Protein AF-A0A8J2K4I5-F1 (afdb_monomer)

Secondary structure (DSSP, 8-state):
-HHHHHHHHHHHHH-HHHHHHHHHHHHHHHHHHHHHHHHHHHHHHHTT--TT---PPPTT----HHHHHHHHHHHHHHTTTGGGGGGGGGGSSSHHHHHHHHHHHHHHHHHHHHHHHHHHHHTTS-HHHHHH-S-HHHHHHHHH-GGGGGHHHHHHHHHHHHHHHHHHHHHHHHHHHHHHTTSS-GGGG-EETTT---HHHHHHHHHHHHHHTT---HHHHHHHHHHHHHHHHHHHHHHHHHHHHH-TTS--SS---THHHHHHHHHHHHHHHHHHHH-HHHHHHHHHHHHHHHHHHIIIII--S--HHHHHHHHHHHHHHHHHHTEE-HHHHHHHHS--------HHHHHHHHHHHHHTS---TT-----------TTSSS-------HHHHHHHHHHHHHHHHHTT--S----HHHHHHHHHHHHHHHHHHHHTT--

Solvent-accessible surface area (backbone atoms only — not comparable to full-atom values): 25519 Å² total; per-residue (Å²): 109,70,71,54,55,52,50,50,46,49,43,45,48,60,28,55,68,57,40,50,52,52,35,51,54,20,48,54,40,34,52,52,46,51,50,53,48,31,54,50,19,54,52,37,47,74,73,63,34,52,90,56,77,65,93,75,72,62,92,91,59,76,91,42,76,61,62,54,52,55,53,46,52,63,52,50,58,73,64,56,66,73,69,56,58,66,78,47,44,90,77,43,76,62,43,83,65,44,49,62,52,52,49,55,54,50,54,52,51,51,50,52,54,52,53,46,42,52,54,22,47,37,38,77,43,50,74,67,57,49,73,72,38,96,49,52,68,43,55,53,24,52,75,72,44,56,93,58,20,64,56,49,51,52,25,53,50,40,29,53,52,25,50,54,50,52,49,49,63,52,49,28,52,53,49,25,53,41,14,69,74,59,77,41,62,67,56,32,45,18,27,24,72,90,53,71,20,49,38,53,22,40,51,52,55,48,53,53,49,57,58,58,64,71,58,88,57,62,67,61,52,50,51,23,49,46,46,48,49,45,51,53,50,32,55,58,45,51,48,52,65,49,42,53,69,76,50,66,83,61,91,63,91,73,84,76,69,70,64,58,53,53,55,48,39,54,50,36,48,51,64,49,53,52,48,43,72,77,41,44,66,53,40,46,50,27,50,49,56,59,54,52,47,51,62,49,44,44,63,71,58,69,47,76,84,63,53,70,67,58,52,52,49,53,52,48,54,41,51,52,50,29,66,77,61,53,36,42,52,62,70,61,54,52,56,74,73,43,78,95,69,76,89,78,75,62,69,76,59,55,55,55,55,49,55,58,61,52,69,77,69,66,94,68,94,87,79,88,82,82,90,85,82,84,87,85,75,87,77,74,81,82,78,77,80,89,82,89,62,84,70,63,63,58,65,62,47,49,62,57,51,48,55,59,49,63,77,72,66,84,91,76,96,72,64,75,76,59,54,59,59,52,52,57,57,50,53,55,53,52,56,54,59,61,58,67,76,69,122

Foldseek 3Di:
DLVLLVVLLCQQLFAPVSLVVLLVVLVVLLVVLLVVLLVLLVVLVVVVLQVQVDPDDPPPDDDDPLVVLLVVLVVVLLVPDLCLVVLCCVVDDPSLPVVVVVSVVVVVVSVVSVVSNVSSLRSFDHPVRVVVDPCSQLVSLCRPVPVCSVSNVVSVVSNVSSVSSVCLVSQLSVQLVCVVVVNHAVLSVWAADPHRGSSVSSVVVSVVVVVVVVDPDVSLVSLLCSLLVLVVVLVVLVVVVVCCVPPVPDDDSDDDDPVVSVVSNVSSCSSNVSCCVVPVPSSVVSVVVVVVVVVVCCVRPVCPPDDPVVVVVSVVVSVVSCVVSVIDRVVVVVVVVDDDDDDDPDPVVVVVVVVVVVVVPDPDPDDDDDDDDDDDDPPPPPDDDDDDDDPVVVVVVVVVVVVVVVVPDDDDDDDPVVVVVVVVVVVVVVVVVVVVVPD

Radius of gyration: 31.06 Å; Cα contacts (8 Å, |Δi|>4): 275; chains: 1; bounding box: 66×78×84 Å

pLDDT: mean 72.36, std 24.37, range [21.52, 95.69]

Structure (mmCIF, N/CA/C/O backbone):
data_AF-A0A8J2K4I5-F1
#
_entry.id   AF-A0A8J2K4I5-F1
#
loop_
_atom_site.group_PDB
_atom_site.id
_atom_site.type_symbol
_atom_site.label_atom_id
_atom_site.label_alt_id
_atom_site.label_comp_id
_atom_site.label_asym_id
_atom_site.label_entity_id
_atom_site.label_seq_id
_atom_site.pdbx_PDB_ins_code
_atom_site.Cartn_x
_atom_site.Cartn_y
_atom_site.Cartn_z
_atom_site.occupancy
_atom_site.B_iso_or_equiv
_atom_site.auth_seq_id
_atom_site.auth_comp_id
_atom_site.auth_asym_id
_atom_site.auth_atom_id
_atom_site.pdbx_PDB_model_num
ATOM 1 N N . MET A 1 1 ? 8.514 -15.397 5.204 1.00 65.19 1 MET A N 1
ATOM 2 C CA . MET A 1 1 ? 7.198 -14.728 5.347 1.00 65.19 1 MET A CA 1
ATOM 3 C C . MET A 1 1 ? 6.637 -14.811 6.774 1.00 65.19 1 MET A C 1
ATOM 5 O O . MET A 1 1 ? 6.466 -13.769 7.389 1.00 65.19 1 MET A O 1
ATOM 9 N N . ILE A 1 2 ? 6.406 -15.997 7.356 1.00 73.94 2 ILE A N 1
ATOM 10 C CA . ILE A 1 2 ? 5.796 -16.128 8.705 1.00 73.94 2 ILE A CA 1
ATOM 11 C C . ILE A 1 2 ? 6.657 -15.507 9.821 1.00 73.94 2 ILE A C 1
ATOM 13 O O . ILE A 1 2 ? 6.175 -14.660 10.569 1.00 73.94 2 ILE A O 1
ATOM 17 N N . TYR A 1 3 ? 7.949 -15.853 9.890 1.00 79.25 3 TYR A N 1
ATOM 18 C CA . TYR A 1 3 ? 8.883 -15.274 10.872 1.00 79.25 3 TYR A CA 1
ATOM 19 C C . TYR A 1 3 ? 8.982 -13.747 10.773 1.00 79.25 3 TYR A C 1
ATOM 21 O O . TYR A 1 3 ? 9.079 -13.052 11.779 1.00 79.25 3 TYR A O 1
ATOM 29 N N . PHE A 1 4 ? 8.892 -13.228 9.551 1.00 76.44 4 PHE A N 1
ATOM 30 C CA . PHE A 1 4 ? 8.905 -11.800 9.258 1.00 76.44 4 PHE A CA 1
ATOM 31 C C . PHE A 1 4 ? 7.663 -11.099 9.817 1.00 76.44 4 PHE A C 1
ATOM 33 O O . PHE A 1 4 ? 7.781 -10.081 10.497 1.00 76.44 4 PHE A O 1
ATOM 40 N N . ALA A 1 5 ? 6.477 -11.663 9.571 1.00 76.31 5 ALA A N 1
ATOM 41 C CA . ALA A 1 5 ? 5.229 -11.091 10.060 1.00 76.31 5 ALA A CA 1
ATOM 42 C C . ALA A 1 5 ? 5.198 -11.122 11.594 1.00 76.31 5 ALA A C 1
ATOM 44 O O . ALA A 1 5 ? 4.825 -10.131 12.220 1.00 76.31 5 ALA A O 1
ATOM 45 N N . GLY A 1 6 ? 5.676 -12.215 12.199 1.00 81.75 6 GLY A N 1
ATOM 46 C CA . GLY A 1 6 ? 5.832 -12.336 13.649 1.00 81.75 6 GLY A CA 1
ATOM 47 C C . GLY A 1 6 ? 6.790 -11.297 14.238 1.00 81.75 6 GLY A C 1
ATOM 48 O O . GLY A 1 6 ? 6.447 -10.644 15.220 1.00 81.75 6 GLY A O 1
ATOM 49 N N . PHE A 1 7 ? 7.950 -11.080 13.611 1.00 84.19 7 PHE A N 1
ATOM 50 C CA . PHE A 1 7 ? 8.922 -10.077 14.054 1.00 84.19 7 PHE A CA 1
ATOM 51 C C . PHE A 1 7 ? 8.352 -8.654 14.007 1.00 84.19 7 PHE A C 1
ATOM 53 O O . PHE A 1 7 ? 8.410 -7.937 15.005 1.00 84.19 7 PHE A O 1
ATOM 60 N N . LEU A 1 8 ? 7.742 -8.248 12.888 1.00 82.31 8 LEU A N 1
ATOM 61 C CA . LEU A 1 8 ? 7.132 -6.918 12.782 1.00 82.31 8 LEU A CA 1
ATOM 62 C C . LEU A 1 8 ? 5.985 -6.748 13.778 1.00 82.31 8 LEU A C 1
ATOM 64 O O . LEU A 1 8 ? 5.885 -5.709 14.426 1.00 82.31 8 LEU A O 1
ATOM 68 N N . THR A 1 9 ? 5.159 -7.777 13.955 1.00 83.25 9 THR A N 1
ATOM 69 C CA . THR A 1 9 ? 4.094 -7.788 14.965 1.00 83.25 9 THR A CA 1
ATOM 70 C C . THR A 1 9 ? 4.671 -7.568 16.360 1.00 83.25 9 THR A C 1
ATOM 72 O O . THR A 1 9 ? 4.186 -6.709 17.092 1.00 83.25 9 THR A O 1
ATOM 75 N N . PHE A 1 10 ? 5.754 -8.267 16.709 1.00 84.25 10 PHE A N 1
ATOM 76 C CA . PHE A 1 10 ? 6.436 -8.092 17.988 1.00 84.25 10 PHE A CA 1
ATOM 77 C C . PHE A 1 10 ? 6.941 -6.657 18.180 1.00 84.25 10 PHE A C 1
ATOM 79 O O . PHE A 1 10 ? 6.655 -6.050 19.212 1.00 84.25 10 PHE A O 1
ATOM 86 N N . VAL A 1 11 ? 7.619 -6.080 17.182 1.00 82.00 11 VAL A N 1
ATOM 87 C CA . VAL A 1 11 ? 8.111 -4.691 17.235 1.00 82.00 11 VAL A CA 1
ATOM 88 C C . VAL A 1 11 ? 6.954 -3.702 17.433 1.00 82.00 11 VAL A C 1
ATOM 90 O O . VAL A 1 11 ? 7.035 -2.822 18.294 1.00 82.00 11 VAL A O 1
ATOM 93 N N . ASN A 1 12 ? 5.851 -3.888 16.702 1.00 81.44 12 ASN A N 1
ATOM 94 C CA . ASN A 1 12 ? 4.656 -3.044 16.792 1.00 81.44 12 ASN A CA 1
ATOM 95 C C . ASN A 1 12 ? 3.936 -3.166 18.141 1.00 81.44 12 ASN A C 1
ATOM 97 O O . ASN A 1 12 ? 3.445 -2.171 18.675 1.00 81.44 12 ASN A O 1
ATOM 101 N N . CYS A 1 13 ? 3.890 -4.364 18.724 1.00 79.44 13 CYS A N 1
ATOM 102 C CA . CYS A 1 13 ? 3.346 -4.574 20.063 1.00 79.44 13 CYS A CA 1
ATOM 103 C C . CYS A 1 13 ? 4.269 -4.006 21.150 1.00 79.44 13 CYS A C 1
ATOM 105 O O . CYS A 1 13 ? 3.784 -3.532 22.180 1.00 79.44 13 CYS A O 1
ATOM 107 N N . TRP A 1 14 ? 5.589 -4.031 20.928 1.00 81.56 14 TRP A N 1
ATOM 108 C CA . TRP A 1 14 ? 6.572 -3.628 21.923 1.00 81.56 14 TRP A CA 1
ATOM 109 C C . TRP A 1 14 ? 6.646 -2.118 22.108 1.00 81.56 14 TRP A C 1
ATOM 111 O O . TRP A 1 14 ? 6.624 -1.669 23.243 1.00 81.56 14 TRP A O 1
ATOM 121 N N . ASN A 1 15 ? 6.770 -1.304 21.060 1.00 79.88 15 ASN A N 1
ATOM 122 C CA . ASN A 1 15 ? 6.817 0.150 21.239 1.00 79.88 15 ASN A CA 1
ATOM 123 C C . ASN A 1 15 ? 6.556 0.884 19.924 1.00 79.88 15 ASN A C 1
ATOM 125 O O . ASN A 1 15 ? 7.281 0.688 18.948 1.00 79.88 15 ASN A O 1
ATOM 129 N N . VAL A 1 16 ? 5.600 1.817 19.938 1.00 76.25 16 VAL A N 1
ATOM 130 C CA . VAL A 1 16 ? 5.284 2.653 18.772 1.00 76.25 16 VAL A CA 1
ATOM 131 C C . VAL A 1 16 ? 6.508 3.437 18.293 1.00 76.25 16 VAL A C 1
ATOM 133 O O . VAL A 1 16 ? 6.735 3.511 17.095 1.00 76.25 16 VAL A O 1
ATOM 136 N N . LYS A 1 17 ? 7.352 3.960 19.197 1.00 82.94 17 LYS A N 1
ATOM 137 C CA . LYS A 1 17 ? 8.548 4.736 18.813 1.00 82.94 17 LYS A CA 1
ATOM 138 C C . LYS A 1 17 ? 9.548 3.906 18.012 1.00 82.94 17 LYS A C 1
ATOM 140 O O . LYS A 1 17 ? 10.119 4.401 17.048 1.00 82.94 17 LYS A O 1
ATOM 145 N N . TRP A 1 18 ? 9.740 2.648 18.406 1.00 82.44 18 TRP A N 1
ATOM 146 C CA . TRP A 1 18 ? 10.600 1.722 17.672 1.00 82.44 18 TRP A CA 1
ATOM 147 C C . TRP A 1 18 ? 9.978 1.357 16.324 1.00 82.44 18 TRP A C 1
ATOM 149 O O . TRP A 1 18 ? 10.681 1.371 15.321 1.00 82.44 18 TRP A O 1
ATOM 159 N N . ALA A 1 19 ? 8.664 1.116 16.273 1.00 81.25 19 ALA A N 1
ATOM 160 C CA . ALA A 1 19 ? 7.960 0.865 15.017 1.00 81.25 19 ALA A CA 1
ATOM 161 C C . ALA A 1 19 ? 8.051 2.056 14.042 1.00 81.25 19 ALA A C 1
ATOM 163 O O . ALA A 1 19 ? 8.254 1.839 12.849 1.00 81.25 19 ALA A O 1
ATOM 164 N N . THR A 1 20 ? 7.965 3.297 14.537 1.00 84.50 20 THR A N 1
ATOM 165 C CA . THR A 1 20 ? 8.163 4.519 13.740 1.00 84.50 20 THR A CA 1
ATOM 166 C C . THR A 1 20 ? 9.607 4.657 13.265 1.00 84.50 20 THR A C 1
ATOM 168 O O . THR A 1 20 ? 9.829 4.868 12.082 1.00 84.50 20 THR A O 1
ATOM 171 N N . PHE A 1 21 ? 10.598 4.459 14.138 1.00 88.00 21 PHE A N 1
ATOM 172 C CA . PHE A 1 21 ? 12.009 4.514 13.740 1.00 88.00 21 PHE A CA 1
ATOM 173 C C . PHE A 1 21 ? 12.344 3.487 12.645 1.00 88.00 21 PHE A C 1
ATOM 175 O O . PHE A 1 21 ? 12.990 3.806 11.648 1.00 88.00 21 PHE A O 1
ATOM 182 N N . VAL A 1 22 ? 11.858 2.253 12.810 1.00 86.56 22 VAL A N 1
ATOM 183 C CA . VAL A 1 22 ? 12.003 1.181 11.818 1.00 86.56 22 VAL A CA 1
ATOM 184 C C . VAL A 1 22 ? 11.301 1.553 10.505 1.00 86.56 22 VAL A C 1
ATOM 186 O O . VAL A 1 22 ? 11.853 1.322 9.429 1.00 86.56 22 VAL A O 1
ATOM 189 N N . GLN A 1 23 ? 10.119 2.178 10.575 1.00 89.12 23 GLN A N 1
ATOM 190 C CA . GLN A 1 23 ? 9.410 2.686 9.399 1.00 89.12 23 GLN A CA 1
ATOM 191 C C . GLN A 1 23 ? 10.229 3.735 8.643 1.00 89.12 23 GLN A C 1
ATOM 193 O O . GLN A 1 23 ? 10.331 3.657 7.417 1.00 89.12 23 GLN A O 1
ATOM 198 N N . ASP A 1 24 ? 10.809 4.700 9.355 1.00 89.38 24 ASP A N 1
ATOM 199 C CA . ASP A 1 24 ? 11.596 5.780 8.761 1.00 89.38 24 ASP A CA 1
ATOM 200 C C . ASP A 1 24 ? 12.825 5.212 8.049 1.00 89.38 24 ASP A C 1
ATOM 202 O O . ASP A 1 24 ? 13.049 5.494 6.872 1.00 89.38 24 ASP A O 1
ATOM 206 N N . PHE A 1 25 ? 13.563 4.321 8.719 1.00 91.38 25 PHE A N 1
ATOM 207 C CA . PHE A 1 25 ? 14.719 3.638 8.139 1.00 91.38 25 PHE A CA 1
ATOM 208 C C . PHE A 1 25 ? 14.373 2.911 6.829 1.00 91.38 25 PHE A C 1
ATOM 210 O O . PHE A 1 25 ? 15.027 3.123 5.804 1.00 91.38 25 PHE A O 1
ATOM 217 N N . PHE A 1 26 ? 13.307 2.103 6.819 1.00 91.12 26 PHE A N 1
ATOM 218 C CA . PHE A 1 26 ? 12.878 1.397 5.608 1.00 91.12 26 PHE A CA 1
ATOM 219 C C . PHE A 1 26 ? 12.351 2.334 4.517 1.00 91.12 26 PHE A C 1
ATOM 221 O O . PHE A 1 26 ? 12.485 2.036 3.328 1.00 91.12 26 PHE A O 1
ATOM 228 N N . THR A 1 27 ? 11.795 3.484 4.895 1.00 90.06 27 THR A N 1
ATOM 229 C CA . THR A 1 27 ? 11.355 4.504 3.940 1.00 90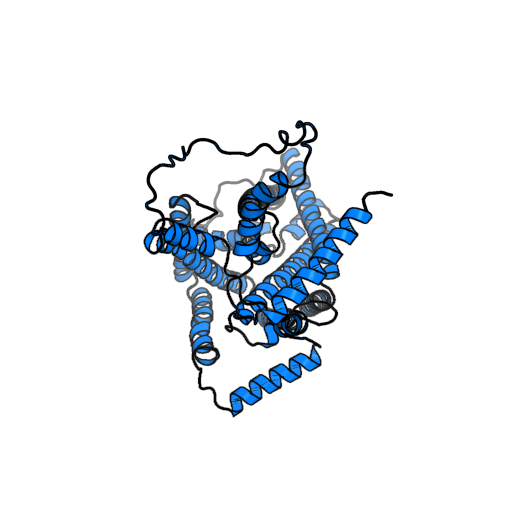.06 27 THR A CA 1
ATOM 230 C C . THR A 1 27 ? 12.552 5.124 3.220 1.00 90.06 27 THR A C 1
ATOM 232 O O . THR A 1 27 ? 12.538 5.205 1.991 1.00 90.06 27 THR A O 1
ATOM 235 N N . TYR A 1 28 ? 13.624 5.472 3.941 1.00 89.88 28 TYR A N 1
ATOM 236 C CA . TYR A 1 28 ? 14.863 5.952 3.319 1.00 89.88 28 TYR A CA 1
ATOM 237 C C . TYR A 1 28 ? 15.495 4.898 2.405 1.00 89.88 28 TYR A C 1
ATOM 239 O O . TYR A 1 28 ? 15.871 5.215 1.277 1.00 89.88 28 TYR A O 1
ATOM 247 N N . ALA A 1 29 ? 15.542 3.637 2.846 1.00 90.38 29 ALA A N 1
ATOM 248 C CA . ALA A 1 29 ? 16.052 2.529 2.041 1.00 90.38 29 ALA A CA 1
ATOM 249 C C . ALA A 1 29 ? 15.278 2.364 0.718 1.00 90.38 29 ALA A C 1
ATOM 251 O O . ALA A 1 29 ? 15.883 2.211 -0.343 1.00 90.38 29 ALA A O 1
ATOM 252 N N . LYS A 1 30 ? 13.941 2.456 0.763 1.00 89.81 30 LYS A N 1
ATOM 253 C CA . LYS A 1 30 ? 13.080 2.402 -0.428 1.00 89.81 30 LYS A CA 1
ATOM 254 C C . LYS A 1 30 ? 13.365 3.547 -1.400 1.00 89.81 30 LYS A C 1
ATOM 256 O O . LYS A 1 30 ? 13.456 3.316 -2.604 1.00 89.81 30 LYS A O 1
ATOM 261 N N . LEU A 1 31 ? 13.484 4.774 -0.889 1.00 90.31 31 LEU A N 1
ATOM 262 C CA . LEU A 1 31 ? 13.773 5.944 -1.721 1.00 90.31 31 LEU A CA 1
ATOM 263 C C . LEU A 1 31 ? 15.145 5.822 -2.384 1.00 90.31 31 LEU A C 1
ATOM 265 O O . LEU A 1 31 ? 15.262 6.079 -3.578 1.00 90.31 31 LEU A O 1
ATOM 269 N N . LEU A 1 32 ? 16.154 5.358 -1.644 1.00 90.69 32 LEU A N 1
ATOM 270 C CA . LEU A 1 32 ? 17.493 5.134 -2.180 1.00 90.69 32 LEU A CA 1
ATOM 271 C C . LEU A 1 32 ? 17.487 4.098 -3.315 1.00 90.69 32 LEU A C 1
ATOM 273 O O . LEU A 1 32 ? 18.091 4.339 -4.356 1.00 90.69 32 LEU A O 1
ATOM 277 N N . ALA A 1 33 ? 16.753 2.993 -3.156 1.00 91.38 33 ALA A N 1
ATOM 278 C CA . ALA A 1 33 ? 16.606 1.969 -4.193 1.00 91.38 33 ALA A CA 1
ATOM 279 C C . ALA A 1 33 ? 16.058 2.548 -5.506 1.00 91.38 33 ALA A C 1
ATOM 281 O O . ALA A 1 33 ? 16.606 2.312 -6.581 1.00 91.38 33 ALA A O 1
ATOM 282 N N . LEU A 1 34 ? 14.981 3.333 -5.405 1.00 92.88 34 LEU A N 1
ATOM 283 C CA . LEU A 1 34 ? 14.332 3.951 -6.559 1.00 92.88 34 LEU A CA 1
ATOM 284 C C . LEU A 1 34 ? 15.229 5.007 -7.205 1.00 92.88 34 LEU A C 1
ATOM 286 O O . LEU A 1 34 ? 15.319 5.055 -8.427 1.00 92.88 34 LEU A O 1
ATOM 290 N N . ILE A 1 35 ? 15.940 5.806 -6.406 1.00 93.75 35 ILE A N 1
ATOM 291 C CA . ILE A 1 35 ? 16.910 6.785 -6.911 1.00 93.75 35 ILE A CA 1
ATOM 292 C C . ILE A 1 35 ? 18.019 6.085 -7.704 1.00 93.75 35 ILE A C 1
ATOM 294 O O . ILE A 1 35 ? 18.334 6.523 -8.807 1.00 93.75 35 ILE A O 1
ATOM 298 N N . ILE A 1 36 ? 18.573 4.980 -7.193 1.00 93.50 36 ILE A N 1
ATOM 299 C CA . ILE A 1 36 ? 19.614 4.206 -7.886 1.00 93.50 36 ILE A CA 1
ATOM 300 C C . ILE A 1 36 ? 19.105 3.699 -9.245 1.00 93.50 36 ILE A C 1
ATOM 302 O O . ILE A 1 36 ? 19.782 3.888 -10.259 1.00 93.50 36 ILE A O 1
ATOM 306 N N . ILE A 1 37 ? 17.901 3.115 -9.284 1.00 94.44 37 ILE A N 1
ATOM 307 C CA . ILE A 1 37 ? 17.286 2.617 -10.525 1.00 94.44 37 ILE A CA 1
ATOM 308 C C . ILE A 1 37 ? 17.056 3.764 -11.516 1.00 94.44 37 ILE A C 1
ATOM 310 O O . ILE A 1 37 ? 17.444 3.654 -12.677 1.00 94.44 37 ILE A O 1
ATOM 314 N N . ILE A 1 38 ? 16.484 4.883 -11.062 1.00 95.69 38 ILE A N 1
ATOM 315 C CA . ILE A 1 38 ? 16.174 6.037 -11.917 1.00 95.69 38 ILE A CA 1
ATOM 316 C C . ILE A 1 38 ? 17.451 6.667 -12.478 1.00 95.69 38 ILE A C 1
ATOM 318 O O . ILE A 1 38 ? 17.530 6.888 -13.684 1.00 95.69 38 ILE A O 1
ATOM 322 N N . ILE A 1 39 ? 18.466 6.922 -11.643 1.00 95.69 39 ILE A N 1
ATOM 323 C CA . ILE A 1 39 ? 19.750 7.484 -12.097 1.00 95.69 39 ILE A CA 1
ATOM 324 C C . ILE A 1 39 ? 20.387 6.561 -13.134 1.00 95.69 39 ILE A C 1
ATOM 326 O O . ILE A 1 39 ? 20.841 7.022 -14.178 1.00 95.69 39 ILE A O 1
ATOM 330 N N . THR A 1 40 ? 20.375 5.254 -12.884 1.00 94.38 40 THR A N 1
ATOM 331 C CA . THR A 1 40 ? 20.937 4.276 -13.820 1.00 94.38 40 THR A CA 1
ATOM 332 C C . THR A 1 40 ? 20.166 4.255 -15.137 1.00 94.38 40 THR A C 1
ATOM 334 O O . THR A 1 40 ? 20.781 4.233 -16.199 1.00 94.38 40 THR A O 1
ATOM 337 N N . GLY A 1 41 ? 18.835 4.346 -15.086 1.00 94.62 41 GLY A N 1
ATOM 338 C CA . GLY A 1 41 ? 17.995 4.510 -16.269 1.00 94.62 41 GLY A CA 1
ATOM 339 C C . GLY A 1 41 ? 18.366 5.753 -17.077 1.00 94.62 41 GLY A C 1
ATOM 340 O O . GLY A 1 41 ? 18.601 5.645 -18.274 1.00 94.62 41 GLY A O 1
ATOM 341 N N . VAL A 1 42 ? 18.501 6.913 -16.427 1.00 95.31 42 VAL A N 1
ATOM 342 C CA . VAL A 1 42 ? 18.902 8.178 -17.075 1.00 95.31 42 VAL A CA 1
ATOM 343 C C . VAL A 1 42 ? 20.291 8.079 -17.718 1.00 95.31 42 VAL A C 1
ATOM 345 O O . VAL A 1 42 ? 20.499 8.588 -18.821 1.00 95.31 42 VAL A O 1
ATOM 348 N N . VAL A 1 43 ? 21.233 7.387 -17.075 1.00 95.25 43 VAL A N 1
ATOM 349 C CA . VAL A 1 43 ? 22.562 7.118 -17.642 1.00 95.25 43 VAL A CA 1
ATOM 350 C C . VAL A 1 43 ? 22.457 6.219 -18.881 1.00 95.25 43 VAL A C 1
ATOM 352 O O . VAL A 1 43 ? 23.057 6.531 -19.905 1.00 95.25 43 VAL A O 1
ATOM 355 N N . GLN A 1 44 ? 21.649 5.156 -18.841 1.00 94.19 44 GLN A N 1
ATOM 356 C CA . GLN A 1 44 ? 21.403 4.291 -20.006 1.00 94.19 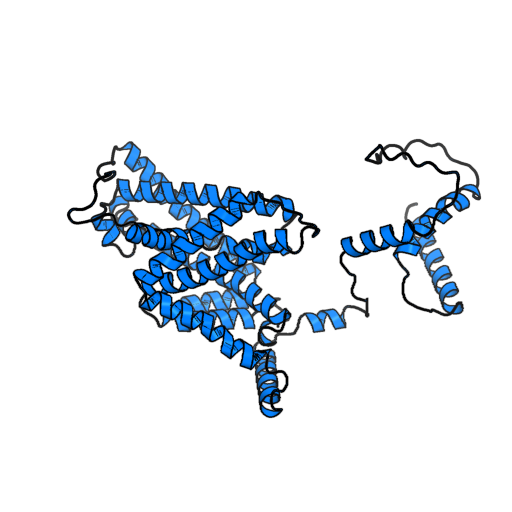44 GLN A CA 1
ATOM 357 C C . GLN A 1 44 ? 20.736 5.044 -21.167 1.00 94.19 44 GLN A C 1
ATOM 359 O O . GLN A 1 44 ? 21.136 4.884 -22.320 1.00 94.19 44 GLN A O 1
ATOM 364 N N . LEU A 1 45 ? 19.781 5.931 -20.869 1.00 94.00 45 LEU A N 1
ATOM 365 C CA . LEU A 1 45 ? 19.198 6.838 -21.863 1.00 94.00 45 LEU A CA 1
ATOM 366 C C . LEU A 1 45 ? 20.259 7.747 -22.491 1.00 94.00 45 LEU A C 1
ATOM 368 O O . LEU A 1 45 ? 20.266 7.925 -23.705 1.00 94.00 45 LEU A O 1
ATOM 372 N N . SER A 1 46 ? 21.179 8.280 -21.683 1.00 93.44 46 SER A N 1
ATOM 373 C CA . SER A 1 46 ? 22.292 9.108 -22.171 1.00 93.44 46 SER A CA 1
ATOM 374 C C . SER A 1 46 ? 23.246 8.331 -23.087 1.00 93.44 46 SER A C 1
ATOM 376 O O . SER A 1 46 ? 23.822 8.916 -23.999 1.00 93.44 46 SER A O 1
ATOM 378 N N . TYR A 1 47 ? 23.371 7.013 -22.900 1.00 93.44 47 TYR A N 1
ATOM 379 C CA . TYR A 1 47 ? 24.094 6.121 -23.815 1.00 93.44 47 TYR A CA 1
ATOM 380 C C . TYR A 1 47 ? 23.293 5.728 -25.069 1.00 93.44 47 TYR A C 1
ATOM 382 O O . TYR A 1 47 ? 23.775 4.940 -25.881 1.00 93.44 47 TYR A O 1
ATOM 390 N N . GLY A 1 48 ? 22.079 6.254 -25.245 1.00 91.00 48 GLY A N 1
ATOM 391 C CA . GLY A 1 48 ? 21.230 5.988 -26.406 1.00 91.00 48 GLY A CA 1
ATOM 392 C C . GLY A 1 48 ? 20.474 4.658 -26.349 1.00 91.00 48 GLY A C 1
ATOM 393 O O . GLY A 1 48 ? 19.890 4.252 -27.353 1.00 91.00 48 GLY A O 1
ATOM 394 N N . LYS A 1 49 ? 20.440 3.975 -25.195 1.00 91.06 49 LYS A N 1
ATOM 395 C CA . LYS A 1 49 ? 19.756 2.683 -25.030 1.00 91.06 49 LYS A CA 1
ATOM 396 C C . LYS A 1 49 ? 18.241 2.845 -24.975 1.00 91.06 49 LYS A C 1
ATOM 398 O O . LYS A 1 49 ? 17.629 2.918 -23.913 1.00 91.06 49 LYS A O 1
ATOM 403 N N . THR A 1 50 ? 17.652 2.919 -26.165 1.00 90.00 50 THR A N 1
ATOM 404 C CA . THR A 1 50 ? 16.216 3.135 -26.386 1.00 90.00 50 THR A CA 1
ATOM 405 C C . THR A 1 50 ? 15.563 2.054 -27.254 1.00 90.00 50 THR A C 1
ATOM 407 O O . THR A 1 50 ? 14.425 2.195 -27.687 1.00 90.00 50 THR A O 1
ATOM 410 N N . GLU A 1 51 ? 16.271 0.944 -27.461 1.00 87.06 51 GLU A N 1
ATOM 411 C CA . GLU A 1 51 ? 15.925 -0.135 -28.396 1.00 87.06 51 GLU A CA 1
ATOM 412 C C . GLU A 1 51 ? 14.562 -0.793 -28.097 1.00 87.06 51 GLU A C 1
ATOM 414 O O . GLU A 1 51 ? 13.901 -1.275 -29.010 1.00 87.06 51 GLU A O 1
ATOM 419 N N . TYR A 1 52 ? 14.107 -0.773 -26.839 1.00 86.94 52 TYR A N 1
ATOM 420 C CA . TYR A 1 52 ? 12.843 -1.394 -26.425 1.00 86.94 52 TYR A CA 1
ATOM 421 C C . TYR A 1 52 ? 11.663 -0.420 -26.294 1.00 86.94 52 TYR A C 1
ATOM 423 O O . TYR A 1 52 ? 10.556 -0.860 -25.976 1.00 86.94 52 TYR A O 1
ATOM 431 N N . PHE A 1 53 ? 11.846 0.882 -26.553 1.00 85.75 53 PHE A N 1
ATOM 432 C CA . PHE A 1 53 ? 10.729 1.835 -26.606 1.00 85.75 53 PHE A CA 1
ATOM 433 C C . PHE A 1 53 ? 10.004 1.708 -27.946 1.00 85.75 53 PHE A C 1
ATOM 435 O O . PHE A 1 53 ? 10.190 2.507 -28.861 1.00 85.75 53 PHE A O 1
ATOM 442 N N . THR A 1 54 ? 9.178 0.675 -28.051 1.00 81.94 54 THR A N 1
ATOM 443 C CA . THR A 1 54 ? 8.365 0.390 -29.234 1.00 81.94 54 THR A CA 1
ATOM 444 C C . THR A 1 54 ? 6.891 0.632 -28.926 1.00 81.94 54 THR A C 1
ATOM 446 O O . THR A 1 54 ? 6.440 0.466 -27.792 1.00 81.94 54 THR A O 1
ATOM 449 N N . TRP A 1 55 ? 6.144 1.068 -29.940 1.00 77.62 55 TRP A N 1
ATOM 450 C CA . TRP A 1 55 ? 4.685 1.220 -29.870 1.00 77.62 55 TRP A CA 1
ATOM 451 C C . TRP A 1 55 ? 3.951 -0.003 -30.435 1.00 77.62 55 TRP A C 1
ATOM 453 O O . TRP A 1 55 ? 2.721 -0.020 -30.469 1.00 77.62 55 TRP A O 1
ATOM 463 N N . ASP A 1 56 ? 4.705 -1.011 -30.873 1.00 78.50 56 ASP A N 1
ATOM 464 C CA . ASP A 1 56 ? 4.184 -2.196 -31.533 1.00 78.50 56 ASP A CA 1
ATOM 465 C C . ASP A 1 56 ? 3.650 -3.200 -30.512 1.00 78.50 56 ASP A C 1
ATOM 467 O O . ASP A 1 56 ? 4.237 -3.442 -29.453 1.00 78.50 56 ASP A O 1
ATOM 471 N N . TYR A 1 57 ? 2.513 -3.808 -30.842 1.00 75.00 57 TYR A N 1
ATOM 472 C CA . TYR A 1 57 ? 1.985 -4.911 -30.056 1.00 75.00 57 TYR A CA 1
ATOM 473 C C . TYR A 1 57 ? 2.779 -6.192 -30.348 1.00 75.00 57 TYR A C 1
ATOM 475 O O . TYR A 1 57 ? 3.161 -6.418 -31.498 1.00 75.00 57 TYR A O 1
ATOM 483 N N . PRO A 1 58 ? 2.998 -7.060 -29.341 1.00 72.31 58 PRO A N 1
ATOM 484 C CA . PRO A 1 58 ? 3.572 -8.381 -29.572 1.00 72.31 58 PRO A CA 1
ATOM 485 C C . PRO A 1 58 ? 2.766 -9.152 -30.624 1.00 72.31 58 PRO A C 1
ATOM 487 O O . PRO A 1 58 ? 1.536 -9.050 -30.654 1.00 72.31 58 PRO A O 1
ATOM 490 N N . GLU A 1 59 ? 3.435 -9.949 -31.457 1.00 70.12 59 GLU A N 1
ATOM 491 C CA . GLU A 1 59 ? 2.760 -10.776 -32.463 1.00 70.12 59 GLU A CA 1
ATOM 492 C C . GLU A 1 59 ? 1.675 -11.657 -31.814 1.00 70.12 59 GLU A C 1
ATOM 494 O O . GLU A 1 59 ? 1.925 -12.373 -30.844 1.00 70.12 59 GLU A O 1
ATOM 499 N N . GLY A 1 60 ? 0.442 -11.570 -32.328 1.00 72.56 60 GLY A N 1
ATOM 500 C CA . GLY A 1 60 ? -0.723 -12.288 -31.793 1.00 72.56 60 GLY A CA 1
ATOM 501 C C . GLY A 1 60 ? -1.440 -11.610 -30.616 1.00 72.56 60 GLY A C 1
ATOM 502 O O . GLY A 1 60 ? -2.425 -12.153 -30.112 1.00 72.56 60 GLY A O 1
ATOM 503 N N . TYR A 1 61 ? -1.002 -10.427 -30.168 1.00 76.88 61 TYR A N 1
ATOM 504 C CA . TYR A 1 61 ? -1.717 -9.664 -29.146 1.00 76.88 61 TYR A CA 1
ATOM 505 C C . TYR A 1 61 ? -2.813 -8.787 -29.758 1.00 76.88 61 TYR A C 1
ATOM 507 O O . TYR A 1 61 ? -2.543 -7.751 -30.362 1.00 76.88 61 TYR A O 1
ATOM 515 N N . GLU A 1 62 ? -4.069 -9.160 -29.518 1.00 77.19 62 GLU A N 1
ATOM 516 C CA . GLU A 1 62 ? -5.205 -8.285 -29.801 1.00 77.19 62 GLU A CA 1
ATOM 517 C C . GLU A 1 62 ? -5.488 -7.358 -28.605 1.00 77.19 62 GLU A C 1
ATOM 519 O O . GLU A 1 62 ? -5.827 -7.849 -27.509 1.00 77.19 62 GLU A O 1
ATOM 524 N N . PRO A 1 63 ? -5.363 -6.026 -28.784 1.00 71.75 63 PRO A N 1
ATOM 525 C CA . PRO A 1 63 ? -5.725 -5.059 -27.764 1.00 71.75 63 PRO A CA 1
ATOM 526 C C . PRO A 1 63 ? -7.242 -5.074 -27.561 1.00 71.75 63 PRO A C 1
ATOM 528 O O . PRO A 1 63 ? -8.014 -4.567 -28.369 1.00 71.75 63 PRO A O 1
ATOM 531 N N . SER A 1 64 ? -7.672 -5.650 -26.442 1.00 79.44 64 SER A N 1
ATOM 532 C CA . SER A 1 64 ? -9.058 -5.589 -25.983 1.00 79.44 64 SER A CA 1
ATOM 533 C C . SER A 1 64 ? -9.191 -4.523 -24.900 1.00 79.44 64 SER A C 1
ATOM 535 O O . SER A 1 64 ? -8.357 -4.447 -23.990 1.00 79.44 64 SER A O 1
ATOM 537 N N . ALA A 1 65 ? -10.272 -3.737 -24.960 1.00 74.69 65 ALA A N 1
ATOM 538 C CA . ALA A 1 65 ? -10.640 -2.773 -23.917 1.00 74.69 65 ALA A CA 1
ATOM 539 C C . ALA A 1 65 ? -10.649 -3.422 -22.525 1.00 74.69 65 ALA A C 1
ATOM 541 O O . ALA A 1 65 ? -10.310 -2.802 -21.516 1.00 74.69 65 ALA A O 1
ATOM 542 N N . THR A 1 66 ? -10.968 -4.708 -22.489 1.00 71.62 66 THR A N 1
ATOM 543 C CA . THR A 1 66 ? -11.027 -5.472 -21.269 1.00 71.62 66 THR A CA 1
ATOM 544 C C . THR A 1 66 ? -9.651 -5.823 -20.689 1.00 71.62 66 THR A C 1
ATOM 546 O O . THR A 1 66 ? -9.420 -5.651 -19.491 1.00 71.62 66 THR A O 1
ATOM 549 N N . LYS A 1 67 ? -8.692 -6.234 -21.529 1.00 74.81 67 LYS A N 1
ATOM 550 C CA . LYS A 1 67 ? -7.303 -6.479 -21.093 1.00 74.81 67 LYS A CA 1
ATOM 551 C C . LYS A 1 67 ? -6.662 -5.196 -20.558 1.00 74.81 67 LYS A C 1
ATOM 553 O O . LYS A 1 67 ? -5.945 -5.220 -19.559 1.00 74.81 67 LYS A O 1
ATOM 558 N N . VAL A 1 68 ? -6.983 -4.060 -21.181 1.00 77.56 68 VAL A N 1
ATOM 559 C CA . VAL A 1 68 ? -6.573 -2.736 -20.698 1.00 77.56 68 VAL A CA 1
ATOM 560 C C . VAL A 1 68 ? -7.174 -2.453 -19.318 1.00 77.56 68 VAL A C 1
ATOM 562 O O . VAL A 1 68 ? -6.441 -2.063 -18.412 1.00 77.56 68 VAL A O 1
ATOM 565 N N . ALA A 1 69 ? -8.467 -2.713 -19.107 1.00 73.56 69 ALA A N 1
ATOM 566 C CA . ALA A 1 69 ? -9.107 -2.550 -17.799 1.00 73.56 69 ALA A CA 1
ATOM 567 C C . ALA A 1 69 ? -8.469 -3.422 -16.700 1.00 73.56 69 ALA A C 1
ATOM 569 O O . ALA A 1 69 ? -8.265 -2.941 -15.587 1.00 73.56 69 ALA A O 1
ATOM 570 N N . LEU A 1 70 ? -8.085 -4.667 -17.005 1.00 72.25 70 LEU A N 1
ATOM 571 C CA . LEU A 1 70 ? -7.368 -5.530 -16.057 1.00 72.25 70 LEU A CA 1
ATOM 572 C C . LEU A 1 70 ? -5.971 -4.988 -15.718 1.00 72.25 70 LEU A C 1
ATOM 574 O O . LEU A 1 70 ? -5.572 -5.011 -14.555 1.00 72.25 70 LEU A O 1
ATOM 578 N N . SER A 1 71 ? -5.250 -4.423 -16.693 1.00 78.69 71 SER A N 1
ATOM 579 C CA . SER A 1 71 ? -3.939 -3.801 -16.441 1.00 78.69 71 SER A CA 1
ATOM 580 C C . SER A 1 71 ? -4.021 -2.624 -15.457 1.00 78.69 71 SER A C 1
ATOM 582 O O . SER A 1 71 ? -3.110 -2.414 -14.647 1.00 78.69 71 SER A O 1
ATOM 584 N N . PHE A 1 72 ? -5.155 -1.905 -15.442 1.00 79.56 72 PHE A N 1
ATOM 585 C CA . PHE A 1 72 ? -5.398 -0.860 -14.455 1.00 79.56 72 PHE A CA 1
ATOM 586 C C . PHE A 1 72 ? -5.452 -1.408 -13.032 1.00 79.56 72 PHE A C 1
ATOM 588 O O . PHE A 1 72 ? -5.039 -0.679 -12.141 1.00 79.56 72 PHE A O 1
ATOM 595 N N . TYR A 1 73 ? -5.871 -2.653 -12.769 1.00 74.12 73 TYR A N 1
ATOM 596 C CA . TYR A 1 73 ? -5.814 -3.198 -11.406 1.00 74.12 73 TYR A CA 1
ATOM 597 C C . TYR A 1 73 ? -4.390 -3.332 -10.890 1.00 74.12 73 TYR A C 1
ATOM 599 O O . TYR A 1 73 ? -4.122 -2.918 -9.762 1.00 74.12 73 TYR A O 1
ATOM 607 N N . SER A 1 74 ? -3.471 -3.846 -11.705 1.00 77.94 74 SER A N 1
ATOM 608 C CA . SER A 1 74 ? -2.060 -3.947 -11.324 1.00 77.94 74 SER A CA 1
ATOM 609 C C . SER A 1 74 ? -1.457 -2.562 -11.075 1.00 77.94 74 SER A C 1
ATOM 611 O O . SER A 1 74 ? -0.777 -2.354 -10.070 1.00 77.94 74 SER A O 1
ATOM 613 N N . GLY A 1 75 ? -1.776 -1.584 -11.932 1.00 85.69 75 GLY A N 1
ATOM 614 C CA . GLY A 1 75 ? -1.362 -0.194 -11.735 1.00 85.69 75 GLY A CA 1
ATOM 615 C C . GLY A 1 75 ? -1.957 0.417 -10.463 1.00 85.69 75 GLY A C 1
ATOM 616 O O . GLY A 1 75 ? -1.240 0.934 -9.612 1.00 85.69 75 GLY A O 1
ATOM 617 N N . LEU A 1 76 ? -3.269 0.311 -10.285 1.00 85.75 76 LEU A N 1
ATOM 618 C CA . LEU A 1 76 ? -4.002 0.837 -9.136 1.00 85.75 76 LEU A CA 1
ATOM 619 C C . LEU A 1 76 ? -3.583 0.187 -7.816 1.00 85.75 76 LEU A C 1
ATOM 621 O O . LEU A 1 76 ? -3.581 0.860 -6.787 1.00 85.75 76 LEU A O 1
ATOM 625 N N . PHE A 1 77 ? -3.187 -1.087 -7.836 1.00 84.38 77 PHE A N 1
ATOM 626 C CA . PHE A 1 77 ? -2.592 -1.756 -6.686 1.00 84.38 77 PHE A CA 1
ATOM 627 C C . PHE A 1 77 ? -1.271 -1.094 -6.278 1.00 84.38 77 PHE A C 1
ATOM 629 O O . PHE A 1 77 ? -1.074 -0.827 -5.093 1.00 84.38 77 PHE A O 1
ATOM 636 N N . ALA A 1 78 ? -0.406 -0.745 -7.238 1.00 87.69 78 ALA A N 1
ATOM 637 C CA . ALA A 1 78 ? 0.835 -0.022 -6.955 1.00 87.69 78 ALA A CA 1
ATOM 638 C C . ALA A 1 78 ? 0.577 1.372 -6.350 1.00 87.69 78 ALA A C 1
ATOM 640 O O . ALA A 1 78 ? 1.325 1.813 -5.481 1.00 87.69 78 ALA A O 1
ATOM 641 N N . TYR A 1 79 ? -0.505 2.044 -6.757 1.00 87.75 79 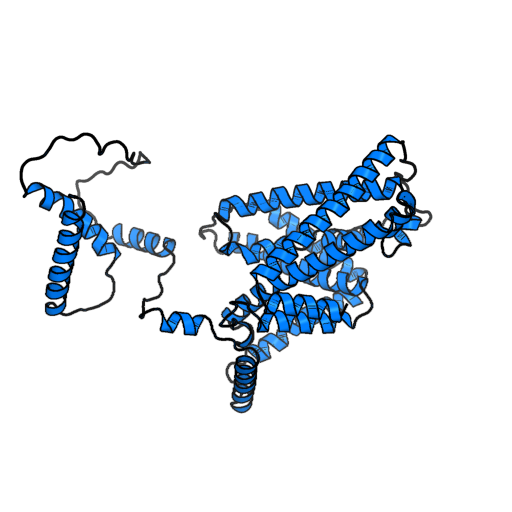TYR A N 1
ATOM 642 C CA . TYR A 1 79 ? -0.930 3.329 -6.184 1.00 87.75 79 TYR A CA 1
ATOM 643 C C . TYR A 1 79 ? -1.786 3.204 -4.915 1.00 87.75 79 TYR A C 1
ATOM 645 O O . TYR A 1 79 ? -2.222 4.222 -4.375 1.00 87.75 79 TYR A O 1
ATOM 653 N N . ASN A 1 80 ? -2.063 1.997 -4.419 1.00 84.38 80 ASN A N 1
ATOM 654 C CA . ASN A 1 80 ? -2.935 1.817 -3.264 1.00 84.38 80 ASN A CA 1
ATOM 655 C C . ASN A 1 80 ? -2.281 2.317 -1.959 1.00 84.38 80 ASN A C 1
ATOM 657 O O . ASN A 1 80 ? -1.065 2.274 -1.781 1.00 84.38 80 ASN A O 1
ATOM 661 N N . GLY A 1 81 ? -3.111 2.768 -1.017 1.00 81.25 81 GLY A N 1
ATOM 662 C CA . GLY A 1 81 ? -2.701 3.220 0.315 1.00 81.25 81 GLY A CA 1
ATOM 663 C C . GLY A 1 81 ? -2.780 4.728 0.549 1.00 81.25 81 GLY A C 1
ATOM 664 O O . GLY A 1 81 ? -2.597 5.184 1.677 1.00 81.25 81 GLY A O 1
ATOM 665 N N . TRP A 1 82 ? -3.135 5.514 -0.472 1.00 84.06 82 TRP A N 1
ATOM 666 C CA . TRP A 1 82 ? -3.428 6.948 -0.322 1.00 84.06 82 TRP A CA 1
ATOM 667 C C . TRP A 1 82 ? -4.573 7.217 0.672 1.00 84.06 82 TRP A C 1
ATOM 669 O O . TRP A 1 82 ? -4.593 8.240 1.355 1.00 84.06 82 TRP A O 1
ATOM 679 N N . ASN A 1 83 ? -5.514 6.279 0.797 1.00 82.44 83 ASN A N 1
ATOM 680 C CA . ASN A 1 83 ? -6.653 6.357 1.707 1.00 82.44 83 ASN A CA 1
ATOM 681 C C . ASN A 1 83 ? -6.268 6.192 3.188 1.00 82.44 83 ASN A C 1
ATOM 683 O O . ASN A 1 83 ? -7.022 6.643 4.050 1.00 82.44 83 ASN A O 1
ATOM 687 N N . TYR A 1 84 ? -5.104 5.611 3.499 1.00 77.69 84 TYR A N 1
ATOM 688 C CA . TYR A 1 84 ? -4.636 5.440 4.878 1.00 77.69 84 TYR A CA 1
ATOM 689 C C . TYR A 1 84 ? -4.338 6.766 5.576 1.00 77.69 84 TYR A C 1
ATOM 691 O O . TYR A 1 84 ? -4.445 6.849 6.799 1.00 77.69 84 TYR A O 1
ATOM 699 N N . LEU A 1 85 ? -4.037 7.822 4.814 1.00 75.94 85 LEU A N 1
ATOM 700 C CA . LEU A 1 85 ? -3.828 9.163 5.360 1.00 75.94 85 LEU A CA 1
ATOM 701 C C . LEU A 1 85 ? -5.087 9.688 6.074 1.00 75.94 85 LEU A C 1
ATOM 703 O O . LEU A 1 85 ? -4.984 10.429 7.049 1.00 75.94 85 LEU A O 1
ATOM 707 N N . ASN A 1 86 ? -6.273 9.237 5.648 1.00 79.56 86 ASN A N 1
ATOM 708 C CA . ASN A 1 86 ? -7.538 9.592 6.290 1.00 79.56 86 ASN A CA 1
ATOM 709 C C . ASN A 1 86 ? -7.651 9.028 7.713 1.00 79.56 86 ASN A C 1
ATOM 711 O O . ASN A 1 86 ? -8.333 9.619 8.543 1.00 79.56 86 ASN A O 1
ATOM 715 N N . PHE A 1 87 ? -6.975 7.917 8.024 1.00 74.62 87 PHE A N 1
ATOM 716 C CA . PHE A 1 87 ? -7.019 7.304 9.359 1.00 74.62 87 PHE A CA 1
ATOM 717 C C . PHE A 1 87 ? -6.188 8.065 10.392 1.00 74.62 87 PHE A C 1
ATOM 719 O O . PHE A 1 87 ? -6.365 7.868 11.589 1.00 74.62 87 PHE A O 1
ATOM 726 N N . ILE A 1 88 ? -5.281 8.927 9.930 1.00 72.94 88 ILE A N 1
ATOM 727 C CA . ILE A 1 88 ? -4.366 9.712 10.766 1.00 72.94 88 ILE A CA 1
ATOM 728 C C . ILE A 1 88 ? -4.739 11.205 10.691 1.00 72.94 88 ILE A C 1
ATOM 730 O O . ILE A 1 88 ? -4.000 12.082 11.127 1.00 72.94 88 ILE A O 1
ATOM 734 N N . ILE A 1 89 ? -5.928 11.524 10.165 1.00 80.75 89 ILE A N 1
ATOM 735 C CA . ILE A 1 89 ? -6.395 12.907 10.018 1.00 80.75 89 ILE A CA 1
ATOM 736 C C . ILE A 1 89 ? -6.496 13.639 11.364 1.00 80.75 89 ILE A C 1
ATOM 738 O O . ILE A 1 89 ? -6.270 14.844 11.416 1.00 80.75 89 ILE A O 1
ATOM 742 N N . GLU A 1 90 ? -6.789 12.916 12.449 1.00 75.25 90 GLU A N 1
ATOM 743 C CA . GLU A 1 90 ? -6.873 13.472 13.807 1.00 75.25 90 GLU A CA 1
ATOM 744 C C . GLU A 1 90 ? -5.504 13.883 14.369 1.00 75.25 90 GLU A C 1
ATOM 746 O O . GLU A 1 90 ? -5.430 14.769 15.217 1.00 75.25 90 GLU A O 1
ATOM 751 N N . GLU A 1 91 ? -4.418 13.276 13.881 1.00 79.62 91 GLU A N 1
ATOM 752 C CA . GLU A 1 91 ? -3.044 13.610 14.278 1.00 79.62 91 GLU A CA 1
ATOM 753 C C . GLU A 1 91 ? -2.435 14.692 13.351 1.00 79.62 91 GLU A C 1
ATOM 755 O O . GLU A 1 91 ? -1.368 15.241 13.636 1.00 79.62 91 GLU A O 1
ATOM 760 N N . LEU A 1 92 ? -3.106 15.034 12.241 1.00 82.06 92 LEU A N 1
ATOM 761 C CA . LEU A 1 92 ? -2.623 15.990 11.247 1.00 82.06 92 LEU A CA 1
ATOM 762 C C . LEU A 1 92 ? -2.832 17.439 11.714 1.00 82.06 92 LEU A C 1
ATOM 764 O O . LEU A 1 92 ? -3.946 17.872 12.005 1.00 82.06 92 LEU A O 1
ATOM 768 N N . LYS A 1 93 ? -1.763 18.240 11.699 1.00 86.31 93 LYS A N 1
ATOM 769 C CA . LYS A 1 93 ? -1.851 19.688 11.940 1.00 86.31 93 LYS A CA 1
ATOM 770 C C . LYS A 1 93 ? -2.636 20.357 10.806 1.00 86.31 93 LYS A C 1
ATOM 772 O O . LYS A 1 93 ? -2.281 20.178 9.645 1.00 86.31 93 LYS A O 1
ATOM 777 N N . ASP A 1 94 ? -3.660 21.147 11.130 1.00 88.06 94 ASP A N 1
ATOM 778 C CA . ASP A 1 94 ? -4.520 21.872 10.175 1.00 88.06 94 ASP A CA 1
ATOM 779 C C . ASP A 1 94 ? -5.019 21.013 8.989 1.00 88.06 94 ASP A C 1
ATOM 781 O O . ASP A 1 94 ? -4.688 21.286 7.824 1.00 88.06 94 ASP A O 1
ATOM 785 N N . PRO A 1 95 ? -5.853 19.986 9.243 1.00 87.06 95 PRO A N 1
ATOM 786 C CA . PRO A 1 95 ? -6.205 18.981 8.240 1.00 87.06 95 PRO A CA 1
ATOM 787 C C . PRO A 1 95 ? -6.922 19.574 7.022 1.00 87.06 95 PRO A C 1
ATOM 789 O O . PRO A 1 95 ? -6.710 19.121 5.903 1.00 87.06 95 PRO A O 1
ATOM 792 N N . VAL A 1 96 ? -7.700 20.648 7.198 1.00 88.06 96 VAL A N 1
ATOM 793 C CA . VAL A 1 96 ? -8.440 21.308 6.106 1.00 88.06 96 VAL A CA 1
ATOM 794 C C . VAL A 1 96 ? -7.510 21.837 5.006 1.00 88.06 96 VAL A C 1
ATOM 796 O O . VAL A 1 96 ? -7.860 21.792 3.829 1.00 88.06 96 VAL A O 1
ATOM 799 N N . LYS A 1 97 ? -6.321 22.332 5.375 1.00 88.00 97 LYS A N 1
ATOM 800 C CA . LYS A 1 97 ? -5.350 22.906 4.430 1.00 88.00 97 LYS A CA 1
ATOM 801 C C . LYS A 1 97 ? -4.275 21.902 4.032 1.00 88.00 97 LYS A C 1
ATOM 803 O O . LYS A 1 97 ? -3.882 21.861 2.868 1.00 88.00 97 LYS A O 1
ATOM 808 N N . ASN A 1 98 ? -3.790 21.115 4.989 1.00 90.00 98 ASN A N 1
ATOM 809 C CA . ASN A 1 98 ? -2.636 20.253 4.775 1.00 90.00 98 ASN A CA 1
ATOM 810 C C . ASN A 1 98 ? -3.006 18.918 4.128 1.00 90.00 98 ASN A C 1
ATOM 812 O O . ASN A 1 98 ? -2.212 18.416 3.340 1.00 90.00 98 ASN A O 1
ATOM 816 N N . LEU A 1 99 ? -4.211 18.385 4.361 1.00 88.56 99 LEU A N 1
ATOM 817 C CA . LEU A 1 99 ? -4.623 17.116 3.758 1.00 88.56 99 LEU A CA 1
ATOM 818 C C . LEU A 1 99 ? -4.693 17.194 2.220 1.00 88.56 99 LEU A C 1
ATOM 820 O O . LEU A 1 99 ? -4.050 16.370 1.571 1.00 88.56 99 LEU A O 1
ATOM 824 N N . PRO A 1 100 ? -5.361 18.192 1.595 1.00 87.94 100 PRO A N 1
ATOM 825 C CA . PRO A 1 100 ? -5.401 18.274 0.133 1.00 87.94 100 PRO A CA 1
ATOM 826 C C . PRO A 1 100 ? -4.020 18.505 -0.490 1.00 87.94 100 PRO A C 1
ATOM 828 O O . PRO A 1 100 ? -3.714 17.947 -1.540 1.00 87.94 100 PRO A O 1
ATOM 831 N N . ARG A 1 101 ? -3.166 19.304 0.166 1.00 89.06 101 ARG A N 1
ATOM 832 C CA . ARG A 1 101 ? -1.793 19.574 -0.291 1.00 89.06 101 ARG A CA 1
ATOM 833 C C . ARG A 1 101 ? -0.925 18.321 -0.229 1.00 89.06 101 ARG A C 1
ATOM 835 O O . ARG A 1 101 ? -0.219 18.033 -1.189 1.00 89.06 101 ARG A O 1
ATOM 842 N N . ALA A 1 102 ? -1.011 17.570 0.867 1.00 88.69 102 ALA A N 1
ATOM 843 C CA . ALA A 1 102 ? -0.289 16.315 1.030 1.00 88.69 102 ALA A CA 1
ATOM 844 C C . ALA A 1 102 ? -0.695 15.298 -0.045 1.00 88.69 102 ALA A C 1
ATOM 846 O O . ALA A 1 102 ? 0.176 14.685 -0.658 1.00 88.69 102 ALA A O 1
ATOM 847 N N . ILE A 1 103 ? -1.996 15.172 -0.336 1.00 88.81 103 ILE A N 1
ATOM 848 C CA . ILE A 1 103 ? -2.497 14.291 -1.403 1.00 88.81 103 ILE A CA 1
ATOM 849 C C . ILE A 1 103 ? -1.969 14.742 -2.771 1.00 88.81 103 ILE A C 1
ATOM 851 O O . ILE A 1 103 ? -1.388 13.937 -3.489 1.00 88.81 103 ILE A O 1
ATOM 855 N N . ALA A 1 104 ? -2.097 16.024 -3.124 1.00 89.00 104 ALA A N 1
ATOM 856 C CA . ALA A 1 104 ? -1.657 16.516 -4.431 1.00 89.00 104 ALA A CA 1
ATOM 857 C C . ALA A 1 104 ? -0.149 16.310 -4.664 1.00 89.00 104 ALA A C 1
ATOM 859 O O . ALA A 1 104 ? 0.250 15.783 -5.702 1.00 89.00 104 ALA A O 1
ATOM 860 N N . ILE A 1 105 ? 0.684 16.677 -3.684 1.00 91.50 105 ILE A N 1
ATOM 861 C CA . ILE A 1 105 ? 2.144 16.537 -3.780 1.00 91.50 105 ILE A CA 1
ATOM 862 C C . ILE A 1 105 ? 2.537 15.058 -3.848 1.00 91.50 105 ILE A C 1
ATOM 864 O O . ILE A 1 105 ? 3.335 14.680 -4.703 1.00 91.50 105 ILE A O 1
ATOM 868 N N . SER A 1 106 ? 1.966 14.215 -2.980 1.00 89.62 106 SER A N 1
ATOM 869 C CA . SER A 1 106 ? 2.300 12.786 -2.955 1.00 89.62 106 SER A CA 1
ATOM 870 C C . SER A 1 106 ? 1.882 12.070 -4.239 1.00 89.62 106 SER A C 1
ATOM 872 O O . SER A 1 106 ? 2.693 11.340 -4.798 1.00 89.62 106 SER A O 1
ATOM 874 N N . CYS A 1 107 ? 0.678 12.317 -4.767 1.00 90.44 107 CYS A N 1
ATOM 875 C CA . CYS A 1 107 ? 0.215 11.688 -6.005 1.00 90.44 107 CYS A CA 1
ATOM 876 C C . CYS A 1 107 ? 1.090 12.052 -7.213 1.00 90.44 107 CYS A C 1
ATOM 878 O O . CYS A 1 107 ? 1.470 11.162 -7.972 1.00 90.44 107 CYS A O 1
ATOM 880 N N . ILE A 1 108 ? 1.439 13.334 -7.381 1.00 93.06 108 ILE A N 1
ATOM 881 C CA . ILE A 1 108 ? 2.290 13.783 -8.496 1.00 93.06 108 ILE A CA 1
ATOM 882 C C . ILE A 1 108 ? 3.696 13.191 -8.367 1.00 93.06 108 ILE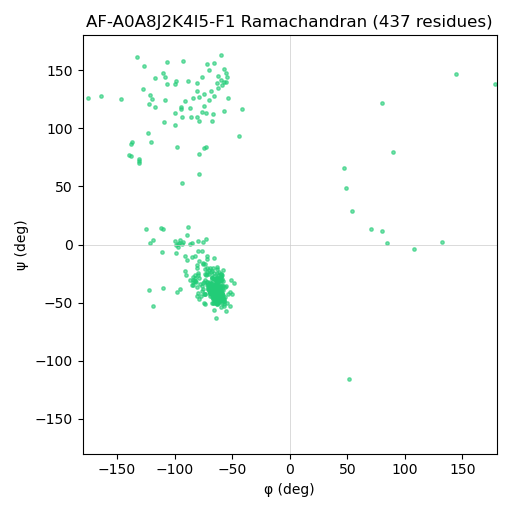 A C 1
ATOM 884 O O . ILE A 1 108 ? 4.241 12.672 -9.339 1.00 93.06 108 ILE A O 1
ATOM 888 N N . LEU A 1 109 ? 4.274 13.221 -7.164 1.00 92.12 109 LEU A N 1
ATOM 889 C CA . LEU A 1 109 ? 5.610 12.681 -6.924 1.00 92.12 109 LEU A CA 1
ATOM 890 C C . LEU A 1 109 ? 5.669 11.178 -7.212 1.00 92.12 109 LEU A C 1
ATOM 892 O O . LEU A 1 109 ? 6.571 10.728 -7.915 1.00 92.12 109 LEU A O 1
ATOM 896 N N . VAL A 1 110 ? 4.700 10.403 -6.712 1.00 92.12 110 VAL A N 1
ATOM 897 C CA . VAL A 1 110 ? 4.635 8.954 -6.963 1.00 92.12 110 VAL A CA 1
ATOM 898 C C . VAL A 1 110 ? 4.472 8.676 -8.456 1.00 92.12 110 VAL A C 1
ATOM 900 O O . VAL A 1 110 ? 5.150 7.794 -8.977 1.00 92.12 110 VAL A O 1
ATOM 903 N N . MET A 1 111 ? 3.654 9.467 -9.159 1.00 93.81 111 MET A N 1
ATOM 904 C CA . MET A 1 111 ? 3.480 9.342 -10.606 1.00 93.81 111 MET A CA 1
ATOM 905 C C . MET A 1 111 ? 4.789 9.523 -11.368 1.00 93.81 111 MET A C 1
ATOM 907 O O . MET A 1 111 ? 5.154 8.664 -12.170 1.00 93.81 111 MET A O 1
ATOM 911 N N . VAL A 1 112 ? 5.526 10.595 -11.080 1.00 94.88 112 VAL A N 1
ATOM 912 C CA . VAL A 1 112 ? 6.823 10.860 -11.713 1.00 94.88 112 VAL A CA 1
ATOM 913 C C . VAL A 1 112 ? 7.803 9.722 -11.431 1.00 94.88 112 VAL A C 1
ATOM 915 O O . VAL A 1 112 ? 8.413 9.195 -12.357 1.00 94.88 112 VAL A O 1
ATOM 918 N N . VAL A 1 113 ? 7.918 9.286 -10.175 1.00 94.12 113 VAL A N 1
ATOM 919 C CA . VAL A 1 113 ? 8.836 8.206 -9.784 1.00 94.12 113 VAL A CA 1
ATOM 920 C C . VAL A 1 113 ? 8.489 6.891 -10.485 1.00 94.12 113 VAL A C 1
ATOM 922 O O . VAL A 1 113 ? 9.387 6.207 -10.973 1.00 94.12 113 VAL A O 1
ATOM 925 N N . TYR A 1 114 ? 7.208 6.530 -10.577 1.00 93.94 114 TYR A N 1
ATOM 926 C CA . TYR A 1 114 ? 6.784 5.285 -11.223 1.00 93.94 114 TYR A CA 1
ATOM 927 C C . TYR A 1 114 ? 7.008 5.318 -12.732 1.00 93.94 114 TYR A C 1
ATOM 929 O O . TYR A 1 114 ? 7.490 4.336 -13.293 1.00 93.94 114 TYR A O 1
ATOM 937 N N . VAL A 1 115 ? 6.721 6.442 -13.391 1.00 94.50 115 VAL A N 1
ATOM 938 C CA . VAL A 1 115 ? 7.005 6.606 -14.823 1.00 94.50 115 VAL A CA 1
ATOM 939 C C . VAL A 1 115 ? 8.509 6.522 -15.084 1.00 94.50 115 VAL A C 1
ATOM 941 O O . VAL A 1 115 ? 8.928 5.735 -15.927 1.00 94.50 115 VAL A O 1
ATOM 944 N N . LEU A 1 116 ? 9.333 7.241 -14.314 1.00 95.56 116 LEU A N 1
ATOM 945 C CA . LEU A 1 116 ? 10.794 7.194 -14.452 1.00 95.56 116 LEU A CA 1
ATOM 946 C C . LEU A 1 116 ? 11.368 5.795 -14.194 1.00 95.56 116 LEU A C 1
ATOM 948 O O . LEU A 1 116 ? 12.298 5.380 -14.878 1.00 95.56 116 LEU A O 1
ATOM 952 N N . THR A 1 117 ? 10.802 5.051 -13.243 1.00 94.62 117 THR A N 1
ATOM 953 C CA . THR A 1 117 ? 11.225 3.671 -12.956 1.00 94.62 117 THR A CA 1
ATOM 954 C C . THR A 1 117 ? 10.884 2.732 -14.116 1.00 94.62 117 THR A C 1
ATOM 956 O O . THR A 1 117 ? 11.723 1.932 -14.517 1.00 94.62 117 THR A O 1
ATOM 959 N N . ASN A 1 118 ? 9.688 2.852 -14.702 1.00 93.88 118 ASN A N 1
ATOM 960 C CA . ASN A 1 118 ? 9.318 2.061 -15.879 1.00 93.88 118 ASN A CA 1
ATOM 961 C C . ASN A 1 118 ? 10.201 2.401 -17.085 1.00 93.88 118 ASN A C 1
ATOM 963 O O . ASN A 1 118 ? 10.696 1.496 -17.749 1.00 93.88 118 ASN A O 1
ATOM 967 N N . ILE A 1 119 ? 10.459 3.691 -17.324 1.00 94.06 119 ILE A N 1
ATOM 968 C CA . ILE A 1 119 ? 11.401 4.141 -18.356 1.00 94.06 119 ILE A CA 1
ATOM 969 C C . ILE A 1 119 ? 12.780 3.507 -18.128 1.00 94.06 119 ILE A C 1
ATOM 971 O O . ILE A 1 119 ? 13.363 2.976 -19.066 1.00 94.06 119 ILE A O 1
ATOM 975 N N . ALA A 1 120 ? 13.280 3.500 -16.887 1.00 95.06 120 ALA A N 1
ATOM 976 C CA . ALA A 1 120 ? 14.553 2.867 -16.548 1.00 95.06 120 ALA A CA 1
ATOM 977 C C . ALA A 1 120 ? 14.560 1.358 -16.838 1.00 95.06 120 ALA A C 1
ATOM 979 O O . ALA A 1 120 ? 15.551 0.848 -17.347 1.00 95.06 120 ALA A O 1
ATOM 980 N N . PHE A 1 121 ? 13.472 0.634 -16.564 1.00 94.38 121 PHE A N 1
ATOM 981 C CA . PHE A 1 121 ? 13.401 -0.788 -16.902 1.00 94.38 121 PHE A CA 1
ATOM 982 C C . PHE A 1 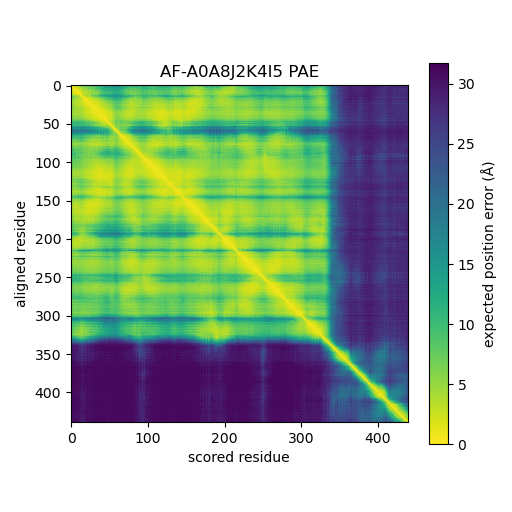121 ? 13.462 -1.026 -18.414 1.00 94.38 121 PHE A C 1
ATOM 984 O O . PHE A 1 121 ? 14.241 -1.873 -18.848 1.00 94.38 121 PHE A O 1
ATOM 991 N N . PHE A 1 122 ? 12.738 -0.239 -19.213 1.00 92.81 122 PHE A N 1
ATOM 992 C CA . PHE A 1 122 ? 12.731 -0.374 -20.674 1.00 92.81 122 PHE A CA 1
ATOM 993 C C . PHE A 1 122 ? 14.021 0.089 -21.368 1.00 92.81 122 PHE A C 1
ATOM 995 O O . PHE A 1 122 ? 14.220 -0.243 -22.531 1.00 92.81 122 PHE A O 1
ATOM 1002 N N . THR A 1 123 ? 14.948 0.790 -20.705 1.00 93.56 123 THR A N 1
ATOM 1003 C CA . THR A 1 123 ? 16.271 1.037 -21.320 1.00 93.56 123 THR A CA 1
ATOM 1004 C C . THR A 1 123 ? 17.166 -0.196 -21.334 1.00 93.56 123 THR A C 1
ATOM 1006 O O . THR A 1 123 ? 18.132 -0.253 -22.089 1.00 93.56 123 THR A O 1
ATOM 1009 N N . THR A 1 124 ? 16.888 -1.167 -20.464 1.00 91.38 124 THR A N 1
ATOM 1010 C CA . THR A 1 124 ? 17.817 -2.264 -20.164 1.00 91.38 124 THR A CA 1
ATOM 1011 C C . THR A 1 124 ? 17.209 -3.632 -20.434 1.00 91.38 124 THR A C 1
ATOM 1013 O O . THR A 1 124 ? 17.910 -4.525 -20.904 1.00 91.38 124 THR A O 1
ATOM 1016 N N . LEU A 1 125 ? 15.927 -3.808 -20.117 1.00 92.50 125 LEU A N 1
ATOM 1017 C CA . LEU A 1 125 ? 15.223 -5.080 -20.214 1.00 92.50 125 LEU A CA 1
ATOM 1018 C C . LEU A 1 125 ? 14.269 -5.076 -21.403 1.00 92.50 125 LEU A 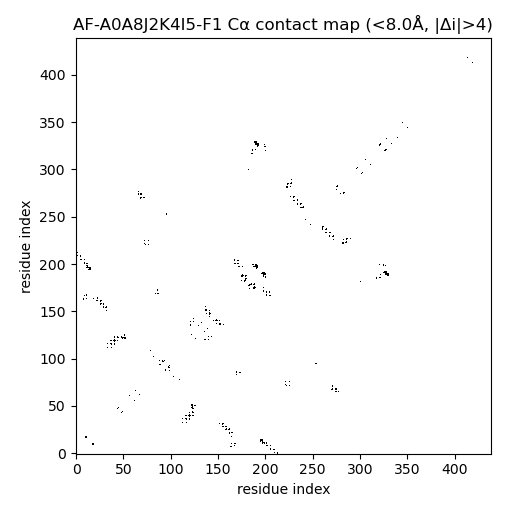C 1
ATOM 1020 O O . LEU A 1 125 ? 13.534 -4.112 -21.625 1.00 92.50 125 LEU A O 1
ATOM 1024 N N . SER A 1 126 ? 14.238 -6.198 -22.115 1.00 91.12 126 SER A N 1
ATOM 1025 C CA . SER A 1 126 ? 13.233 -6.443 -23.146 1.00 91.12 126 SER A CA 1
ATOM 1026 C C . SER A 1 126 ? 11.846 -6.704 -22.528 1.00 91.12 126 SER A C 1
ATOM 1028 O O . SER A 1 126 ? 11.754 -7.206 -21.401 1.00 91.12 126 SER A O 1
ATOM 1030 N N . PRO A 1 127 ? 10.740 -6.449 -23.256 1.00 87.50 127 PRO A N 1
ATOM 1031 C CA . PRO A 1 127 ? 9.392 -6.767 -22.774 1.00 87.50 127 PRO A CA 1
ATOM 1032 C C . PRO A 1 127 ? 9.220 -8.244 -22.384 1.00 87.50 127 PRO A C 1
ATOM 1034 O O . PRO A 1 127 ? 8.556 -8.549 -21.395 1.00 87.50 127 PRO A O 1
ATOM 1037 N N . ALA A 1 128 ? 9.865 -9.163 -23.112 1.00 87.50 128 ALA A N 1
ATOM 1038 C CA . ALA A 1 128 ? 9.836 -10.593 -22.809 1.00 87.50 128 ALA A CA 1
ATOM 1039 C C . ALA A 1 128 ? 10.526 -10.926 -21.472 1.00 87.50 128 ALA A C 1
ATOM 1041 O O . ALA A 1 128 ? 9.997 -11.712 -20.688 1.00 87.50 128 ALA A O 1
ATOM 1042 N N . GLU A 1 129 ? 11.668 -10.296 -21.170 1.00 90.06 129 GLU A N 1
ATOM 1043 C CA . GLU A 1 129 ? 12.354 -10.467 -19.881 1.00 90.06 129 GLU A CA 1
ATOM 1044 C C . GLU A 1 129 ? 11.533 -9.906 -18.713 1.00 90.06 129 GLU A C 1
ATOM 1046 O O . GLU A 1 129 ? 11.531 -10.496 -17.633 1.00 90.06 129 GLU A O 1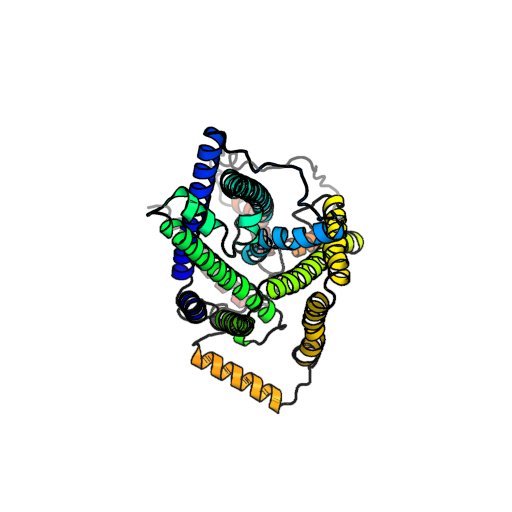
ATOM 1051 N N . ILE A 1 130 ? 10.816 -8.793 -18.917 1.00 90.31 130 ILE A N 1
ATOM 1052 C CA . ILE A 1 130 ? 9.929 -8.215 -17.896 1.00 90.31 130 ILE A CA 1
ATOM 1053 C C . ILE A 1 130 ? 8.772 -9.173 -17.588 1.00 90.31 130 ILE A C 1
ATOM 1055 O O . ILE A 1 130 ? 8.471 -9.395 -16.419 1.00 90.31 130 ILE A O 1
ATOM 1059 N N . LEU A 1 131 ? 8.152 -9.761 -18.615 1.00 87.06 131 LEU A N 1
ATOM 1060 C CA . LEU A 1 131 ? 7.039 -10.703 -18.449 1.00 87.06 131 LEU A CA 1
ATOM 1061 C C . LEU A 1 131 ? 7.472 -12.041 -17.834 1.00 87.06 131 LEU A C 1
ATOM 1063 O O . LEU A 1 131 ? 6.697 -12.653 -17.104 1.00 87.06 131 LEU A O 1
ATOM 1067 N N . ALA A 1 132 ? 8.696 -12.494 -18.117 1.00 89.06 132 ALA A N 1
ATOM 1068 C CA . ALA A 1 132 ? 9.239 -13.735 -17.569 1.00 89.06 132 ALA A CA 1
ATOM 1069 C C . ALA A 1 132 ? 9.790 -13.584 -16.139 1.00 89.06 132 ALA A C 1
ATOM 1071 O O . ALA A 1 132 ? 10.007 -14.585 -15.456 1.00 89.06 132 ALA A O 1
ATOM 1072 N N . SER A 1 133 ? 10.055 -12.356 -15.682 1.00 89.25 133 SER A N 1
ATOM 1073 C CA . SER A 1 133 ? 10.667 -12.109 -14.378 1.00 89.25 133 SER A CA 1
ATOM 1074 C C . SER A 1 133 ? 9.632 -11.929 -13.272 1.00 89.25 133 SER A C 1
ATOM 1076 O O . SER A 1 133 ? 8.837 -10.993 -13.282 1.00 89.25 133 SER A O 1
ATOM 1078 N N . GLU A 1 134 ? 9.728 -12.754 -12.229 1.00 85.06 134 GLU A N 1
ATOM 1079 C CA . GLU A 1 134 ? 8.975 -12.549 -10.984 1.00 85.06 134 GLU A CA 1
ATOM 1080 C C . GLU A 1 134 ? 9.437 -11.296 -10.214 1.00 85.06 134 GLU A C 1
ATOM 1082 O O . GLU A 1 134 ? 8.689 -10.735 -9.412 1.00 85.06 134 GLU A O 1
ATOM 1087 N N . ALA A 1 135 ? 10.675 -10.841 -10.446 1.00 90.06 135 ALA A N 1
ATOM 1088 C CA . ALA A 1 135 ? 11.297 -9.732 -9.731 1.00 90.06 135 ALA A CA 1
ATOM 1089 C C . ALA A 1 135 ? 12.100 -8.832 -10.684 1.00 90.06 135 ALA A C 1
ATOM 1091 O O . ALA A 1 135 ? 13.333 -8.842 -10.701 1.00 90.06 135 ALA A O 1
ATOM 1092 N N . VAL A 1 136 ? 11.385 -7.995 -11.441 1.00 92.25 136 VAL A N 1
ATOM 1093 C CA . VAL A 1 136 ? 11.940 -7.118 -12.492 1.00 92.25 136 VAL A CA 1
ATOM 1094 C C . VAL A 1 136 ? 13.137 -6.286 -12.012 1.00 92.25 136 VAL A C 1
ATOM 1096 O O . VAL A 1 136 ? 14.156 -6.211 -12.696 1.00 92.25 136 VAL A O 1
ATOM 1099 N N . ALA A 1 137 ? 13.071 -5.719 -10.802 1.00 92.00 137 ALA A N 1
ATOM 1100 C CA . ALA A 1 137 ? 14.166 -4.924 -10.237 1.00 92.00 137 ALA A CA 1
ATOM 1101 C C . ALA A 1 137 ? 15.457 -5.739 -10.015 1.00 92.00 137 ALA A C 1
ATOM 1103 O O . ALA A 1 137 ? 16.557 -5.212 -10.164 1.00 92.00 137 ALA A O 1
ATOM 1104 N N . VAL A 1 138 ? 15.337 -7.027 -9.682 1.00 91.56 138 VAL A N 1
ATOM 1105 C CA . VAL A 1 138 ? 16.486 -7.926 -9.501 1.00 91.56 138 VAL A CA 1
ATOM 1106 C C . VAL A 1 138 ? 17.092 -8.290 -10.852 1.00 91.56 138 VAL A C 1
ATOM 1108 O O . VAL A 1 138 ? 18.309 -8.243 -11.008 1.00 91.56 138 VAL A O 1
ATOM 1111 N N . THR A 1 139 ? 16.258 -8.578 -11.854 1.00 93.44 139 THR A N 1
ATOM 1112 C CA . THR A 1 139 ? 16.722 -8.823 -13.229 1.00 93.44 139 THR A CA 1
ATOM 1113 C C . THR A 1 139 ? 17.450 -7.606 -13.798 1.00 93.44 139 THR A C 1
ATOM 1115 O O . THR A 1 139 ? 18.530 -7.751 -14.370 1.00 93.44 139 THR A O 1
ATOM 1118 N N . PHE A 1 140 ? 16.918 -6.403 -13.566 1.00 93.75 140 PHE A N 1
ATOM 1119 C CA . PHE A 1 140 ? 17.566 -5.141 -13.928 1.00 93.75 140 PHE A CA 1
ATOM 1120 C C . PHE A 1 140 ? 18.951 -5.002 -13.275 1.00 93.75 140 PHE A C 1
ATOM 1122 O O . PHE A 1 140 ? 19.938 -4.708 -13.949 1.00 93.75 140 PHE A O 1
ATOM 1129 N N . ALA A 1 141 ? 19.050 -5.283 -11.973 1.00 93.06 141 ALA A N 1
ATOM 1130 C CA . ALA A 1 141 ? 20.311 -5.219 -11.239 1.00 93.06 141 ALA A CA 1
ATOM 1131 C C . ALA A 1 141 ? 21.342 -6.237 -11.749 1.00 93.06 141 ALA A C 1
ATOM 1133 O O . ALA A 1 141 ? 22.508 -5.890 -11.927 1.00 93.06 141 ALA A O 1
ATOM 1134 N N . ASN A 1 142 ? 20.915 -7.470 -12.032 1.00 92.44 142 ASN A N 1
ATOM 1135 C CA . ASN A 1 142 ? 21.785 -8.522 -12.562 1.00 92.44 142 ASN A CA 1
ATOM 1136 C C . ASN A 1 142 ? 22.351 -8.164 -13.943 1.00 92.44 142 ASN A C 1
ATOM 1138 O O . ASN A 1 142 ? 23.495 -8.503 -14.236 1.00 92.44 142 ASN A O 1
ATOM 1142 N N . ARG A 1 143 ? 21.581 -7.451 -14.776 1.00 90.94 143 ARG A N 1
ATOM 1143 C CA . ARG A 1 143 ? 22.039 -6.993 -16.096 1.00 90.94 143 ARG A CA 1
ATOM 1144 C C . ARG A 1 143 ? 23.113 -5.910 -16.031 1.00 90.94 143 ARG A C 1
ATOM 1146 O O . ARG A 1 143 ? 23.969 -5.884 -16.909 1.00 90.94 143 ARG A O 1
ATOM 1153 N N . LEU A 1 144 ? 23.067 -5.026 -15.035 1.00 91.62 144 LEU A N 1
ATOM 1154 C CA . LEU A 1 144 ? 23.894 -3.812 -15.020 1.00 91.62 144 LEU A CA 1
ATOM 1155 C C . LEU A 1 144 ? 24.999 -3.805 -13.969 1.00 91.62 144 LEU A C 1
ATOM 1157 O O . LEU A 1 144 ? 26.075 -3.269 -14.217 1.00 91.62 144 LEU A O 1
ATOM 1161 N N . TYR A 1 145 ? 24.741 -4.354 -12.784 1.00 90.00 145 TYR A N 1
ATOM 1162 C CA . TYR A 1 145 ? 25.615 -4.160 -11.626 1.00 90.00 145 TYR A CA 1
ATOM 1163 C C . TYR A 1 145 ? 26.578 -5.321 -11.376 1.00 90.00 145 TYR A C 1
ATOM 1165 O O . TYR A 1 145 ? 27.459 -5.194 -10.524 1.00 90.00 145 TYR A O 1
ATOM 1173 N N . GLY A 1 146 ? 26.447 -6.435 -12.107 1.00 89.19 146 GLY A N 1
ATOM 1174 C CA . GLY A 1 146 ? 27.344 -7.588 -12.001 1.00 89.19 146 GLY A CA 1
ATOM 1175 C C . GLY A 1 146 ? 27.505 -8.048 -10.549 1.00 89.19 146 GLY A C 1
ATOM 1176 O O . GLY A 1 146 ? 26.534 -8.430 -9.901 1.00 89.19 146 GLY A O 1
ATOM 1177 N N . TYR A 1 147 ? 28.721 -7.945 -10.001 1.00 88.75 147 TYR A N 1
ATOM 1178 C CA . TYR A 1 147 ? 29.015 -8.314 -8.609 1.00 88.75 147 TYR A CA 1
ATOM 1179 C C . TYR A 1 147 ? 28.205 -7.519 -7.567 1.00 88.75 147 TYR A C 1
ATOM 1181 O O . TYR A 1 147 ? 27.918 -8.037 -6.493 1.00 88.75 147 TYR A O 1
ATOM 1189 N N . MET A 1 148 ? 27.788 -6.286 -7.871 1.00 89.38 148 MET A N 1
ATOM 1190 C CA . MET A 1 148 ? 26.999 -5.441 -6.962 1.00 89.38 148 MET A CA 1
ATOM 1191 C C . MET A 1 148 ? 25.482 -5.628 -7.112 1.00 89.38 148 MET A C 1
ATOM 1193 O O . MET A 1 148 ? 24.704 -4.903 -6.491 1.00 89.38 148 MET A O 1
ATOM 1197 N N . ALA A 1 149 ? 25.027 -6.613 -7.896 1.00 90.06 149 ALA A N 1
ATOM 1198 C CA . ALA A 1 149 ? 23.602 -6.846 -8.128 1.00 90.06 149 ALA A CA 1
ATOM 1199 C C . ALA A 1 149 ? 22.811 -7.180 -6.851 1.00 90.06 149 ALA A C 1
ATOM 1201 O O . ALA A 1 149 ? 21.618 -6.897 -6.793 1.00 90.06 149 ALA A O 1
ATOM 1202 N N . TRP A 1 150 ? 23.466 -7.698 -5.803 1.00 91.19 150 TRP A N 1
ATOM 1203 C CA . TRP A 1 150 ? 22.843 -8.039 -4.515 1.00 91.19 150 TRP A CA 1
ATOM 1204 C C . TRP A 1 150 ? 22.260 -6.832 -3.758 1.00 91.19 150 TRP A C 1
ATOM 1206 O O . TRP A 1 150 ? 21.370 -7.003 -2.924 1.00 91.19 150 TRP A O 1
ATOM 1216 N N . ILE A 1 151 ? 22.714 -5.612 -4.065 1.00 90.62 151 ILE A N 1
ATOM 1217 C CA . ILE A 1 151 ? 22.284 -4.380 -3.390 1.00 90.62 151 ILE A CA 1
ATOM 1218 C C . ILE A 1 151 ? 20.786 -4.116 -3.614 1.00 90.62 151 ILE A C 1
ATOM 1220 O O . ILE A 1 151 ? 20.058 -3.783 -2.675 1.00 90.62 151 ILE A O 1
ATOM 1224 N N . ILE A 1 152 ? 20.300 -4.294 -4.846 1.00 91.56 152 ILE A N 1
ATOM 1225 C CA . ILE A 1 152 ? 18.900 -4.016 -5.197 1.00 91.56 152 ILE A CA 1
ATOM 1226 C C . ILE A 1 152 ? 17.920 -4.982 -4.511 1.00 91.56 152 ILE A C 1
ATOM 1228 O O . ILE A 1 152 ? 16.999 -4.483 -3.864 1.00 91.56 152 ILE A O 1
ATOM 1232 N N . PRO A 1 153 ? 18.092 -6.320 -4.554 1.00 90.38 153 PRO A N 1
ATOM 1233 C CA . PRO A 1 153 ? 17.266 -7.251 -3.786 1.00 90.38 153 PRO A CA 1
ATOM 1234 C C . PRO A 1 153 ? 17.194 -6.909 -2.296 1.00 90.38 153 PRO A C 1
ATOM 1236 O O . PRO A 1 153 ? 16.117 -6.978 -1.708 1.00 90.38 153 PRO A O 1
ATOM 1239 N N . VAL A 1 154 ? 18.312 -6.498 -1.686 1.00 91.94 154 VAL A N 1
ATOM 1240 C CA . VAL A 1 154 ? 18.359 -6.112 -0.268 1.00 91.94 154 VAL A CA 1
ATOM 1241 C C . VAL A 1 154 ? 17.516 -4.861 -0.006 1.00 91.94 154 VAL A C 1
ATOM 1243 O O . VAL A 1 154 ? 16.691 -4.857 0.912 1.00 91.94 154 VAL A O 1
ATOM 1246 N N . PHE A 1 155 ? 17.640 -3.819 -0.833 1.00 92.00 155 PHE A N 1
ATOM 1247 C CA . PHE A 1 155 ? 16.801 -2.626 -0.699 1.00 92.00 155 PHE A CA 1
ATOM 1248 C C . PHE A 1 155 ? 15.318 -2.893 -0.990 1.00 92.00 155 PHE A C 1
ATOM 1250 O O . PHE A 1 155 ? 14.450 -2.388 -0.274 1.00 92.00 155 PHE A O 1
ATOM 1257 N N . VAL A 1 156 ? 15.009 -3.708 -2.002 1.00 90.00 156 VAL A N 1
ATOM 1258 C CA . VAL A 1 156 ? 13.633 -4.104 -2.337 1.00 90.00 156 VAL A CA 1
ATOM 1259 C C . VAL A 1 156 ? 13.016 -4.895 -1.186 1.00 90.00 156 VAL A C 1
ATOM 1261 O O . VAL A 1 156 ? 11.898 -4.586 -0.769 1.00 90.00 156 VAL A O 1
ATOM 1264 N N . ALA A 1 157 ? 13.757 -5.838 -0.598 1.00 90.75 157 ALA A N 1
ATOM 1265 C CA . ALA A 1 157 ? 13.319 -6.553 0.593 1.00 90.75 157 ALA A CA 1
ATOM 1266 C C . ALA A 1 157 ? 13.003 -5.566 1.724 1.00 90.75 157 ALA A C 1
ATOM 1268 O O . ALA A 1 157 ? 11.873 -5.556 2.211 1.00 90.75 157 ALA A O 1
ATOM 1269 N N . MET A 1 158 ? 13.925 -4.663 2.073 1.00 90.44 158 MET A N 1
ATOM 1270 C CA . MET A 1 158 ? 13.691 -3.625 3.090 1.00 90.44 158 MET A CA 1
ATOM 1271 C C . MET A 1 158 ? 12.465 -2.742 2.797 1.00 90.44 158 MET A C 1
ATOM 1273 O O . MET A 1 158 ? 11.712 -2.410 3.711 1.00 90.44 158 MET A O 1
ATOM 1277 N N . SER A 1 159 ? 12.196 -2.414 1.531 1.00 91.44 159 SER A N 1
ATOM 1278 C CA . SER A 1 159 ? 10.975 -1.701 1.134 1.00 91.44 159 SER A CA 1
ATOM 1279 C C . SER A 1 159 ? 9.709 -2.501 1.470 1.00 91.44 159 SER A C 1
ATOM 1281 O O . SER A 1 159 ? 8.747 -1.942 2.002 1.00 91.44 159 SER A O 1
ATOM 1283 N N . THR A 1 160 ? 9.701 -3.816 1.220 1.00 89.81 160 THR A N 1
ATOM 1284 C CA . THR A 1 160 ? 8.564 -4.676 1.600 1.00 89.81 160 THR A CA 1
ATOM 1285 C C . THR A 1 160 ? 8.392 -4.781 3.123 1.00 89.81 160 THR A C 1
ATOM 1287 O O . THR A 1 160 ? 7.254 -4.756 3.596 1.00 89.81 160 THR A O 1
ATOM 1290 N N . PHE A 1 161 ? 9.486 -4.781 3.905 1.00 87.56 161 PHE A N 1
ATOM 1291 C CA . PHE A 1 161 ? 9.444 -4.652 5.375 1.00 87.56 161 PHE A CA 1
ATOM 1292 C C . PHE A 1 161 ? 8.732 -3.373 5.816 1.00 87.56 161 PHE A C 1
ATOM 1294 O O . PHE A 1 161 ? 7.790 -3.432 6.610 1.00 87.56 161 PHE A O 1
ATOM 1301 N N . GLY A 1 162 ? 9.138 -2.227 5.268 1.00 88.88 162 GLY A N 1
ATOM 1302 C CA . GLY A 1 162 ? 8.518 -0.940 5.580 1.00 88.88 162 GLY A CA 1
ATOM 1303 C C . GLY A 1 162 ? 7.044 -0.870 5.179 1.00 88.88 162 GLY A C 1
ATOM 1304 O O . GLY A 1 162 ? 6.237 -0.292 5.903 1.00 88.88 162 GLY A O 1
ATOM 1305 N N . ALA A 1 163 ? 6.657 -1.479 4.056 1.00 88.44 163 ALA A N 1
ATOM 1306 C CA . ALA A 1 163 ? 5.261 -1.498 3.623 1.00 88.44 163 ALA A CA 1
ATOM 1307 C C . ALA A 1 163 ? 4.366 -2.273 4.605 1.00 88.44 163 ALA A C 1
ATOM 1309 O O . ALA A 1 163 ? 3.334 -1.758 5.035 1.00 88.44 163 ALA A O 1
ATOM 1310 N N . VAL A 1 164 ? 4.780 -3.478 5.013 1.00 87.56 164 VAL A N 1
ATOM 1311 C CA . VAL A 1 164 ? 4.005 -4.302 5.956 1.00 87.56 164 VAL A CA 1
ATOM 1312 C C . VAL A 1 164 ? 3.929 -3.644 7.334 1.00 87.56 164 VAL A C 1
ATOM 1314 O O . VAL A 1 164 ? 2.855 -3.605 7.932 1.00 87.56 164 VAL A O 1
ATOM 1317 N N . ASN A 1 165 ? 5.033 -3.071 7.820 1.00 87.00 165 ASN A N 1
ATOM 1318 C CA . ASN A 1 165 ? 5.048 -2.332 9.083 1.00 87.00 165 ASN A CA 1
ATOM 1319 C C . ASN A 1 165 ? 4.082 -1.133 9.053 1.00 87.00 165 ASN A C 1
ATOM 1321 O O . ASN A 1 165 ? 3.270 -0.969 9.964 1.00 87.00 165 ASN A O 1
ATOM 1325 N N . GLY A 1 166 ? 4.098 -0.352 7.968 1.00 85.25 166 GLY A N 1
ATOM 1326 C CA . GLY A 1 166 ? 3.173 0.763 7.772 1.00 85.25 166 GLY A CA 1
ATOM 1327 C C . GLY A 1 166 ? 1.706 0.323 7.767 1.00 85.25 166 GLY A C 1
ATOM 1328 O O . GLY A 1 166 ? 0.880 0.939 8.440 1.00 85.25 166 GLY A O 1
ATOM 1329 N N . ILE A 1 167 ? 1.383 -0.777 7.077 1.00 85.19 167 ILE A N 1
ATOM 1330 C CA . ILE A 1 167 ? 0.019 -1.329 7.023 1.00 85.19 167 ILE A CA 1
ATOM 1331 C C . ILE A 1 167 ? -0.439 -1.844 8.395 1.00 85.19 167 ILE A C 1
ATOM 1333 O O . ILE A 1 167 ? -1.594 -1.637 8.766 1.00 85.19 167 ILE A O 1
ATOM 1337 N N . LEU A 1 168 ? 0.437 -2.477 9.182 1.00 84.12 168 LEU A N 1
ATOM 1338 C CA . LEU A 1 168 ? 0.107 -2.920 10.545 1.00 84.12 168 LEU A CA 1
ATOM 1339 C C . LEU A 1 168 ? -0.244 -1.731 11.460 1.00 84.12 168 LEU A C 1
ATOM 1341 O O . LEU A 1 168 ? -1.224 -1.782 12.216 1.00 84.12 168 LEU A O 1
ATOM 1345 N N . LEU A 1 169 ? 0.510 -0.632 11.353 1.00 79.62 169 LEU A N 1
ATOM 1346 C CA . LEU A 1 169 ? 0.273 0.596 12.118 1.00 79.62 169 LEU A CA 1
ATOM 1347 C C . LEU A 1 169 ? -1.044 1.286 11.744 1.00 79.62 169 LEU A C 1
ATOM 1349 O O . LEU A 1 169 ? -1.740 1.803 12.621 1.00 79.62 169 LEU A O 1
ATOM 1353 N N . THR A 1 170 ? -1.399 1.326 10.461 1.00 82.69 170 THR A N 1
ATOM 1354 C CA . THR A 1 170 ? -2.630 1.989 10.004 1.00 82.69 170 THR A CA 1
ATOM 1355 C C . THR A 1 170 ? -3.862 1.115 10.228 1.00 82.69 170 THR A C 1
ATOM 1357 O O . THR A 1 170 ? -4.882 1.603 10.713 1.00 82.69 170 THR A O 1
ATOM 1360 N N . SER A 1 171 ? -3.764 -0.189 9.962 1.00 83.25 171 SER A N 1
ATOM 1361 C CA . SER A 1 171 ? -4.889 -1.126 10.093 1.00 83.25 171 SER A CA 1
ATOM 1362 C C . SER A 1 171 ? -5.338 -1.285 11.542 1.00 83.25 171 SER A C 1
ATOM 1364 O O . SER A 1 171 ? -6.536 -1.323 11.818 1.00 83.25 171 SER A O 1
ATOM 1366 N N . SER A 1 172 ? -4.403 -1.312 12.496 1.00 82.38 172 SER A N 1
ATOM 1367 C CA . SER A 1 172 ? -4.744 -1.399 13.924 1.00 82.38 172 SER A CA 1
ATOM 1368 C C . SER A 1 172 ? -5.624 -0.232 14.399 1.00 82.38 172 SER A C 1
ATOM 1370 O O . SER A 1 172 ? -6.535 -0.452 15.199 1.00 82.38 172 SER A O 1
ATOM 1372 N N . ARG A 1 173 ? -5.437 0.980 13.852 1.00 80.56 173 ARG A N 1
ATOM 1373 C CA . ARG A 1 173 ? -6.294 2.150 14.129 1.00 80.56 173 ARG A CA 1
ATOM 1374 C C . ARG A 1 173 ? -7.709 1.982 13.581 1.00 80.56 173 ARG A C 1
ATOM 1376 O O . ARG A 1 173 ? -8.664 2.341 14.264 1.00 80.56 173 ARG A O 1
ATOM 1383 N N . LEU A 1 174 ? -7.855 1.397 12.391 1.00 84.44 174 LEU A N 1
ATOM 1384 C CA . LEU A 1 174 ? -9.165 1.115 11.800 1.00 84.44 174 LEU A CA 1
ATOM 1385 C C . LEU A 1 174 ? -9.965 0.128 12.664 1.00 84.44 174 LEU A C 1
ATOM 1387 O O . LEU A 1 174 ? -11.128 0.383 12.978 1.00 84.44 174 LEU A O 1
ATOM 1391 N N . PHE A 1 175 ? -9.332 -0.965 13.104 1.00 84.56 175 PHE A N 1
ATOM 1392 C CA . PHE A 1 175 ? -9.977 -1.936 13.996 1.00 84.56 175 PHE A CA 1
ATOM 1393 C C . PHE A 1 175 ? -10.321 -1.331 15.358 1.00 84.56 175 PHE A C 1
ATOM 1395 O O . PHE A 1 175 ? -11.403 -1.588 15.884 1.00 84.56 175 PHE A O 1
ATOM 1402 N N . TYR A 1 176 ? -9.441 -0.490 15.905 1.00 80.88 176 TYR A N 1
ATOM 1403 C CA . TYR A 1 176 ? -9.699 0.242 17.142 1.00 80.88 176 TYR A CA 1
ATOM 1404 C C . TYR A 1 176 ? -10.909 1.186 17.014 1.00 80.88 176 TYR A C 1
ATOM 1406 O O . TYR A 1 176 ? -11.810 1.142 17.854 1.00 80.88 176 TYR A O 1
ATOM 1414 N N . ALA A 1 177 ? -10.984 1.982 15.942 1.00 82.56 177 ALA A N 1
ATOM 1415 C CA . ALA A 1 177 ? -12.102 2.891 15.682 1.00 82.56 177 ALA A CA 1
ATOM 1416 C C . ALA A 1 177 ? -13.430 2.136 15.491 1.00 82.56 177 ALA A C 1
ATOM 1418 O O . ALA A 1 177 ? -14.434 2.476 16.118 1.00 82.56 177 ALA A O 1
ATOM 1419 N N . GLY A 1 178 ? -13.431 1.050 14.710 1.00 85.19 178 GLY A N 1
ATOM 1420 C CA . GLY A 1 178 ? -14.619 0.205 14.534 1.00 85.19 178 GLY A CA 1
ATOM 1421 C C . GLY A 1 178 ? -15.089 -0.456 15.837 1.00 85.19 178 GLY A C 1
ATOM 1422 O O . GLY A 1 178 ? -16.287 -0.631 16.064 1.00 85.19 178 GLY A O 1
ATOM 1423 N N . ALA A 1 179 ? -14.158 -0.784 16.733 1.00 84.50 179 ALA A N 1
ATOM 1424 C CA . ALA A 1 179 ? -14.477 -1.347 18.039 1.00 84.50 179 ALA A CA 1
ATOM 1425 C C . ALA A 1 179 ? -15.057 -0.306 19.014 1.00 84.50 179 ALA A C 1
ATOM 1427 O O . ALA A 1 179 ? -15.915 -0.654 19.830 1.00 84.50 179 ALA A O 1
ATOM 1428 N N . ILE A 1 180 ? -14.667 0.971 18.907 1.00 80.94 180 ILE A N 1
ATOM 1429 C CA . ILE A 1 180 ? -15.276 2.065 19.683 1.00 80.94 180 ILE A CA 1
ATOM 1430 C C . ILE A 1 180 ? -16.756 2.234 19.328 1.00 80.94 180 ILE A C 1
ATOM 1432 O O . ILE A 1 180 ? -17.578 2.357 20.237 1.00 80.94 180 ILE A O 1
ATOM 1436 N N . GLU A 1 181 ? -17.094 2.145 18.041 1.00 84.31 181 GLU A N 1
ATOM 1437 C CA . GLU A 1 181 ? -18.472 2.202 17.523 1.00 84.31 181 GLU A CA 1
ATOM 1438 C C . GLU A 1 181 ? -19.297 0.930 17.819 1.00 84.31 181 GLU A C 1
ATOM 1440 O O . GLU A 1 181 ? -20.431 0.773 17.361 1.00 84.31 181 GLU A O 1
ATOM 1445 N N . GLY A 1 182 ? -18.736 -0.018 18.579 1.00 83.12 182 GLY A N 1
ATOM 1446 C CA . GLY A 1 182 ? -19.409 -1.257 18.971 1.00 83.12 182 GLY A CA 1
ATOM 1447 C C . GLY A 1 182 ? -19.610 -2.252 17.826 1.00 83.12 182 GLY A C 1
ATOM 1448 O O . GLY A 1 182 ? -20.358 -3.215 17.991 1.00 83.12 182 GLY A O 1
ATOM 1449 N N . GLN A 1 183 ? -18.947 -2.041 16.684 1.00 85.81 183 GLN A N 1
ATOM 1450 C CA . GLN A 1 183 ? -19.023 -2.922 15.512 1.00 85.81 183 GLN A CA 1
ATOM 1451 C C . GLN A 1 183 ? -18.040 -4.101 15.594 1.00 85.81 183 GLN A C 1
ATOM 1453 O O . GLN A 1 183 ? -18.107 -5.033 14.798 1.00 85.81 183 GLN A O 1
ATOM 1458 N N . MET A 1 184 ? -17.119 -4.076 16.556 1.00 85.31 184 MET A N 1
ATOM 1459 C CA . MET A 1 184 ? -16.098 -5.102 16.760 1.00 85.31 184 MET A CA 1
ATOM 1460 C C . MET A 1 184 ? -16.019 -5.512 18.242 1.00 85.31 184 MET A C 1
ATOM 1462 O O . MET A 1 184 ? -16.497 -4.777 19.114 1.00 85.31 184 MET A O 1
ATOM 1466 N N . PRO A 1 185 ? -15.422 -6.676 18.568 1.00 83.56 185 PRO A N 1
ATOM 1467 C CA . PRO A 1 185 ? -15.244 -7.118 19.950 1.00 83.56 185 PRO A CA 1
ATOM 1468 C C . PRO A 1 185 ? -14.509 -6.090 20.824 1.00 83.56 185 PRO A C 1
ATOM 1470 O O . PRO A 1 185 ? -13.500 -5.519 20.415 1.00 83.56 185 PRO A O 1
ATOM 1473 N N . GLN A 1 186 ? -14.962 -5.919 22.073 1.00 81.44 186 GLN A N 1
ATOM 1474 C CA . GLN A 1 186 ? -14.415 -4.924 23.012 1.00 81.44 186 GLN A CA 1
ATOM 1475 C C . GLN A 1 186 ? -12.917 -5.097 23.296 1.00 81.44 186 GLN A C 1
ATOM 1477 O O . GLN A 1 186 ? -12.236 -4.130 23.619 1.00 81.44 186 GLN A O 1
ATOM 1482 N N . ILE A 1 187 ? -12.373 -6.308 23.160 1.00 83.56 187 ILE A N 1
ATOM 1483 C CA . ILE A 1 187 ? -10.935 -6.540 23.336 1.00 83.56 187 ILE A CA 1
ATOM 1484 C C . ILE A 1 187 ? -10.080 -5.716 22.360 1.00 83.56 187 ILE A C 1
ATOM 1486 O O . ILE A 1 187 ? -8.991 -5.279 22.719 1.00 83.56 187 ILE A O 1
ATOM 1490 N N . LEU A 1 188 ? -10.595 -5.428 21.161 1.00 83.25 188 LEU A N 1
ATOM 1491 C CA . LEU A 1 188 ? -9.887 -4.648 20.146 1.00 83.25 188 LEU A CA 1
ATOM 1492 C C . LEU A 1 188 ? -9.859 -3.141 20.465 1.00 83.25 188 LEU A C 1
ATOM 1494 O O . LEU A 1 188 ? -9.016 -2.435 19.922 1.00 83.25 188 LEU A O 1
ATOM 1498 N N . THR A 1 189 ? -10.704 -2.645 21.385 1.00 81.12 189 THR A N 1
ATOM 1499 C CA . THR A 1 189 ? -10.596 -1.262 21.902 1.00 81.12 189 THR A CA 1
ATOM 1500 C C . THR A 1 189 ? -9.517 -1.101 22.971 1.00 81.12 189 THR A C 1
ATOM 1502 O O . THR A 1 189 ? -9.321 -0.002 23.483 1.00 81.12 189 THR A O 1
ATOM 1505 N N . MET A 1 190 ? -8.875 -2.183 23.410 1.00 81.94 190 MET A N 1
ATOM 1506 C CA . MET A 1 190 ? -7.988 -2.130 24.570 1.00 81.94 190 MET A CA 1
ATOM 1507 C C . MET A 1 190 ? -6.564 -1.775 24.162 1.00 81.94 190 MET A C 1
ATOM 1509 O O . MET A 1 190 ? -6.050 -2.234 23.143 1.00 81.94 190 MET A O 1
ATOM 1513 N N . ILE A 1 191 ? -5.926 -0.958 24.995 1.00 83.38 191 ILE A N 1
ATOM 1514 C CA . ILE A 1 191 ? -4.571 -0.454 24.784 1.00 83.38 191 ILE A CA 1
ATOM 1515 C C . ILE A 1 191 ? -3.686 -0.977 25.915 1.00 83.38 191 ILE A C 1
ATOM 1517 O O . ILE A 1 191 ? -4.120 -1.098 27.064 1.00 83.38 191 ILE A O 1
ATOM 1521 N N . GLN A 1 192 ? -2.438 -1.306 25.598 1.00 80.38 192 GLN A N 1
ATOM 1522 C CA . GLN A 1 192 ? -1.478 -1.790 26.580 1.00 80.38 192 GLN A CA 1
ATOM 1523 C C . GLN A 1 192 ? -1.084 -0.685 27.567 1.00 80.38 192 GLN A C 1
ATOM 1525 O O . GLN A 1 192 ? -0.755 0.434 27.170 1.00 80.38 192 GLN A O 1
ATOM 1530 N N . THR A 1 193 ? -1.103 -1.005 28.863 1.00 72.25 193 THR A N 1
ATOM 1531 C CA . THR A 1 193 ? -1.043 0.006 29.936 1.00 72.25 193 THR A CA 1
ATOM 1532 C C . THR A 1 193 ? 0.309 0.724 30.014 1.00 72.25 193 THR A C 1
ATOM 1534 O O . THR A 1 193 ? 0.343 1.939 30.187 1.00 72.25 193 THR A O 1
ATOM 1537 N N . GLU A 1 194 ? 1.413 -0.002 29.832 1.00 73.69 194 GLU A N 1
ATOM 1538 C CA . GLU A 1 194 ? 2.769 0.565 29.909 1.00 73.69 194 GLU A CA 1
ATOM 1539 C C . GLU A 1 194 ? 3.224 1.217 28.600 1.00 73.69 194 GLU A C 1
ATOM 1541 O O . GLU A 1 194 ? 3.943 2.213 28.610 1.00 73.69 194 GLU A O 1
ATOM 1546 N N . LYS A 1 195 ? 2.816 0.650 27.458 1.00 72.62 195 LYS A N 1
ATOM 1547 C CA . LYS A 1 195 ? 3.427 0.946 26.151 1.00 72.62 195 LYS A CA 1
ATOM 1548 C C . LYS A 1 195 ? 2.516 1.726 25.204 1.00 72.62 195 LYS A C 1
ATOM 1550 O O . LYS A 1 195 ? 2.965 2.165 24.151 1.00 72.62 195 LYS A O 1
ATOM 1555 N N . SER A 1 196 ? 1.254 1.935 25.592 1.00 78.31 196 SER A N 1
ATOM 1556 C CA . SER A 1 196 ? 0.234 2.665 24.823 1.00 78.31 196 SER A CA 1
ATOM 1557 C C . SER A 1 196 ? 0.037 2.147 23.387 1.00 78.31 196 SER A C 1
ATOM 1559 O O . SER A 1 196 ? -0.340 2.901 22.495 1.00 78.31 196 SER A O 1
ATOM 1561 N N . THR A 1 197 ? 0.282 0.854 23.158 1.00 79.62 197 THR A N 1
ATOM 1562 C CA . THR A 1 197 ? 0.113 0.171 21.867 1.00 79.62 197 THR A CA 1
ATOM 1563 C C . THR A 1 197 ? -1.228 -0.578 21.820 1.00 79.62 197 THR A C 1
ATOM 1565 O O . THR A 1 197 ? -1.617 -1.197 22.817 1.00 79.62 197 THR A O 1
ATOM 1568 N N . PRO A 1 198 ? -1.954 -0.581 20.684 1.00 81.38 198 PRO A N 1
ATOM 1569 C CA . PRO A 1 198 ? -3.172 -1.377 20.509 1.00 81.38 198 PRO A CA 1
ATOM 1570 C C . PRO A 1 198 ? -2.829 -2.852 20.218 1.00 81.38 198 PRO A C 1
ATOM 1572 O O . PRO A 1 198 ? -3.155 -3.391 19.160 1.00 81.38 198 PRO A O 1
ATOM 1575 N N . ALA A 1 199 ? -2.138 -3.517 21.151 1.00 83.00 199 ALA A N 1
ATOM 1576 C CA . ALA A 1 199 ? -1.602 -4.867 20.963 1.00 83.00 199 ALA A CA 1
ATOM 1577 C C . ALA A 1 199 ? -2.646 -5.918 20.517 1.00 83.00 199 ALA A C 1
ATOM 1579 O O . ALA A 1 199 ? -2.339 -6.667 19.588 1.00 83.00 199 ALA A O 1
ATOM 1580 N N . PRO A 1 200 ? -3.884 -5.966 21.062 1.00 85.25 200 PRO A N 1
ATOM 1581 C CA . PRO A 1 200 ? -4.892 -6.923 20.602 1.00 85.25 200 PRO A CA 1
ATOM 1582 C C . PRO A 1 200 ? -5.289 -6.727 19.133 1.00 85.25 200 PRO A C 1
ATOM 1584 O O . PRO A 1 200 ? -5.472 -7.704 18.410 1.00 85.25 200 PRO A O 1
ATOM 1587 N N . ALA A 1 201 ? -5.393 -5.474 18.676 1.00 85.31 201 ALA A N 1
ATOM 1588 C CA . ALA A 1 201 ? -5.714 -5.163 17.285 1.00 85.31 201 ALA A CA 1
ATOM 1589 C C . ALA A 1 201 ? -4.566 -5.544 16.343 1.00 85.31 201 ALA A C 1
ATOM 1591 O O . ALA A 1 201 ? -4.806 -6.145 15.300 1.00 85.31 201 ALA A O 1
ATOM 1592 N N . VAL A 1 202 ? -3.319 -5.260 16.734 1.00 85.62 202 VAL A N 1
ATOM 1593 C CA . VAL A 1 202 ? -2.131 -5.648 15.955 1.00 85.62 202 VAL A CA 1
ATOM 1594 C C . VAL A 1 202 ? -2.035 -7.172 15.828 1.00 85.62 202 VAL A C 1
ATOM 1596 O O . VAL A 1 202 ? -1.847 -7.677 14.725 1.00 85.62 202 VAL A O 1
ATOM 1599 N N . LEU A 1 203 ? -2.238 -7.915 16.923 1.00 87.44 203 LEU A N 1
ATOM 1600 C CA . LEU A 1 203 ? -2.231 -9.382 16.910 1.00 87.44 203 LEU A CA 1
ATOM 1601 C C . LEU A 1 203 ? -3.349 -9.966 16.043 1.00 87.44 203 LEU A C 1
ATOM 1603 O O . LEU A 1 203 ? -3.122 -10.943 15.334 1.00 87.44 203 LEU A O 1
ATOM 1607 N N . PHE A 1 204 ? -4.540 -9.366 16.069 1.00 87.88 204 PHE A N 1
ATOM 1608 C CA . PHE A 1 204 ? -5.652 -9.796 15.224 1.00 87.88 204 PHE A CA 1
ATOM 1609 C C . PHE A 1 204 ? -5.324 -9.640 13.731 1.00 87.88 204 PHE A C 1
ATOM 1611 O O . PHE A 1 204 ? -5.498 -10.582 12.959 1.00 87.88 204 PHE A O 1
ATOM 1618 N N . VAL A 1 205 ? -4.777 -8.486 13.334 1.00 87.75 205 VAL A N 1
ATOM 1619 C CA . VAL A 1 205 ? -4.335 -8.240 11.950 1.00 87.75 205 VAL A CA 1
ATOM 1620 C C . VAL A 1 205 ? -3.202 -9.180 11.551 1.00 87.75 205 VAL A C 1
ATOM 1622 O O . VAL A 1 205 ? -3.217 -9.721 10.446 1.00 87.75 205 VAL A O 1
ATOM 1625 N N . ALA A 1 206 ? -2.241 -9.414 12.442 1.00 86.19 206 ALA A N 1
ATOM 1626 C CA . ALA A 1 206 ? -1.143 -10.340 12.200 1.00 86.19 206 ALA A CA 1
ATOM 1627 C C . ALA A 1 206 ? -1.638 -11.777 11.988 1.00 86.19 206 ALA A C 1
ATOM 1629 O O . ALA A 1 206 ? -1.225 -12.427 11.032 1.00 86.19 206 ALA A O 1
ATOM 1630 N N . LEU A 1 207 ? -2.562 -12.257 12.826 1.00 87.81 207 LEU A N 1
ATOM 1631 C CA . LEU A 1 207 ? -3.140 -13.596 12.705 1.00 87.81 207 LEU A CA 1
ATOM 1632 C C . LEU A 1 207 ? -3.896 -13.754 11.383 1.00 87.81 207 LEU A C 1
ATOM 1634 O O . LEU A 1 207 ? -3.674 -14.728 10.665 1.00 87.81 207 LEU A O 1
ATOM 1638 N N . LEU A 1 208 ? -4.729 -12.775 11.019 1.00 87.19 208 LEU A N 1
ATOM 1639 C CA . LEU A 1 208 ? -5.402 -12.770 9.718 1.00 87.19 208 LEU A CA 1
ATOM 1640 C C . LEU A 1 208 ? -4.397 -12.770 8.562 1.00 87.19 208 LEU A C 1
ATOM 1642 O O . LEU A 1 208 ? -4.571 -13.508 7.598 1.00 87.19 208 LEU A O 1
ATOM 1646 N N . SER A 1 209 ? -3.317 -11.996 8.676 1.00 86.75 209 SER A N 1
ATOM 1647 C CA . SER A 1 209 ? -2.268 -11.948 7.652 1.00 86.75 209 SER A CA 1
ATOM 1648 C C . SER A 1 209 ? -1.574 -13.305 7.489 1.00 86.75 209 SER A C 1
ATOM 1650 O O . SER A 1 209 ? -1.332 -13.734 6.365 1.00 86.75 209 SER A O 1
ATOM 1652 N N . LEU A 1 210 ? -1.304 -14.016 8.590 1.00 85.88 210 LEU A N 1
ATOM 1653 C CA . LEU A 1 210 ? -0.753 -15.376 8.564 1.00 85.88 210 LEU A CA 1
ATOM 1654 C C . LEU A 1 210 ? -1.704 -16.378 7.902 1.00 85.88 210 LEU A C 1
ATOM 1656 O O . LEU A 1 210 ? -1.241 -17.253 7.175 1.00 85.88 210 LEU A O 1
ATOM 1660 N N . LEU A 1 211 ? -3.015 -16.233 8.109 1.00 86.69 211 LEU A N 1
ATOM 1661 C CA . LEU A 1 211 ? -4.016 -17.057 7.434 1.00 86.69 211 LEU A CA 1
ATOM 1662 C C . LEU A 1 211 ? -3.993 -16.816 5.920 1.00 86.69 211 LEU A C 1
ATOM 1664 O O . LEU A 1 211 ? -3.935 -17.776 5.157 1.00 86.69 211 LEU A O 1
ATOM 1668 N N . TYR A 1 212 ? -3.957 -15.559 5.471 1.00 82.88 212 TYR A N 1
ATOM 1669 C CA . TYR A 1 212 ? -3.876 -15.243 4.040 1.00 82.88 212 TYR A CA 1
ATOM 1670 C C . TYR A 1 212 ? -2.557 -15.682 3.390 1.00 82.88 212 TYR A C 1
ATOM 1672 O O . TYR A 1 212 ? -2.558 -16.046 2.217 1.00 82.88 212 TYR A O 1
ATOM 1680 N N . LEU A 1 213 ? -1.454 -15.723 4.145 1.00 84.06 213 LEU A N 1
ATOM 1681 C CA . LEU A 1 213 ? -0.159 -16.233 3.674 1.00 84.06 213 LEU A CA 1
ATOM 1682 C C . LEU A 1 213 ? -0.154 -17.739 3.365 1.00 84.06 213 LEU A C 1
ATOM 1684 O O . LEU A 1 213 ? 0.808 -18.221 2.774 1.00 84.06 213 LEU A O 1
ATOM 1688 N N . THR A 1 214 ? -1.194 -18.486 3.748 1.00 81.44 214 THR A N 1
ATOM 1689 C CA . THR A 1 214 ? -1.339 -19.898 3.351 1.00 81.44 214 THR A CA 1
ATOM 1690 C C . THR A 1 214 ? -1.735 -20.065 1.881 1.00 81.44 214 THR A C 1
ATOM 1692 O O . THR A 1 214 ? -1.553 -21.143 1.320 1.00 81.44 214 THR A O 1
ATOM 1695 N N . SER A 1 215 ? -2.235 -19.004 1.238 1.00 80.06 215 SER A N 1
ATOM 1696 C CA . SER A 1 215 ? -2.515 -18.986 -0.198 1.00 80.06 215 SER A CA 1
ATOM 1697 C C . SER A 1 215 ? -1.237 -18.725 -0.999 1.00 80.06 215 SER A C 1
ATOM 1699 O O . SER A 1 215 ? -0.495 -17.789 -0.706 1.00 80.06 215 SER A O 1
ATOM 1701 N N . SER A 1 216 ? -0.992 -19.525 -2.039 1.00 71.31 216 SER A N 1
ATOM 1702 C CA . SER A 1 216 ? 0.193 -19.420 -2.901 1.00 71.31 216 SER A CA 1
ATOM 1703 C C . SER A 1 216 ? 0.022 -18.481 -4.103 1.00 71.31 216 SER A C 1
ATOM 1705 O O . SER A 1 216 ? 1.014 -18.117 -4.730 1.00 71.31 216 SER A O 1
ATOM 1707 N N . ASN A 1 217 ? -1.206 -18.063 -4.440 1.00 80.25 217 ASN A N 1
ATOM 1708 C CA . ASN A 1 217 ? -1.476 -17.280 -5.650 1.00 80.25 217 ASN A CA 1
ATOM 1709 C C . ASN A 1 217 ? -1.619 -15.776 -5.348 1.00 80.25 217 ASN A C 1
ATOM 1711 O O . ASN A 1 217 ? -2.660 -15.315 -4.873 1.00 80.25 217 ASN A O 1
ATOM 1715 N N . ILE A 1 218 ? -0.568 -15.007 -5.656 1.00 79.12 218 ILE A N 1
ATOM 1716 C CA . ILE A 1 218 ? -0.506 -13.553 -5.429 1.00 79.12 218 ILE A CA 1
ATOM 1717 C C . ILE A 1 218 ? -1.478 -12.797 -6.344 1.00 79.12 218 ILE A C 1
ATOM 1719 O O . ILE A 1 218 ? -2.134 -11.864 -5.889 1.00 79.12 218 ILE A O 1
ATOM 1723 N N . THR A 1 219 ? -1.611 -13.202 -7.608 1.00 75.38 219 THR A N 1
ATOM 1724 C CA . THR A 1 219 ? -2.501 -12.543 -8.578 1.00 75.38 219 THR A CA 1
ATOM 1725 C C . THR A 1 219 ? -3.958 -12.651 -8.147 1.00 75.38 219 THR A C 1
ATOM 1727 O O . THR A 1 219 ? -4.680 -11.657 -8.148 1.00 75.38 219 THR A O 1
ATOM 1730 N N . LEU A 1 220 ? -4.371 -13.832 -7.675 1.00 78.62 220 LEU A N 1
ATOM 1731 C CA . LEU A 1 220 ? -5.691 -14.028 -7.076 1.00 78.62 220 LEU A CA 1
ATOM 1732 C C . LEU A 1 220 ? -5.878 -13.119 -5.855 1.00 78.62 220 LEU A C 1
ATOM 1734 O O . LEU A 1 220 ? -6.933 -12.502 -5.705 1.00 78.62 220 LEU A O 1
ATOM 1738 N N . LEU A 1 221 ? -4.842 -13.001 -5.013 1.00 81.06 221 LEU A N 1
ATOM 1739 C CA . LEU A 1 221 ? -4.829 -12.110 -3.852 1.00 81.06 221 LEU A CA 1
ATOM 1740 C C . LEU A 1 221 ? -5.067 -10.643 -4.240 1.00 81.06 221 LEU A C 1
ATOM 1742 O O . LEU A 1 221 ? -5.905 -9.962 -3.653 1.00 81.06 221 LEU A O 1
ATOM 1746 N N . ILE A 1 222 ? -4.354 -10.165 -5.257 1.00 80.00 222 ILE A N 1
ATOM 1747 C CA . ILE A 1 222 ? -4.465 -8.792 -5.755 1.00 80.00 222 ILE A CA 1
ATOM 1748 C C . ILE A 1 222 ? -5.847 -8.547 -6.364 1.00 80.00 222 ILE A C 1
ATOM 1750 O O . ILE A 1 222 ? -6.467 -7.532 -6.050 1.00 80.00 222 ILE A O 1
ATOM 1754 N N . ASN A 1 223 ? -6.353 -9.473 -7.182 1.00 77.88 223 ASN A N 1
ATOM 1755 C CA . ASN A 1 223 ? -7.639 -9.316 -7.859 1.00 77.88 223 ASN A CA 1
ATOM 1756 C C . ASN A 1 223 ? -8.804 -9.265 -6.863 1.00 77.88 223 ASN A C 1
ATOM 1758 O O . ASN A 1 223 ? -9.647 -8.370 -6.961 1.00 77.88 223 ASN A O 1
ATOM 1762 N N . TYR A 1 224 ? -8.827 -10.148 -5.852 1.00 78.75 224 TYR A N 1
ATOM 1763 C CA . TYR A 1 224 ? -9.899 -10.112 -4.849 1.00 78.75 224 TYR A CA 1
ATOM 1764 C C . TYR A 1 224 ? -9.839 -8.831 -4.000 1.00 78.75 224 TYR A C 1
ATOM 1766 O O . TYR A 1 224 ? -10.880 -8.216 -3.748 1.00 78.75 224 TYR A O 1
ATOM 1774 N N . VAL A 1 225 ? -8.642 -8.410 -3.550 1.00 81.56 225 VAL A N 1
ATOM 1775 C CA . VAL A 1 225 ? -8.485 -7.186 -2.739 1.00 81.56 225 VAL A CA 1
ATOM 1776 C C . VAL A 1 225 ? -8.852 -5.970 -3.569 1.00 81.56 225 VAL A C 1
ATOM 1778 O O . VAL A 1 225 ? -9.534 -5.077 -3.067 1.00 81.56 225 VAL A O 1
ATOM 1781 N N . GLY A 1 226 ? -8.408 -5.934 -4.826 1.00 82.12 226 GLY A N 1
ATOM 1782 C CA . GLY A 1 226 ? -8.713 -4.880 -5.780 1.00 82.12 226 GLY A CA 1
ATOM 1783 C C . GLY A 1 226 ? -10.217 -4.710 -5.908 1.00 82.12 226 GLY A C 1
ATOM 1784 O O . GLY A 1 226 ? -10.732 -3.640 -5.586 1.00 82.12 226 GLY A O 1
ATOM 1785 N N . PHE A 1 227 ? -10.930 -5.778 -6.264 1.00 83.88 227 PHE A N 1
ATOM 1786 C CA . PHE A 1 227 ? -12.384 -5.755 -6.381 1.00 83.88 227 PHE A CA 1
ATOM 1787 C C . PHE A 1 227 ? -13.060 -5.198 -5.118 1.00 83.88 227 PHE A C 1
ATOM 1789 O O . PHE A 1 227 ? -13.825 -4.232 -5.187 1.00 83.88 227 PHE A O 1
ATOM 1796 N N . ALA A 1 228 ? -12.729 -5.751 -3.946 1.00 85.31 228 ALA A N 1
ATOM 1797 C CA . ALA A 1 228 ? -13.366 -5.350 -2.697 1.00 85.31 228 ALA A CA 1
ATOM 1798 C C . ALA A 1 228 ? -13.051 -3.902 -2.294 1.00 85.31 228 ALA A C 1
ATOM 1800 O O . ALA A 1 228 ? -13.927 -3.171 -1.819 1.00 85.31 228 ALA A O 1
ATOM 1801 N N . THR A 1 229 ? -11.809 -3.471 -2.512 1.00 87.00 229 THR A N 1
ATOM 1802 C CA . THR A 1 229 ? -11.343 -2.118 -2.196 1.00 87.00 229 THR A CA 1
ATOM 1803 C C . THR A 1 229 ? -12.015 -1.094 -3.103 1.00 87.00 229 THR A C 1
ATOM 1805 O O . THR A 1 229 ? -12.586 -0.124 -2.609 1.00 87.00 229 THR A O 1
ATOM 1808 N N . TRP A 1 230 ? -12.008 -1.318 -4.419 1.00 87.94 230 TRP A N 1
ATOM 1809 C CA . TRP A 1 230 ? -12.567 -0.372 -5.386 1.00 87.94 230 TRP A CA 1
ATOM 1810 C C . TRP A 1 230 ? -14.088 -0.288 -5.307 1.00 87.94 230 TRP A C 1
ATOM 1812 O O . TRP A 1 230 ? -14.627 0.815 -5.399 1.00 87.94 230 TRP A O 1
ATOM 1822 N N . LEU A 1 231 ? -14.776 -1.400 -5.027 1.00 88.94 231 LEU A N 1
ATOM 1823 C CA . LEU A 1 231 ? -16.211 -1.382 -4.744 1.00 88.94 231 LEU A CA 1
ATOM 1824 C C . LEU A 1 231 ? -16.519 -0.549 -3.489 1.00 88.94 231 LEU A C 1
ATOM 1826 O O . LEU A 1 231 ? -17.377 0.333 -3.523 1.00 88.94 231 LEU A O 1
ATOM 1830 N N . SER A 1 232 ? -15.780 -0.775 -2.398 1.00 89.44 232 SER A N 1
ATOM 1831 C CA . SER A 1 232 ? -15.970 -0.047 -1.135 1.00 89.44 232 SER A CA 1
ATOM 1832 C C . SER A 1 232 ? -15.705 1.454 -1.286 1.00 89.44 232 SER A C 1
ATOM 1834 O O . SER A 1 232 ? -16.477 2.278 -0.791 1.00 89.44 232 SER A O 1
ATOM 1836 N N . ILE A 1 233 ? -14.640 1.828 -2.002 1.00 90.50 233 ILE A N 1
ATOM 1837 C CA . ILE A 1 233 ? -14.322 3.233 -2.284 1.00 90.50 233 ILE A CA 1
ATOM 1838 C C . ILE A 1 233 ? -15.380 3.845 -3.211 1.00 90.50 233 ILE A C 1
ATOM 1840 O O . ILE A 1 233 ? -15.817 4.965 -2.958 1.00 90.50 233 ILE A O 1
ATOM 1844 N N . GLY A 1 234 ? -15.840 3.125 -4.238 1.00 92.50 234 GLY A N 1
ATOM 1845 C CA . GLY A 1 234 ? -16.893 3.591 -5.146 1.00 92.50 234 GLY A CA 1
ATOM 1846 C C . GLY A 1 234 ? -18.185 3.942 -4.406 1.00 92.50 234 GLY A C 1
ATOM 1847 O O . GLY A 1 234 ? -18.718 5.040 -4.578 1.00 92.50 234 GLY A O 1
ATOM 1848 N N . VAL A 1 235 ? -18.635 3.070 -3.496 1.00 92.50 235 VAL A N 1
ATOM 1849 C CA . VAL A 1 235 ? -19.801 3.335 -2.632 1.00 92.50 235 VAL A CA 1
ATOM 1850 C C . VAL A 1 235 ? -19.551 4.534 -1.711 1.00 92.50 235 VAL A C 1
ATOM 1852 O O . VAL A 1 235 ? -20.413 5.404 -1.583 1.00 92.50 235 VAL A O 1
ATOM 1855 N N . ALA A 1 236 ? -18.363 4.640 -1.109 1.00 92.19 236 ALA A N 1
ATOM 1856 C CA . ALA A 1 236 ? -18.017 5.780 -0.260 1.00 92.19 236 ALA A CA 1
ATOM 1857 C C . ALA A 1 236 ? -18.021 7.114 -1.031 1.00 92.19 236 ALA A C 1
ATOM 1859 O O . ALA A 1 236 ? -18.490 8.130 -0.514 1.00 92.19 236 ALA A O 1
ATOM 1860 N N . VAL A 1 237 ? -17.546 7.127 -2.280 1.00 93.19 237 VAL A N 1
ATOM 1861 C CA . VAL A 1 237 ? -17.564 8.320 -3.139 1.00 93.19 237 VAL A CA 1
ATOM 1862 C C . VAL A 1 237 ? -18.982 8.643 -3.608 1.00 93.19 237 VAL A C 1
ATOM 1864 O O . VAL A 1 237 ? -19.331 9.822 -3.656 1.00 93.19 237 VAL A O 1
ATOM 1867 N N . PHE A 1 238 ? -19.830 7.641 -3.864 1.00 93.94 238 PHE A N 1
ATOM 1868 C CA . PHE A 1 238 ? -21.252 7.831 -4.177 1.00 93.94 238 PHE A CA 1
ATOM 1869 C C . PHE A 1 238 ? -22.024 8.547 -3.057 1.00 93.94 238 PHE A C 1
ATOM 1871 O O . PHE A 1 238 ? -22.912 9.361 -3.332 1.00 93.94 238 PHE A O 1
ATOM 1878 N N . CYS A 1 239 ? -21.632 8.352 -1.795 1.00 92.19 239 CYS A N 1
ATOM 1879 C CA . CYS A 1 239 ? -22.205 9.103 -0.678 1.00 92.19 239 CYS A CA 1
ATOM 1880 C C . CYS A 1 239 ? -22.006 10.622 -0.817 1.00 92.19 239 CYS A C 1
ATOM 1882 O O . CYS A 1 239 ? -22.813 11.378 -0.287 1.00 92.19 239 CYS A O 1
ATOM 1884 N N . ILE A 1 240 ? -20.982 11.103 -1.535 1.00 91.88 240 ILE A N 1
ATOM 1885 C CA . ILE A 1 240 ? -20.724 12.542 -1.697 1.00 91.88 240 ILE A CA 1
ATOM 1886 C C . ILE A 1 240 ? -21.864 13.241 -2.457 1.00 91.88 240 ILE A C 1
ATOM 1888 O O . ILE A 1 240 ? -22.492 14.116 -1.854 1.00 91.88 240 ILE A O 1
ATOM 1892 N N . PRO A 1 241 ? -22.162 12.928 -3.739 1.00 93.12 241 PRO A N 1
ATOM 1893 C CA . PRO A 1 241 ? -23.270 13.560 -4.454 1.00 93.12 241 PRO A CA 1
ATOM 1894 C C . PRO A 1 241 ? -24.613 13.313 -3.757 1.00 93.12 241 PRO A C 1
ATOM 1896 O O . PRO A 1 241 ? -25.421 14.236 -3.670 1.00 93.12 241 PRO A O 1
ATOM 1899 N N . TRP A 1 242 ? -24.818 12.130 -3.166 1.00 93.44 242 TRP A N 1
ATOM 1900 C CA . TRP A 1 242 ? -26.035 11.824 -2.414 1.00 93.44 242 TRP A CA 1
ATOM 1901 C C . TRP A 1 242 ? -26.216 12.724 -1.178 1.00 93.44 242 TRP A C 1
ATOM 1903 O O . TRP A 1 242 ? -27.278 13.320 -1.001 1.00 93.44 242 TRP A O 1
ATOM 1913 N N . LEU A 1 243 ? -25.170 12.924 -0.365 1.00 92.25 243 LEU A N 1
ATOM 1914 C CA . LEU A 1 243 ? -25.193 13.849 0.778 1.00 92.25 243 LEU A CA 1
ATOM 1915 C C . LEU A 1 243 ? -25.303 15.312 0.337 1.00 92.25 243 LEU A C 1
ATOM 1917 O O . LEU A 1 243 ? -25.863 16.131 1.065 1.00 92.25 243 LEU A O 1
ATOM 1921 N N . ARG A 1 244 ? -24.796 15.674 -0.853 1.00 90.69 244 ARG A N 1
ATOM 1922 C CA . ARG A 1 244 ? -25.012 17.020 -1.412 1.00 90.69 244 ARG A CA 1
ATOM 1923 C C . ARG A 1 244 ? -26.474 17.292 -1.712 1.00 90.69 244 ARG A C 1
ATOM 1925 O O . ARG A 1 244 ? -26.900 18.422 -1.502 1.00 90.69 244 ARG A O 1
ATOM 1932 N N . TRP A 1 245 ? -27.194 16.276 -2.170 1.00 91.31 245 TRP A N 1
ATOM 1933 C CA . TRP A 1 245 ? -28.611 16.370 -2.478 1.00 91.31 245 TRP A CA 1
ATOM 1934 C C . TRP A 1 245 ? -29.490 16.296 -1.222 1.00 91.31 245 TRP A C 1
ATOM 1936 O O . TRP A 1 245 ? -30.355 17.145 -1.038 1.00 91.31 245 TRP A O 1
ATOM 1946 N N . LYS A 1 246 ? -29.238 15.332 -0.326 1.00 93.69 246 LYS A N 1
ATOM 1947 C CA . LYS A 1 246 ? -30.076 15.096 0.860 1.00 93.69 246 LYS A CA 1
ATOM 1948 C C . LYS A 1 246 ? -29.863 16.117 1.982 1.00 93.69 246 LYS A C 1
ATOM 1950 O O . LYS A 1 246 ? -30.826 16.530 2.619 1.00 93.69 246 LYS A O 1
ATOM 1955 N N . GLU A 1 247 ? -28.618 16.524 2.232 1.00 91.94 247 GLU A N 1
ATOM 1956 C CA . GLU A 1 247 ? -28.263 17.432 3.333 1.00 91.94 247 GLU A CA 1
ATOM 1957 C C . GLU A 1 247 ? -27.366 18.583 2.836 1.00 91.94 247 GLU A C 1
ATOM 1959 O O . GLU A 1 247 ? -26.155 18.617 3.096 1.00 91.94 247 GLU A O 1
ATOM 1964 N N . PRO A 1 248 ? -27.931 19.558 2.096 1.00 88.12 248 PRO A N 1
ATOM 1965 C CA . PRO A 1 248 ? -27.156 20.627 1.462 1.00 88.12 248 PRO A CA 1
ATOM 1966 C C . PRO A 1 248 ? -26.522 21.601 2.468 1.00 88.12 248 PRO A C 1
ATOM 1968 O O . PRO A 1 248 ? -25.463 22.162 2.186 1.00 88.12 248 PRO A O 1
ATOM 1971 N N . ASN A 1 249 ? -27.132 21.760 3.646 1.00 88.94 249 ASN A N 1
ATOM 1972 C CA . ASN A 1 249 ? -26.773 22.779 4.639 1.00 88.94 249 ASN A CA 1
ATOM 1973 C C . ASN A 1 249 ? -25.658 22.358 5.611 1.00 88.94 249 ASN A C 1
ATOM 1975 O O . ASN A 1 249 ? -25.297 23.134 6.494 1.00 88.94 249 ASN A O 1
ATOM 1979 N N . LEU A 1 250 ? -25.103 21.148 5.480 1.00 88.81 250 LEU A N 1
ATOM 1980 C CA . LEU A 1 250 ? -24.004 20.713 6.341 1.00 88.81 250 LEU A CA 1
ATOM 1981 C C . LEU A 1 250 ? -22.767 21.614 6.158 1.00 88.81 250 LEU A C 1
ATOM 1983 O O . LEU A 1 250 ? -22.368 21.883 5.016 1.00 88.81 250 LEU A O 1
ATOM 1987 N N . PRO A 1 251 ? -22.105 22.045 7.249 1.00 85.44 251 PRO A N 1
ATOM 1988 C CA . PRO A 1 251 ? -20.865 22.800 7.155 1.00 85.44 251 PRO A CA 1
ATOM 1989 C C . PRO A 1 251 ? -19.770 21.897 6.579 1.00 85.44 251 PRO A C 1
ATOM 1991 O O . PRO A 1 251 ? -19.352 20.921 7.197 1.00 85.44 251 PRO A O 1
ATOM 1994 N N . ARG A 1 252 ? -19.314 22.212 5.363 1.00 87.50 252 ARG A N 1
ATOM 1995 C CA . ARG A 1 252 ? -18.270 21.467 4.642 1.00 87.50 252 ARG A CA 1
ATOM 1996 C C . ARG A 1 252 ? -16.991 22.304 4.597 1.00 87.50 252 ARG A C 1
ATOM 1998 O O . ARG A 1 252 ? -16.953 23.252 3.810 1.00 87.50 252 ARG A O 1
ATOM 2005 N N . PRO A 1 253 ? -15.956 21.964 5.390 1.00 84.62 253 PRO A N 1
ATOM 2006 C CA . PRO A 1 253 ? -14.681 22.683 5.385 1.00 84.62 253 PRO A CA 1
ATOM 2007 C C . PRO A 1 253 ? -13.945 22.593 4.043 1.00 84.62 253 PRO A C 1
ATOM 2009 O O . PRO A 1 253 ? -13.251 23.527 3.657 1.00 84.62 253 PRO A O 1
ATOM 2012 N N . ILE A 1 254 ? -14.119 21.479 3.322 1.00 84.06 254 ILE A N 1
ATOM 2013 C CA . ILE A 1 254 ? -13.533 21.239 2.000 1.00 84.06 254 ILE A CA 1
ATOM 2014 C C . ILE A 1 254 ? -14.671 21.026 1.000 1.00 84.06 254 ILE A C 1
ATOM 2016 O O . ILE A 1 254 ? -15.526 20.156 1.183 1.00 84.06 254 ILE A O 1
ATOM 2020 N N . LYS A 1 255 ? -14.680 21.817 -0.074 1.00 83.62 255 LYS A N 1
ATOM 2021 C CA . LYS A 1 255 ? -15.635 21.694 -1.179 1.00 83.62 255 LYS A CA 1
ATOM 2022 C C . LYS A 1 255 ? -14.869 21.472 -2.477 1.00 83.62 255 LYS A C 1
ATOM 2024 O O . LYS A 1 255 ? -14.066 22.304 -2.875 1.00 83.62 255 LYS A O 1
ATOM 2029 N N . VAL A 1 256 ? -15.150 20.353 -3.136 1.00 86.81 256 VAL A N 1
ATOM 2030 C CA . VAL A 1 256 ? -14.651 20.035 -4.485 1.00 86.81 256 VAL A CA 1
ATOM 2031 C C . VAL A 1 256 ? -15.775 20.164 -5.513 1.00 86.81 256 VAL A C 1
ATOM 2033 O O . VAL A 1 256 ? -16.953 20.064 -5.152 1.00 86.81 256 VAL A O 1
ATOM 2036 N N . ASN A 1 257 ? -15.447 20.374 -6.787 1.00 91.50 257 ASN A N 1
ATOM 2037 C CA . ASN A 1 257 ? -16.455 20.374 -7.850 1.00 91.50 257 ASN A CA 1
ATOM 2038 C C . ASN A 1 257 ? -17.132 18.987 -7.958 1.00 91.50 257 ASN A C 1
ATOM 2040 O O . ASN A 1 257 ? -16.482 17.971 -7.724 1.00 91.50 257 ASN A O 1
ATOM 2044 N N . LEU A 1 258 ? -18.429 18.939 -8.287 1.00 90.50 258 LEU A N 1
ATOM 2045 C CA . LEU A 1 258 ? -19.213 17.699 -8.432 1.00 90.50 258 LEU A CA 1
ATOM 2046 C C . LEU A 1 258 ? -18.758 16.829 -9.610 1.00 90.50 258 LEU A C 1
ATOM 2048 O O . LEU A 1 258 ? -19.011 15.630 -9.604 1.00 90.50 258 LEU A O 1
ATOM 2052 N N . ILE A 1 259 ? -18.047 17.408 -10.576 1.00 93.81 259 ILE A N 1
ATOM 2053 C CA . ILE A 1 259 ? -17.495 16.671 -11.717 1.00 93.81 259 ILE A CA 1
ATOM 2054 C C . ILE A 1 259 ? -16.546 15.559 -11.242 1.00 93.81 259 ILE A C 1
ATOM 2056 O O . IL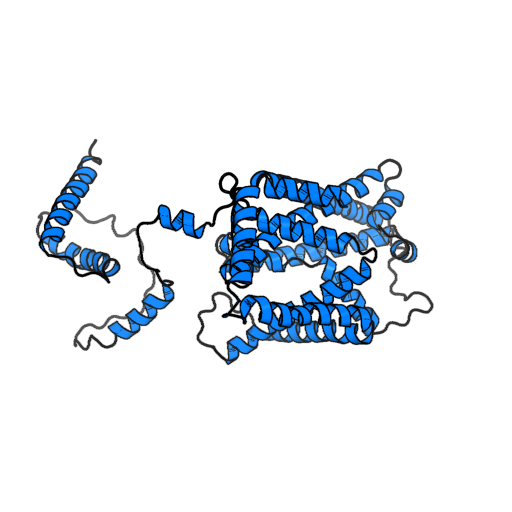E A 1 259 ? -16.640 14.432 -11.716 1.00 93.81 259 ILE A O 1
ATOM 2060 N N . PHE A 1 260 ? -15.692 15.835 -10.250 1.00 91.88 260 PHE A N 1
ATOM 2061 C CA . PHE A 1 260 ? -14.711 14.866 -9.750 1.00 91.88 260 PHE A CA 1
ATOM 2062 C C . PHE A 1 260 ? -15.332 13.575 -9.191 1.00 91.88 260 PHE A C 1
ATOM 2064 O O . PHE A 1 260 ? -14.952 12.506 -9.665 1.00 91.88 260 PHE A O 1
ATOM 2071 N N . PRO A 1 261 ? -16.283 13.609 -8.231 1.00 92.88 261 PRO A N 1
ATOM 2072 C CA . PRO A 1 261 ? -16.904 12.382 -7.742 1.00 92.88 261 PRO A CA 1
ATOM 2073 C C . PRO A 1 261 ? -17.706 11.656 -8.827 1.00 92.88 261 PRO A C 1
ATOM 2075 O O . PRO A 1 261 ? -17.712 10.434 -8.819 1.00 92.88 261 PRO A O 1
ATOM 2078 N N . ILE A 1 262 ? -18.332 12.359 -9.780 1.00 93.25 262 ILE A N 1
ATOM 2079 C CA . ILE A 1 262 ? -19.072 11.712 -10.880 1.00 93.25 262 ILE A CA 1
ATOM 2080 C C . ILE A 1 262 ? -18.118 10.929 -11.788 1.00 93.25 262 ILE A C 1
ATOM 2082 O O . ILE A 1 262 ? -18.347 9.747 -12.035 1.00 93.25 262 ILE A O 1
ATOM 2086 N N . VAL A 1 263 ? -17.025 11.555 -12.237 1.00 94.44 263 VAL A N 1
ATOM 2087 C CA . VAL A 1 263 ? -15.995 10.888 -13.052 1.00 94.44 263 VAL A CA 1
ATOM 2088 C C . VAL A 1 263 ? -15.403 9.697 -12.302 1.00 94.44 263 VAL A C 1
ATOM 2090 O O . VAL A 1 263 ? -15.232 8.625 -12.876 1.00 94.44 263 VAL A O 1
ATOM 2093 N N . TYR A 1 264 ? -15.143 9.859 -11.004 1.00 92.06 264 TYR A N 1
ATOM 2094 C CA . TYR A 1 264 ? -14.616 8.783 -10.174 1.00 92.06 264 TYR A CA 1
ATOM 2095 C C . TYR A 1 264 ? -15.597 7.610 -10.050 1.00 92.06 264 TYR A C 1
ATOM 2097 O O . TYR A 1 264 ? -15.187 6.463 -10.188 1.00 92.06 264 TYR A O 1
ATOM 2105 N N . ILE A 1 265 ? -16.893 7.876 -9.850 1.00 93.69 265 ILE A N 1
ATOM 2106 C CA . ILE A 1 265 ? -17.929 6.835 -9.798 1.00 93.69 265 ILE A CA 1
ATOM 2107 C C . ILE A 1 265 ? -17.976 6.070 -11.123 1.00 93.69 265 ILE A C 1
ATOM 2109 O O . ILE A 1 265 ? -17.927 4.842 -11.105 1.00 93.69 265 ILE A O 1
ATOM 2113 N N . LEU A 1 266 ? -17.986 6.769 -12.262 1.00 92.50 266 LEU A N 1
ATOM 2114 C CA . LEU A 1 266 ? -17.951 6.131 -13.583 1.00 92.50 266 LEU A CA 1
ATOM 2115 C C . LEU A 1 266 ? -16.716 5.235 -13.748 1.00 92.50 266 LEU A C 1
ATOM 2117 O O . LEU A 1 266 ? -16.850 4.081 -14.149 1.00 92.50 266 LEU A O 1
ATOM 2121 N N . ALA A 1 267 ? -15.533 5.722 -13.365 1.00 90.69 267 ALA A N 1
ATOM 2122 C CA . ALA A 1 267 ? -14.306 4.930 -13.403 1.00 90.69 267 ALA A CA 1
ATOM 2123 C C . ALA A 1 267 ? -14.388 3.691 -12.493 1.00 90.69 267 ALA A C 1
ATOM 2125 O O . ALA A 1 267 ? -14.044 2.593 -12.923 1.00 90.69 267 ALA A O 1
ATOM 2126 N N . THR A 1 268 ? -14.898 3.831 -11.262 1.00 90.31 268 THR A N 1
ATOM 2127 C CA . THR A 1 268 ? -15.071 2.689 -10.345 1.00 90.31 268 THR A CA 1
ATOM 2128 C C . THR A 1 268 ? -16.080 1.666 -10.857 1.00 90.31 268 THR A C 1
ATOM 2130 O O . THR A 1 268 ? -15.865 0.475 -10.655 1.00 90.31 268 THR A O 1
ATOM 2133 N N . ILE A 1 269 ? -17.137 2.087 -11.561 1.00 90.31 269 ILE A N 1
ATOM 2134 C CA . ILE A 1 269 ? -18.088 1.168 -12.201 1.00 90.31 269 ILE A CA 1
ATOM 2135 C C . ILE A 1 269 ? -17.375 0.362 -13.285 1.00 90.31 269 ILE A C 1
ATOM 2137 O O . ILE A 1 269 ? -17.451 -0.860 -13.271 1.00 90.31 269 ILE A O 1
ATOM 2141 N N . VAL A 1 270 ? -16.617 1.008 -14.174 1.00 87.50 270 VAL A N 1
ATOM 2142 C CA . VAL A 1 270 ? -15.852 0.302 -15.218 1.00 87.50 270 VAL A CA 1
ATOM 2143 C C . VAL A 1 270 ? -14.866 -0.690 -14.597 1.00 87.50 270 VAL A C 1
ATOM 2145 O O . VAL A 1 270 ? -14.841 -1.860 -14.968 1.00 87.50 270 VAL A O 1
ATOM 2148 N N . ILE A 1 271 ? -14.107 -0.248 -13.595 1.00 85.38 271 ILE A N 1
ATOM 2149 C CA . ILE A 1 271 ? -13.084 -1.054 -12.920 1.00 85.38 271 ILE A CA 1
ATOM 2150 C C . ILE A 1 271 ? -13.687 -2.187 -12.074 1.00 85.38 271 ILE A C 1
ATOM 2152 O O . ILE A 1 271 ? -12.989 -3.145 -11.775 1.00 85.38 271 ILE A O 1
ATOM 2156 N N . THR A 1 272 ? -14.960 -2.132 -11.683 1.00 86.00 272 THR A N 1
ATOM 2157 C CA . THR A 1 272 ? -15.616 -3.232 -10.949 1.00 86.00 272 THR A CA 1
ATOM 2158 C C . THR A 1 272 ? -16.384 -4.171 -11.869 1.00 86.00 272 THR A C 1
ATOM 2160 O O . THR A 1 272 ? -16.335 -5.376 -11.657 1.00 86.00 272 THR A O 1
ATOM 2163 N N . VAL A 1 273 ? -17.050 -3.649 -12.900 1.00 87.19 273 VAL A N 1
ATOM 2164 C CA . VAL A 1 273 ? -17.891 -4.422 -13.824 1.00 87.19 273 VAL A CA 1
ATOM 2165 C C . VAL A 1 273 ? -17.058 -5.199 -14.836 1.00 87.19 273 VAL A C 1
ATOM 2167 O O . VAL A 1 273 ? -17.329 -6.370 -15.071 1.00 87.19 273 VAL A O 1
ATOM 2170 N N . VAL A 1 274 ? -16.033 -4.585 -15.431 1.00 83.19 274 VAL A N 1
ATOM 2171 C CA . VAL A 1 274 ? -15.238 -5.248 -16.476 1.00 83.19 274 VAL A CA 1
ATOM 2172 C C . VAL A 1 274 ? -14.569 -6.538 -15.963 1.00 83.19 274 VAL A C 1
ATOM 2174 O O . VAL A 1 274 ? -14.699 -7.573 -16.615 1.00 83.19 274 VAL A O 1
ATOM 2177 N N . PRO A 1 275 ? -13.949 -6.556 -14.771 1.00 77.75 275 PRO A N 1
ATOM 2178 C CA . PRO A 1 275 ? -13.328 -7.771 -14.243 1.00 77.75 275 PRO A CA 1
ATOM 2179 C C . PRO A 1 275 ? -14.326 -8.852 -13.820 1.00 77.75 275 PRO A C 1
ATOM 2181 O O . PRO A 1 275 ? -13.951 -10.019 -13.789 1.00 77.75 275 PRO A O 1
ATOM 2184 N N . MET A 1 276 ? -15.591 -8.502 -13.538 1.00 83.44 276 MET A N 1
ATOM 2185 C CA . MET A 1 276 ? -16.639 -9.508 -13.302 1.00 83.44 276 MET A CA 1
ATOM 2186 C C . MET A 1 276 ? -16.890 -10.372 -14.539 1.00 83.44 276 MET A C 1
ATOM 2188 O O . MET A 1 276 ? -17.262 -11.533 -14.395 1.00 83.44 276 MET A O 1
ATOM 2192 N N . PHE A 1 277 ? -16.710 -9.816 -15.740 1.00 83.94 277 PHE A N 1
ATOM 2193 C CA . PHE A 1 277 ? -16.885 -10.562 -16.985 1.00 83.94 277 PHE A CA 1
ATOM 2194 C C . PHE A 1 277 ? -15.664 -11.416 -17.334 1.00 83.94 277 PHE A C 1
ATOM 2196 O O . PHE A 1 277 ? -15.831 -12.526 -17.828 1.00 83.94 277 PHE A O 1
ATOM 2203 N N . GLU A 1 278 ? -14.456 -10.928 -17.054 1.00 79.31 278 GLU A N 1
ATOM 2204 C CA . GLU A 1 278 ? -13.217 -11.646 -17.391 1.00 79.31 278 GLU A CA 1
ATOM 2205 C C . GLU A 1 278 ? -12.855 -12.745 -16.411 1.00 79.31 278 GLU A C 1
ATOM 2207 O O . GLU A 1 278 ? -12.448 -13.831 -16.812 1.00 79.31 278 GLU A O 1
ATOM 2212 N N . ASP A 1 279 ? -12.964 -12.449 -15.118 1.00 77.62 279 ASP A N 1
ATOM 2213 C CA . ASP A 1 279 ? -12.596 -13.368 -14.052 1.00 77.62 279 ASP A CA 1
ATOM 2214 C C . ASP A 1 279 ? -13.734 -13.443 -13.020 1.00 77.62 279 ASP A C 1
ATOM 2216 O O . ASP A 1 279 ? -13.631 -12.937 -11.891 1.00 77.62 279 ASP A O 1
ATOM 2220 N N . PRO A 1 280 ? -14.872 -14.056 -13.407 1.00 84.12 280 PRO A N 1
ATOM 2221 C CA . PRO A 1 280 ? -16.060 -14.147 -12.561 1.00 84.12 280 PRO A CA 1
ATOM 2222 C C . PRO A 1 280 ? -15.808 -14.957 -11.285 1.00 84.12 280 PRO A C 1
ATOM 2224 O O . PRO A 1 280 ? -16.492 -14.766 -10.280 1.00 84.12 280 PRO A O 1
ATOM 2227 N N . VAL A 1 281 ? -14.826 -15.863 -11.299 1.00 84.38 281 VAL A N 1
ATOM 2228 C CA . VAL A 1 281 ? -14.525 -16.724 -10.152 1.00 84.38 281 VAL A CA 1
ATOM 2229 C C . VAL A 1 281 ? -13.845 -15.917 -9.049 1.00 84.38 281 VAL A C 1
ATOM 2231 O O . VAL A 1 281 ? -14.304 -15.943 -7.905 1.00 84.38 281 VAL A O 1
ATOM 2234 N N . THR A 1 282 ? -12.781 -15.168 -9.361 1.00 80.31 282 THR A N 1
ATOM 2235 C CA . THR A 1 282 ? -12.066 -14.397 -8.327 1.00 80.31 282 THR A CA 1
ATOM 2236 C C . THR A 1 282 ? -12.880 -13.202 -7.835 1.00 80.31 282 THR A C 1
ATOM 2238 O O . THR A 1 282 ? -12.922 -12.937 -6.630 1.00 80.31 282 THR A O 1
ATOM 2241 N N . THR A 1 283 ? -13.598 -12.524 -8.731 1.00 81.69 283 THR A N 1
ATOM 2242 C CA . THR A 1 283 ? -14.511 -11.431 -8.362 1.00 81.69 283 THR A CA 1
ATOM 2243 C C . THR A 1 283 ? -15.712 -11.939 -7.564 1.00 81.69 283 THR A C 1
ATOM 2245 O O . THR A 1 283 ? -16.075 -11.330 -6.556 1.00 81.69 283 THR A O 1
ATOM 2248 N N . GLY A 1 284 ? -16.269 -13.096 -7.933 1.00 85.88 284 GLY A N 1
ATOM 2249 C CA . GLY A 1 284 ? -17.322 -13.781 -7.186 1.00 85.88 284 GLY A CA 1
ATOM 2250 C C . GLY A 1 284 ? -16.894 -14.132 -5.761 1.00 85.88 284 GLY A C 1
ATOM 2251 O O . GLY A 1 284 ? -17.642 -13.874 -4.819 1.00 85.88 284 GLY A O 1
ATOM 2252 N N . LEU A 1 285 ? -15.666 -14.626 -5.566 1.00 84.50 285 LEU A N 1
ATOM 2253 C CA . LEU A 1 285 ? -15.096 -14.838 -4.229 1.00 84.50 285 LEU A CA 1
ATOM 2254 C C . LEU A 1 285 ? -14.983 -13.527 -3.438 1.00 84.50 285 LEU A C 1
ATOM 2256 O O . LEU A 1 285 ? -15.357 -13.489 -2.266 1.00 84.50 285 LEU A O 1
ATOM 2260 N N . GLY A 1 286 ? -14.528 -12.441 -4.069 1.00 83.69 286 GLY A N 1
ATOM 2261 C CA . GLY A 1 286 ? -14.487 -11.115 -3.444 1.00 83.69 286 GLY A CA 1
ATOM 2262 C C . GLY A 1 286 ? -15.871 -10.632 -2.996 1.00 83.69 286 GLY A C 1
ATOM 2263 O O . GLY A 1 286 ? -16.042 -10.186 -1.858 1.00 83.69 286 GLY A O 1
ATOM 2264 N N . ALA A 1 287 ? -16.882 -10.784 -3.853 1.00 87.19 287 ALA A N 1
ATOM 2265 C CA . ALA A 1 287 ? -18.269 -10.469 -3.528 1.00 87.19 287 ALA A CA 1
ATOM 2266 C C . ALA A 1 287 ? -18.804 -11.349 -2.387 1.00 87.19 287 ALA A C 1
ATOM 2268 O O . ALA A 1 287 ? -19.413 -10.828 -1.454 1.00 87.19 287 ALA A O 1
ATOM 2269 N N . LEU A 1 288 ? -18.516 -12.656 -2.397 1.00 88.56 288 LEU A N 1
ATOM 2270 C CA . LEU A 1 288 ? -18.892 -13.575 -1.320 1.00 88.56 288 LEU A CA 1
ATOM 2271 C C . LEU A 1 288 ? -18.273 -13.174 0.020 1.00 88.56 288 LEU A C 1
ATOM 2273 O O . LEU A 1 288 ? -18.966 -13.204 1.035 1.00 88.56 288 LEU A O 1
ATOM 2277 N N . VAL A 1 289 ? -17.007 -12.749 0.040 1.00 85.62 289 VAL A N 1
ATOM 2278 C CA . VAL A 1 289 ? -16.351 -12.262 1.263 1.00 85.62 289 VAL A CA 1
ATOM 2279 C C . VAL A 1 289 ? -17.050 -11.006 1.791 1.00 85.62 289 VAL A C 1
ATOM 2281 O O . VAL A 1 289 ? -17.341 -10.934 2.985 1.00 85.62 289 VAL A O 1
ATOM 2284 N N . ILE A 1 290 ? -17.408 -10.051 0.931 1.00 88.81 290 ILE A N 1
ATOM 2285 C CA . ILE A 1 290 ? -18.168 -8.858 1.347 1.00 88.81 290 ILE A CA 1
ATOM 2286 C C . ILE A 1 290 ? -19.554 -9.250 1.869 1.00 88.81 290 ILE A C 1
ATOM 2288 O O . ILE A 1 290 ? -19.958 -8.823 2.953 1.00 88.81 290 ILE A O 1
ATOM 2292 N N . CYS A 1 291 ? -20.267 -10.110 1.141 1.00 90.00 291 CYS A N 1
ATOM 2293 C CA . CYS A 1 291 ? -21.581 -10.608 1.534 1.00 90.00 291 CYS A CA 1
ATOM 2294 C C . CYS A 1 291 ? -21.532 -11.411 2.837 1.00 90.00 291 CYS A C 1
ATOM 2296 O O . CYS A 1 291 ? -22.477 -11.332 3.616 1.00 90.00 291 CYS A O 1
ATOM 2298 N N . SER A 1 292 ? -20.430 -12.111 3.132 1.00 90.75 292 SER A N 1
ATOM 2299 C CA . SER A 1 292 ? -20.216 -12.812 4.408 1.00 90.75 292 SER A CA 1
ATOM 2300 C C . SER A 1 292 ? -20.165 -11.860 5.611 1.00 90.75 292 SER A C 1
ATOM 2302 O O . SER A 1 292 ? -20.454 -12.265 6.738 1.00 90.75 292 SER A O 1
ATOM 2304 N N . GLY A 1 293 ? -19.917 -10.566 5.380 1.00 89.00 293 GLY A N 1
ATOM 2305 C CA . GLY A 1 293 ? -20.064 -9.527 6.394 1.00 89.00 293 GLY A CA 1
ATOM 2306 C C . GLY A 1 293 ? -21.503 -9.368 6.897 1.00 89.00 293 GLY A C 1
ATOM 2307 O O . GLY A 1 293 ? -21.698 -9.038 8.064 1.00 89.00 293 GLY A O 1
ATOM 2308 N N . ILE A 1 294 ? -22.518 -9.661 6.073 1.00 90.38 294 ILE A N 1
ATOM 2309 C CA . ILE A 1 294 ? -23.943 -9.551 6.435 1.00 90.38 294 ILE A CA 1
ATOM 2310 C C . ILE A 1 294 ? -24.337 -10.553 7.535 1.00 90.38 294 ILE A C 1
ATOM 2312 O O . ILE A 1 294 ? -24.823 -10.108 8.577 1.00 90.38 294 ILE A O 1
ATOM 2316 N N . PRO A 1 295 ? -24.135 -11.881 7.388 1.00 92.00 295 PRO A N 1
ATOM 2317 C CA . PRO A 1 295 ? -24.467 -12.825 8.451 1.00 92.00 295 PRO A CA 1
ATOM 2318 C C . PRO A 1 295 ? -23.638 -12.570 9.713 1.00 92.00 295 PRO A C 1
ATOM 2320 O O . PRO A 1 295 ? -24.176 -12.659 10.817 1.00 92.00 295 PRO A O 1
ATOM 2323 N N . VAL A 1 296 ? -22.366 -12.176 9.574 1.00 89.94 296 VAL A N 1
ATOM 2324 C CA . VAL A 1 296 ? -21.525 -11.795 10.719 1.00 89.94 296 VAL A CA 1
ATOM 2325 C C . VAL A 1 296 ? -22.098 -10.570 11.436 1.00 89.94 296 VAL A C 1
ATOM 2327 O O . VAL A 1 296 ? -22.210 -10.584 12.659 1.00 89.94 296 VAL A O 1
ATOM 2330 N N . TYR A 1 297 ? -22.528 -9.537 10.708 1.00 88.81 297 TYR A N 1
ATOM 2331 C CA . TYR A 1 297 ? -23.172 -8.351 11.277 1.00 88.81 297 TYR A CA 1
ATOM 2332 C C . TYR A 1 297 ? -24.476 -8.704 12.006 1.00 88.81 297 TYR A C 1
ATOM 2334 O O . TYR A 1 297 ? -24.699 -8.273 13.143 1.00 88.81 297 TYR A O 1
ATOM 2342 N N . LEU A 1 298 ? -25.324 -9.532 11.390 1.00 89.06 298 LEU A N 1
ATOM 2343 C CA . LEU A 1 298 ? -26.594 -9.953 11.980 1.00 89.06 298 LEU A CA 1
ATOM 2344 C C . LEU A 1 298 ? -26.381 -10.742 13.281 1.00 89.06 298 LEU A C 1
ATOM 2346 O O . LEU A 1 298 ? -27.030 -10.463 14.290 1.00 89.06 298 LEU A O 1
ATOM 2350 N N . LEU A 1 299 ? -25.427 -11.676 13.286 1.00 87.00 299 LEU A N 1
ATOM 2351 C CA . LEU A 1 299 ? -25.126 -12.528 14.436 1.00 87.00 299 LEU A CA 1
ATOM 2352 C C . LEU A 1 299 ? -24.395 -11.769 15.554 1.00 87.00 299 LEU A C 1
ATOM 2354 O O . LEU A 1 299 ? -24.698 -11.937 16.739 1.00 87.00 299 LEU A O 1
ATOM 2358 N N . CYS A 1 300 ? -23.423 -10.926 15.206 1.00 84.31 300 CYS A N 1
ATOM 2359 C CA . CYS A 1 300 ? -22.580 -10.253 16.189 1.00 84.31 300 CYS A CA 1
ATOM 2360 C C . CYS A 1 300 ? -23.205 -8.970 16.744 1.00 84.31 300 CYS A C 1
ATOM 2362 O O . CYS A 1 300 ? -23.001 -8.692 17.929 1.00 84.31 300 CYS A O 1
ATOM 2364 N N . ILE A 1 301 ? -23.952 -8.208 15.941 1.00 83.38 301 ILE A N 1
ATOM 2365 C CA . ILE A 1 301 ? -24.382 -6.843 16.287 1.00 83.38 301 ILE A CA 1
ATOM 2366 C C . ILE A 1 301 ? -25.905 -6.735 16.342 1.00 83.38 301 ILE A C 1
ATOM 2368 O O . ILE A 1 301 ? -26.443 -6.297 17.361 1.00 83.38 301 ILE A O 1
ATOM 2372 N N . ALA A 1 302 ? -26.615 -7.156 15.289 1.00 83.31 302 ALA A N 1
ATOM 2373 C CA . ALA A 1 302 ? -28.076 -7.040 15.258 1.00 83.31 302 ALA A CA 1
ATOM 2374 C C . ALA A 1 302 ? -28.747 -7.923 16.328 1.00 83.31 302 ALA A C 1
ATOM 2376 O O . ALA A 1 302 ? -29.785 -7.554 16.888 1.00 83.31 302 ALA A O 1
ATOM 2377 N N . TRP A 1 303 ? -28.125 -9.052 16.685 1.00 82.12 303 TRP A N 1
ATOM 2378 C CA . TRP A 1 303 ? -28.584 -9.921 17.764 1.00 82.12 303 TRP A CA 1
ATOM 2379 C C . TRP A 1 303 ? -28.333 -9.308 19.153 1.00 82.12 303 TRP A C 1
ATOM 2381 O O . TRP A 1 303 ? -27.353 -9.603 19.839 1.00 82.12 303 TRP A O 1
ATOM 2391 N N . LYS A 1 304 ? -29.260 -8.454 19.602 1.00 75.12 304 LYS A N 1
ATOM 2392 C CA . LYS A 1 304 ? -29.210 -7.808 20.929 1.00 75.12 304 LYS A CA 1
ATOM 2393 C C . LYS A 1 304 ? -29.482 -8.787 22.085 1.00 75.12 304 LYS A C 1
ATOM 2395 O O . LYS A 1 304 ? -28.867 -8.694 23.152 1.00 75.12 304 LYS A O 1
ATOM 2400 N N . ASN A 1 305 ? -30.342 -9.782 21.862 1.00 79.00 305 ASN A N 1
ATOM 2401 C CA . ASN A 1 305 ? -30.777 -10.747 22.880 1.00 79.00 305 ASN A CA 1
ATOM 2402 C C . ASN A 1 305 ? -29.926 -12.029 22.886 1.00 79.00 305 ASN A C 1
ATOM 2404 O O . ASN A 1 305 ? -30.456 -13.135 22.809 1.00 79.00 305 ASN A O 1
ATOM 2408 N N . LYS A 1 306 ? -28.595 -11.891 22.977 1.00 81.50 306 LYS A N 1
ATOM 2409 C CA . LYS A 1 306 ? -27.700 -13.059 23.055 1.00 81.50 306 LYS A CA 1
ATOM 2410 C C . LYS A 1 306 ? -27.964 -13.877 24.332 1.00 81.50 306 LYS A C 1
ATOM 2412 O O . LYS A 1 306 ? -28.104 -13.265 25.401 1.00 81.50 306 LYS A O 1
ATOM 2417 N N . PRO A 1 307 ? -27.952 -15.223 24.262 1.00 85.19 307 PRO A N 1
ATOM 2418 C CA . PRO A 1 307 ? -28.090 -16.091 25.425 1.00 85.19 307 PRO A CA 1
ATOM 2419 C C . PRO A 1 307 ? -27.034 -15.769 26.485 1.00 85.19 307 PRO A C 1
ATOM 2421 O O . PRO A 1 307 ? -25.895 -15.421 26.160 1.00 85.19 307 PRO A O 1
ATOM 2424 N N . ALA A 1 308 ? -27.379 -15.945 27.762 1.00 82.69 308 ALA A N 1
ATOM 2425 C CA . ALA A 1 308 ? -26.459 -15.678 28.869 1.00 82.69 308 ALA A CA 1
ATOM 2426 C C . ALA A 1 308 ? -25.161 -16.506 28.779 1.00 82.69 308 ALA A C 1
ATOM 2428 O O . ALA A 1 308 ? -24.104 -16.024 29.179 1.00 82.69 308 ALA A O 1
ATOM 2429 N N . CYS A 1 309 ? -25.222 -17.718 28.214 1.00 86.25 309 CYS A N 1
ATOM 2430 C CA . CYS A 1 309 ? -24.047 -18.554 27.954 1.00 86.25 309 CYS A CA 1
ATOM 2431 C C . CYS A 1 309 ? -23.067 -17.873 26.983 1.00 86.25 309 CYS A C 1
ATOM 2433 O O . CYS A 1 309 ? -21.891 -17.723 27.300 1.00 86.25 309 CYS A O 1
ATOM 2435 N N . VAL A 1 310 ? -23.567 -17.363 25.852 1.00 84.62 310 VAL A N 1
ATOM 2436 C CA . VAL A 1 310 ? -22.751 -16.685 24.831 1.00 84.62 310 VAL A CA 1
ATOM 2437 C C . VAL A 1 310 ? -22.126 -15.408 25.391 1.00 84.62 310 VAL A C 1
ATOM 2439 O O . VAL A 1 310 ? -20.934 -15.178 25.203 1.00 84.62 310 VAL A O 1
ATOM 2442 N N . LYS A 1 311 ? -22.898 -14.604 26.137 1.00 82.75 311 LYS A N 1
ATOM 2443 C CA . LYS A 1 311 ? -22.374 -13.399 26.803 1.00 82.75 311 LYS A CA 1
ATOM 2444 C C . LYS A 1 311 ? -21.259 -13.746 27.795 1.00 82.75 311 LYS A C 1
ATOM 2446 O O . LYS A 1 311 ? -20.177 -13.179 27.702 1.00 82.75 311 LYS A O 1
ATOM 2451 N N . LYS A 1 312 ? -21.470 -14.747 28.661 1.00 87.00 312 LYS A N 1
ATOM 2452 C CA . LYS A 1 312 ? -20.445 -15.226 29.606 1.00 87.00 312 LYS A CA 1
ATOM 2453 C C . LYS A 1 312 ? -19.180 -15.720 28.900 1.00 87.00 312 LYS A C 1
ATOM 2455 O O . LYS A 1 312 ? -18.086 -15.474 29.402 1.00 87.00 312 LYS A O 1
ATOM 2460 N N . SER A 1 313 ? -19.308 -16.397 27.760 1.00 87.00 313 SER A N 1
ATOM 2461 C CA . SER A 1 313 ? -18.157 -16.848 26.968 1.00 87.00 313 SER A CA 1
ATOM 2462 C C . SER A 1 313 ? -17.382 -15.676 26.366 1.00 87.00 313 SER A C 1
ATOM 2464 O O . SER A 1 313 ? -16.162 -15.634 26.506 1.00 87.00 313 SER A O 1
ATOM 2466 N N . ILE A 1 314 ? -18.067 -14.692 25.773 1.00 84.94 314 ILE A N 1
ATOM 2467 C CA . ILE A 1 314 ? -17.432 -13.474 25.240 1.00 84.94 314 ILE A CA 1
ATOM 2468 C C . ILE A 1 314 ? -16.717 -12.707 26.359 1.00 84.94 314 ILE A C 1
ATOM 2470 O O . ILE A 1 314 ? -15.562 -12.312 26.195 1.00 84.94 314 ILE A O 1
ATOM 2474 N N . ASP A 1 315 ? -17.359 -12.550 27.518 1.00 85.19 315 ASP A N 1
ATOM 2475 C CA . ASP A 1 315 ? -16.767 -11.884 28.681 1.00 85.19 315 ASP A CA 1
ATOM 2476 C C . ASP A 1 315 ? -15.546 -12.647 29.205 1.00 85.19 315 ASP A C 1
ATOM 2478 O O . ASP A 1 315 ? -14.544 -12.040 29.577 1.00 85.19 315 ASP A O 1
ATOM 2482 N N . ARG A 1 316 ? -15.598 -13.985 29.217 1.00 88.00 316 ARG A N 1
ATOM 2483 C CA . ARG A 1 316 ? -14.472 -14.834 29.624 1.00 88.00 316 ARG A CA 1
ATOM 2484 C C . ARG A 1 316 ? -13.291 -14.679 28.669 1.00 88.00 316 ARG A C 1
ATOM 2486 O O . ARG A 1 316 ? -12.184 -14.453 29.141 1.00 88.00 316 ARG A O 1
ATOM 2493 N N . VAL A 1 317 ? -13.522 -14.748 27.357 1.00 86.94 317 VAL A N 1
ATOM 2494 C CA . VAL A 1 317 ? -12.478 -14.536 26.337 1.00 86.94 317 VAL A CA 1
ATOM 2495 C C . VAL A 1 317 ? -11.877 -13.138 26.467 1.00 86.94 317 VAL A C 1
ATOM 2497 O O . VAL A 1 317 ? -10.659 -12.985 26.465 1.00 86.94 317 VAL A O 1
ATOM 2500 N N . THR A 1 318 ? -12.722 -12.127 26.667 1.00 86.25 318 THR A N 1
ATOM 2501 C CA . THR A 1 318 ? -12.283 -10.740 26.851 1.00 86.25 318 THR A CA 1
ATOM 2502 C C . THR A 1 318 ? -11.413 -10.592 28.101 1.00 86.25 318 THR A C 1
ATOM 2504 O O . THR A 1 318 ? -10.345 -9.995 28.025 1.00 86.25 318 THR A O 1
ATOM 2507 N N . LYS A 1 319 ? -11.810 -11.185 29.236 1.00 85.50 319 LYS A N 1
ATOM 2508 C CA . LYS A 1 319 ? -11.019 -11.176 30.481 1.00 85.50 319 LYS A CA 1
ATOM 2509 C C . LYS A 1 319 ? -9.695 -11.924 30.346 1.00 85.50 319 LYS A C 1
ATOM 2511 O O . LYS A 1 319 ? -8.677 -11.440 30.827 1.00 85.50 319 LYS A O 1
ATOM 2516 N N . ILE A 1 320 ? -9.695 -13.086 29.694 1.00 87.31 320 ILE A N 1
ATOM 2517 C CA . ILE A 1 320 ? -8.467 -13.850 29.439 1.00 87.31 320 ILE A CA 1
ATOM 2518 C C . ILE A 1 320 ? -7.512 -13.015 28.587 1.00 87.31 320 ILE A C 1
ATOM 2520 O O . ILE A 1 320 ? -6.348 -12.866 28.942 1.00 87.31 320 ILE A O 1
ATOM 2524 N N . GLY A 1 321 ? -8.008 -12.409 27.508 1.00 84.19 321 GLY A N 1
ATOM 2525 C CA . GLY A 1 321 ? -7.189 -11.555 26.657 1.00 84.19 321 GLY A CA 1
ATOM 2526 C C . GLY A 1 321 ? -6.690 -10.286 27.358 1.00 84.19 321 GLY A C 1
ATOM 2527 O O . GLY A 1 321 ? -5.546 -9.894 27.150 1.00 84.19 321 GLY A O 1
ATOM 2528 N N . GLN A 1 322 ? -7.492 -9.691 28.250 1.00 84.69 322 GLN A N 1
ATOM 2529 C CA . GLN A 1 322 ? -7.060 -8.589 29.120 1.00 84.69 322 GLN A CA 1
ATOM 2530 C C . GLN A 1 322 ? -5.878 -8.976 30.007 1.00 84.69 322 GLN A C 1
ATOM 2532 O O . GLN A 1 322 ? -4.915 -8.218 30.102 1.00 84.69 322 GLN A O 1
ATOM 2537 N N . LEU A 1 323 ? -5.958 -10.144 30.648 1.00 84.88 323 LEU A N 1
ATOM 2538 C CA . LEU A 1 323 ? -4.919 -10.643 31.546 1.00 84.88 323 LEU A CA 1
ATOM 2539 C C . LEU A 1 323 ? -3.651 -11.033 30.781 1.00 84.88 323 LEU A C 1
ATOM 2541 O O . LEU A 1 323 ? -2.561 -10.656 31.196 1.00 84.88 323 LEU A O 1
ATOM 2545 N N . LEU A 1 324 ? -3.792 -11.734 29.652 1.00 86.62 324 LEU A N 1
ATOM 2546 C CA . LEU A 1 324 ? -2.657 -12.181 28.839 1.00 86.62 324 LEU A CA 1
ATOM 2547 C C . LEU A 1 324 ? -1.876 -11.018 28.224 1.00 86.62 324 LEU A C 1
ATOM 2549 O O . LEU A 1 324 ? -0.651 -11.056 28.187 1.00 86.62 324 LEU A O 1
ATOM 2553 N N . LEU A 1 325 ? -2.575 -9.994 27.728 1.00 83.75 325 LEU A N 1
ATOM 2554 C CA . LEU A 1 325 ? -1.947 -8.873 27.023 1.00 83.75 325 LEU A CA 1
ATOM 2555 C C . LEU A 1 325 ? -1.704 -7.653 27.923 1.00 83.75 325 LEU A C 1
ATOM 2557 O O . LEU A 1 325 ? -1.142 -6.662 27.461 1.00 83.75 325 LEU A O 1
ATOM 2561 N N . VAL A 1 326 ? -2.119 -7.708 29.195 1.00 84.56 326 VAL A N 1
ATOM 2562 C CA . VAL A 1 326 ? -2.027 -6.600 30.166 1.00 84.56 326 VAL A CA 1
ATOM 2563 C C . VAL A 1 326 ? -2.570 -5.292 29.563 1.00 84.56 326 VAL A C 1
ATOM 2565 O O . VAL A 1 326 ? -1.948 -4.221 29.575 1.00 84.56 326 VAL A O 1
ATOM 2568 N N . VAL A 1 327 ? -3.763 -5.397 28.976 1.00 84.50 327 VAL A N 1
ATOM 2569 C CA . VAL A 1 327 ? -4.434 -4.304 28.263 1.00 84.50 327 VAL A CA 1
ATOM 2570 C C . VAL A 1 327 ? -5.623 -3.783 29.057 1.00 84.50 327 VAL A C 1
ATOM 2572 O O . VAL A 1 327 ? -6.337 -4.534 29.722 1.00 84.50 327 VAL A O 1
ATOM 2575 N N . SER A 1 328 ? -5.848 -2.474 28.983 1.00 80.50 328 SER A N 1
ATOM 2576 C CA . SER A 1 328 ? -6.962 -1.804 29.651 1.00 80.50 328 SER A CA 1
ATOM 2577 C C . SER A 1 328 ? -7.770 -0.963 28.666 1.00 80.50 328 SER A C 1
ATOM 2579 O O . SER A 1 328 ? -7.272 -0.530 27.626 1.00 80.50 328 SER A O 1
ATOM 2581 N N . ASP A 1 329 ? -9.053 -0.758 28.974 1.00 77.44 329 ASP A N 1
ATOM 2582 C CA . ASP A 1 329 ? -9.903 0.126 28.177 1.00 77.44 329 ASP A CA 1
ATOM 2583 C C . ASP A 1 329 ? -9.536 1.595 28.484 1.00 77.44 329 ASP A C 1
ATOM 2585 O O . ASP A 1 329 ? -9.693 2.042 29.634 1.00 77.44 329 ASP A O 1
ATOM 2589 N N . PRO A 1 330 ? -9.082 2.377 27.487 1.00 69.38 330 PRO A N 1
ATOM 2590 C CA . PRO A 1 330 ? -8.713 3.778 27.683 1.00 69.38 330 PRO A CA 1
ATOM 2591 C C . PRO A 1 330 ? -9.879 4.642 28.197 1.00 69.38 330 PRO A C 1
ATOM 2593 O O . PRO A 1 330 ? -9.657 5.631 28.903 1.00 69.38 330 PRO A O 1
ATOM 2596 N N . ARG A 1 331 ? -11.137 4.257 27.937 1.00 66.31 331 ARG A N 1
ATOM 2597 C CA . ARG A 1 331 ? -12.331 4.958 28.444 1.00 66.31 331 ARG A CA 1
ATOM 2598 C C . ARG A 1 331 ? -12.463 4.842 29.958 1.00 66.31 331 ARG A C 1
ATOM 2600 O O . ARG A 1 331 ? -12.887 5.797 30.609 1.00 66.31 331 ARG A O 1
ATOM 2607 N N . LEU A 1 332 ? -12.086 3.698 30.531 1.00 60.50 332 LEU A N 1
ATOM 2608 C CA . LEU A 1 332 ? -12.126 3.471 31.978 1.00 60.50 332 LEU A CA 1
ATOM 2609 C C . LEU A 1 332 ? -10.985 4.197 32.696 1.00 60.50 332 LEU A C 1
ATOM 2611 O O . LEU A 1 332 ? -11.188 4.688 33.807 1.00 60.50 332 LEU A O 1
ATOM 2615 N N . ARG A 1 333 ? -9.822 4.332 32.045 1.00 53.69 333 ARG A N 1
ATOM 2616 C CA . ARG A 1 333 ? -8.692 5.126 32.548 1.00 53.69 333 ARG A CA 1
ATOM 2617 C C . ARG A 1 333 ? -9.051 6.612 32.638 1.00 53.69 333 ARG A C 1
ATOM 2619 O O . ARG A 1 333 ? -8.979 7.198 33.715 1.00 53.69 333 ARG A O 1
ATOM 2626 N N . ASN A 1 334 ? -9.589 7.179 31.556 1.00 49.62 334 ASN A N 1
ATOM 2627 C CA . ASN A 1 334 ? -10.036 8.577 31.521 1.00 49.62 334 ASN A CA 1
ATOM 2628 C C . ASN A 1 334 ? -11.197 8.870 32.490 1.00 49.62 334 ASN A C 1
ATOM 2630 O O . ASN A 1 334 ? -11.327 9.995 32.968 1.00 49.62 334 ASN A O 1
ATOM 2634 N N . ARG A 1 335 ? -12.034 7.874 32.816 1.00 41.53 335 ARG A N 1
ATOM 2635 C CA . ARG A 1 335 ? -13.112 8.007 33.815 1.00 41.53 335 ARG A CA 1
ATOM 2636 C C . ARG A 1 335 ? -12.614 8.085 35.259 1.00 41.53 335 ARG A C 1
ATOM 2638 O O . ARG A 1 335 ? -13.335 8.619 36.094 1.00 41.53 335 ARG A O 1
ATOM 2645 N N . LYS A 1 336 ? -11.435 7.529 35.561 1.00 43.06 336 LYS A N 1
ATOM 2646 C CA . LYS A 1 336 ? -10.809 7.626 36.891 1.00 43.06 336 LYS A CA 1
ATOM 2647 C C . LYS A 1 336 ? -10.054 8.946 37.077 1.00 43.06 336 LYS A C 1
ATOM 2649 O O . LYS A 1 336 ? -9.999 9.440 38.195 1.00 43.06 336 LYS A O 1
ATOM 2654 N N . GLU A 1 337 ? -9.534 9.530 35.996 1.00 40.31 337 GLU A N 1
ATOM 2655 C CA . GLU A 1 337 ? -8.796 10.805 36.033 1.00 40.31 337 GLU A CA 1
ATOM 2656 C C . GLU A 1 337 ? -9.682 12.048 35.841 1.00 40.31 337 GLU A C 1
ATOM 2658 O O . GLU A 1 337 ? -9.347 13.122 36.338 1.00 40.31 337 GLU A O 1
ATOM 2663 N N . LYS A 1 338 ? -10.837 11.939 35.168 1.00 26.64 338 LYS A N 1
ATOM 2664 C CA . LYS A 1 338 ? -11.773 13.064 35.018 1.00 26.64 338 LYS A CA 1
ATOM 2665 C C . LYS A 1 338 ? -12.863 13.025 36.099 1.00 26.64 338 LYS A C 1
ATOM 2667 O O . LYS A 1 338 ? -13.708 12.126 36.052 1.00 26.64 338 LYS A O 1
ATOM 2672 N N . PRO A 1 339 ? -12.962 14.017 37.011 1.00 29.66 339 PRO A N 1
ATOM 2673 C CA . PRO A 1 339 ? -14.234 14.266 37.678 1.00 29.66 339 PRO A CA 1
ATOM 2674 C C . PRO A 1 339 ? -15.283 14.543 36.595 1.00 29.66 339 PRO A C 1
ATOM 2676 O O . PRO A 1 339 ? -14.986 15.166 35.578 1.00 29.66 339 PRO A O 1
ATOM 2679 N N . ARG A 1 340 ? -16.488 14.007 36.795 1.00 29.73 340 ARG A N 1
ATOM 2680 C CA . ARG A 1 340 ? -17.647 14.064 35.892 1.00 29.73 340 ARG A CA 1
ATOM 2681 C C . ARG A 1 340 ? -17.841 15.482 35.313 1.00 29.73 340 ARG A C 1
ATOM 2683 O O . ARG A 1 340 ? -18.518 16.305 35.915 1.00 29.73 340 ARG A O 1
ATOM 2690 N N . TYR A 1 341 ? -17.281 15.755 34.138 1.00 32.12 341 TYR A N 1
ATOM 2691 C CA . TYR A 1 341 ? -17.647 16.910 33.324 1.00 32.12 341 TYR A CA 1
ATOM 2692 C C . TYR A 1 341 ? -18.414 16.401 32.111 1.00 32.12 341 TYR A C 1
ATOM 2694 O O . TYR A 1 341 ? -17.976 15.482 31.416 1.00 32.12 341 TYR A O 1
ATOM 2702 N N . ALA A 1 342 ? -19.618 16.949 31.959 1.00 31.47 342 ALA A N 1
ATOM 2703 C CA . ALA A 1 342 ? -20.583 16.603 30.937 1.00 31.47 342 ALA A CA 1
ATOM 2704 C C . ALA A 1 342 ? -20.000 16.766 29.526 1.00 31.47 342 ALA A C 1
ATOM 2706 O O . ALA A 1 342 ? -19.123 17.592 29.283 1.00 31.47 342 ALA A O 1
ATOM 2707 N N . TYR A 1 343 ? -20.521 15.949 28.617 1.00 30.11 343 TYR A N 1
ATOM 2708 C CA . TYR A 1 343 ? -20.349 16.037 27.173 1.00 30.11 343 TYR A CA 1
ATOM 2709 C C . TYR A 1 343 ? -20.429 17.497 26.695 1.00 30.11 343 TYR A C 1
ATOM 2711 O O . TYR A 1 343 ? -21.462 18.143 26.859 1.00 30.11 343 TYR A O 1
ATOM 2719 N N . VAL A 1 344 ? -19.334 18.014 26.134 1.00 31.97 344 VAL A N 1
ATOM 2720 C CA . VAL A 1 344 ? -19.302 19.331 25.486 1.00 31.97 344 VAL A CA 1
ATOM 2721 C C . VAL A 1 344 ? -19.565 19.092 23.997 1.00 31.97 344 VAL A C 1
ATOM 2723 O O . VAL A 1 344 ? -18.717 18.482 23.343 1.00 31.97 344 VAL A O 1
ATOM 2726 N N . PRO A 1 345 ? -20.727 19.489 23.449 1.00 28.08 345 PRO A N 1
ATOM 2727 C CA . PRO A 1 345 ? -20.972 19.386 22.017 1.00 28.08 345 PRO A CA 1
ATOM 2728 C C . PRO A 1 345 ? -20.028 20.321 21.234 1.00 28.08 345 PRO A C 1
ATOM 2730 O O . PRO A 1 345 ? -19.542 21.312 21.785 1.00 28.08 345 PRO A O 1
ATOM 2733 N N . PRO A 1 346 ? -19.751 20.026 19.951 1.00 31.95 346 PRO A N 1
ATOM 2734 C CA . PRO A 1 346 ? -18.870 20.844 19.122 1.00 31.95 346 PRO A CA 1
ATOM 2735 C C . PRO A 1 346 ? -19.382 22.289 19.016 1.00 31.95 346 PRO A C 1
ATOM 2737 O O . PRO A 1 346 ? -20.574 22.524 18.816 1.00 31.95 346 PRO A O 1
ATOM 2740 N N . VAL A 1 347 ? -18.453 23.247 19.120 1.00 34.38 347 VAL A N 1
ATOM 2741 C CA . VAL A 1 347 ? -18.672 24.709 19.213 1.00 34.38 347 VAL A CA 1
ATOM 2742 C C . VAL A 1 347 ? -19.644 25.251 18.151 1.00 34.38 347 VAL A C 1
ATOM 2744 O O . VAL A 1 347 ? -20.465 26.112 18.451 1.00 34.38 347 VAL A O 1
ATOM 2747 N N . ALA A 1 348 ? -19.655 24.664 16.952 1.00 32.75 348 ALA A N 1
ATOM 2748 C CA . ALA A 1 348 ? -20.548 25.056 15.859 1.00 32.75 348 ALA A CA 1
ATOM 2749 C C . ALA A 1 348 ? -22.052 24.869 16.163 1.00 32.75 348 ALA A C 1
ATOM 2751 O O . ALA A 1 348 ? -22.894 25.570 15.602 1.00 32.75 348 ALA A O 1
ATOM 2752 N N . LYS A 1 349 ? -22.414 23.936 17.056 1.00 30.36 349 LYS A N 1
ATOM 2753 C CA . LYS A 1 349 ? -23.817 23.682 17.420 1.00 30.36 349 LYS A CA 1
ATOM 2754 C C . LYS A 1 349 ? -24.332 24.685 18.457 1.00 30.36 349 LYS A C 1
ATOM 2756 O O . LYS A 1 349 ? -25.485 25.087 18.392 1.00 30.36 349 LYS A O 1
ATOM 2761 N N . VAL A 1 350 ? -23.451 25.156 19.342 1.00 31.92 350 VAL A N 1
ATOM 2762 C CA . VAL A 1 350 ? -23.789 26.160 20.363 1.00 31.92 350 VAL A CA 1
ATOM 2763 C C . VAL A 1 350 ? -24.016 27.528 19.721 1.00 31.92 350 VAL A C 1
ATOM 2765 O O . VAL A 1 350 ? -24.937 28.238 20.099 1.00 31.92 350 VAL A O 1
ATOM 2768 N N . GLU A 1 351 ? -23.229 27.885 18.707 1.00 30.84 351 GLU A N 1
ATOM 2769 C CA . GLU A 1 351 ? -23.281 29.212 18.080 1.00 30.84 351 GLU A CA 1
ATOM 2770 C C . GLU A 1 351 ? -24.560 29.441 17.250 1.00 30.84 351 GLU A C 1
ATOM 2772 O O . GLU A 1 351 ? -25.127 30.535 17.264 1.00 30.84 351 GLU A O 1
ATOM 2777 N N . SER A 1 352 ? -25.083 28.389 16.608 1.00 30.73 352 SER A N 1
ATOM 2778 C CA . SER A 1 352 ? -26.344 28.445 15.849 1.00 30.73 352 SER A CA 1
ATOM 2779 C C . SER A 1 352 ? -27.594 28.477 16.743 1.00 30.73 352 SER A C 1
ATOM 2781 O O . SER A 1 352 ? -28.521 29.243 16.469 1.00 30.73 352 SER A O 1
ATOM 2783 N N . GLU A 1 353 ? -27.602 27.732 17.854 1.00 32.53 353 GLU A N 1
ATOM 2784 C CA . GLU A 1 353 ? -28.681 27.790 18.854 1.00 32.53 353 GLU A CA 1
ATOM 2785 C C . GLU A 1 353 ? -28.679 29.131 19.615 1.00 32.53 353 GLU A C 1
ATOM 2787 O O . GLU A 1 353 ? -29.743 29.701 19.873 1.00 32.53 353 GLU A O 1
ATOM 2792 N N . PHE A 1 354 ? -27.498 29.706 19.883 1.00 30.41 354 PHE A N 1
ATOM 2793 C CA . PHE A 1 354 ? -27.375 31.015 20.535 1.00 30.41 354 PHE A CA 1
ATOM 2794 C C . PHE A 1 354 ? -27.849 32.161 19.627 1.00 30.41 354 PHE A C 1
ATOM 2796 O O . PHE A 1 354 ? -28.589 33.033 20.080 1.00 30.41 354 PHE A O 1
ATOM 2803 N N . GLN A 1 355 ? -27.511 32.144 18.330 1.00 31.11 355 GLN A N 1
ATOM 2804 C CA . GLN A 1 355 ? -27.993 33.155 17.375 1.00 31.11 355 GLN A CA 1
ATOM 2805 C C . GLN A 1 355 ? -29.512 33.094 17.146 1.00 31.11 355 GLN A C 1
ATOM 2807 O O . GLN A 1 355 ? -30.144 34.141 16.984 1.00 31.11 355 GLN A O 1
ATOM 2812 N N . SER A 1 356 ? -30.110 31.898 17.175 1.00 30.48 356 SER A N 1
ATOM 2813 C CA . SER A 1 356 ? -31.565 31.727 17.063 1.00 30.48 356 SER A CA 1
ATOM 2814 C C . SER A 1 356 ? -32.307 32.251 18.297 1.00 30.48 356 SER A C 1
ATOM 2816 O O . SER A 1 356 ? -33.341 32.899 18.158 1.00 30.48 356 SER A O 1
ATOM 2818 N N . SER A 1 357 ? -31.777 32.007 19.501 1.00 27.61 357 SER A N 1
ATOM 2819 C CA . SER A 1 357 ? -32.425 32.412 20.757 1.00 27.61 357 SER A CA 1
ATOM 2820 C C . SER A 1 357 ? -32.211 33.893 21.114 1.00 27.61 357 SER A C 1
ATOM 2822 O O . SER A 1 357 ? -32.979 34.459 21.896 1.00 27.61 357 SER A O 1
ATOM 2824 N N . TYR A 1 358 ? -31.182 34.540 20.553 1.00 31.11 358 TYR A N 1
ATOM 2825 C CA . TYR A 1 358 ? -30.905 35.963 20.787 1.00 31.11 358 TYR A CA 1
ATOM 2826 C C . TYR A 1 358 ? -31.727 36.880 19.864 1.00 31.11 358 TYR A C 1
ATOM 2828 O O . TYR A 1 358 ? -32.157 37.951 20.288 1.00 31.11 358 TYR A O 1
ATOM 2836 N N . LYS A 1 359 ? -32.032 36.440 18.630 1.00 31.22 359 LYS A N 1
ATOM 2837 C CA . LYS A 1 359 ? -32.888 37.188 17.687 1.00 31.22 359 LYS A CA 1
ATOM 2838 C C . LYS A 1 359 ? -34.357 37.278 18.113 1.00 31.22 359 LYS A C 1
ATOM 2840 O O . LYS A 1 359 ? -35.029 38.217 17.705 1.00 31.22 359 LYS A O 1
ATOM 2845 N N . SER A 1 360 ? -34.855 36.355 18.937 1.00 28.95 360 SER A N 1
ATOM 2846 C CA . SER A 1 360 ? -36.244 36.387 19.421 1.00 28.95 360 SER A CA 1
ATOM 2847 C C . SER A 1 360 ? -36.471 37.320 20.617 1.00 28.95 360 SER A C 1
ATOM 2849 O O . SER A 1 360 ? -37.618 37.533 20.995 1.00 28.95 360 SER A O 1
ATOM 2851 N N . SER A 1 361 ? -35.408 37.846 21.239 1.00 27.66 361 SER A N 1
ATOM 2852 C CA . SER A 1 361 ? -35.482 38.393 22.606 1.00 27.66 361 SER A CA 1
ATOM 2853 C C . SER A 1 361 ? -35.149 39.886 22.726 1.00 27.66 361 SER A C 1
ATOM 2855 O O . SER A 1 361 ? -35.126 40.409 23.837 1.00 27.66 361 SER A O 1
ATOM 2857 N N . ILE A 1 362 ? -34.894 40.599 21.620 1.00 31.12 362 ILE A N 1
ATOM 2858 C CA . ILE A 1 362 ? -34.593 42.041 21.646 1.00 31.12 362 ILE A CA 1
ATOM 2859 C C . ILE A 1 362 ? -35.343 42.756 20.516 1.00 31.12 362 ILE A C 1
ATOM 2861 O O . ILE A 1 362 ? -34.820 42.970 19.426 1.00 31.12 362 ILE A O 1
ATOM 2865 N N . SER A 1 363 ? -36.572 43.176 20.804 1.00 27.14 363 SER A N 1
ATOM 2866 C CA . SER A 1 363 ? -37.169 44.372 20.207 1.00 27.14 363 SER A CA 1
ATOM 2867 C C . SER A 1 363 ? -37.001 45.516 21.209 1.00 27.14 363 SER A C 1
ATOM 2869 O O . SER A 1 363 ? -37.884 45.773 22.025 1.00 27.14 363 SER A O 1
ATOM 2871 N N . ILE A 1 364 ? -35.836 46.166 21.196 1.00 27.28 364 ILE A N 1
ATOM 2872 C CA . ILE A 1 364 ? -35.602 47.423 21.918 1.00 27.28 364 ILE A CA 1
ATOM 2873 C C . ILE A 1 364 ? -35.283 48.482 20.852 1.00 27.28 364 ILE A C 1
ATOM 2875 O O . ILE A 1 364 ? -34.312 48.307 20.111 1.00 27.28 364 ILE A O 1
ATOM 2879 N N . PRO A 1 365 ? -36.087 49.550 20.714 1.00 23.02 365 PRO A N 1
ATOM 2880 C CA . PRO A 1 365 ? -35.842 50.583 19.718 1.00 23.02 365 PRO A CA 1
ATOM 2881 C C . PRO A 1 365 ? -34.659 51.463 20.149 1.00 23.02 365 PRO A C 1
ATOM 2883 O O . PRO A 1 365 ? -34.644 51.957 21.273 1.00 23.02 365 PRO A O 1
ATOM 2886 N N . GLY A 1 366 ? -33.677 51.672 19.259 1.00 28.30 366 GLY A N 1
ATOM 2887 C CA . GLY A 1 366 ? -32.680 52.746 19.417 1.00 28.30 366 GLY A CA 1
ATOM 2888 C C . GLY A 1 366 ? -31.193 52.415 19.227 1.00 28.30 366 GLY A C 1
ATOM 2889 O O . GLY A 1 366 ? -30.380 53.321 19.365 1.00 28.30 366 GLY A O 1
ATOM 2890 N N . LEU A 1 367 ? -30.792 51.185 18.887 1.00 24.12 367 LEU A N 1
ATOM 2891 C CA . LEU A 1 367 ? -29.375 50.845 18.653 1.00 24.12 367 LEU A CA 1
ATOM 2892 C C . LEU A 1 367 ? -29.165 50.250 17.257 1.00 24.12 367 LEU A C 1
ATOM 2894 O O . LEU A 1 367 ? -29.345 49.055 17.035 1.00 24.12 367 LEU A O 1
ATOM 2898 N N . ALA A 1 368 ? -28.773 51.099 16.308 1.00 23.72 368 ALA A N 1
ATOM 2899 C CA . ALA A 1 368 ? -28.306 50.671 14.995 1.00 23.72 368 ALA A CA 1
ATOM 2900 C C . ALA A 1 368 ? -26.836 50.226 15.093 1.00 23.72 368 ALA A C 1
ATOM 2902 O O . ALA A 1 368 ? -25.946 51.054 15.274 1.00 23.72 368 ALA A O 1
ATOM 2903 N N . PHE A 1 369 ? -26.573 48.924 14.963 1.00 25.81 369 PHE A N 1
ATOM 2904 C CA . PHE A 1 369 ? -25.220 48.402 14.754 1.00 25.81 369 PHE A CA 1
ATOM 2905 C C . PHE A 1 369 ? -24.968 48.215 13.253 1.00 25.81 369 PHE A C 1
ATOM 2907 O O . PHE A 1 369 ? -25.672 47.470 12.574 1.00 25.81 369 PHE A O 1
ATOM 2914 N N . ASN A 1 370 ? -23.970 48.937 12.741 1.00 24.69 370 ASN A N 1
ATOM 2915 C CA . ASN A 1 370 ? -23.540 48.920 11.347 1.00 24.69 370 ASN A CA 1
ATOM 2916 C C . ASN A 1 370 ? -22.569 47.743 11.108 1.00 24.69 370 ASN A C 1
ATOM 2918 O O . ASN A 1 370 ? -21.574 47.609 11.816 1.00 24.69 370 ASN A O 1
ATOM 2922 N N . ASN A 1 371 ? -22.857 46.890 10.121 1.00 27.34 371 ASN A N 1
ATOM 2923 C CA . ASN A 1 371 ? -22.259 45.555 9.940 1.00 27.34 371 ASN A CA 1
ATOM 2924 C C . ASN A 1 371 ? -20.958 45.498 9.110 1.00 27.34 371 ASN A C 1
ATOM 2926 O O . ASN A 1 371 ? -20.551 44.415 8.701 1.00 27.34 371 ASN A O 1
ATOM 2930 N N . ASN A 1 372 ? -20.270 46.614 8.863 1.00 25.94 372 ASN A N 1
ATOM 2931 C CA . ASN A 1 372 ? -19.093 46.626 7.984 1.00 25.94 372 ASN A CA 1
ATOM 2932 C C . ASN A 1 372 ? -17.818 47.099 8.699 1.00 25.94 372 ASN A C 1
ATOM 2934 O O . ASN A 1 372 ? -17.495 48.283 8.643 1.00 25.94 372 ASN A O 1
ATOM 2938 N N . LYS A 1 373 ? -17.083 46.165 9.328 1.00 24.14 373 LYS A N 1
ATOM 2939 C CA . LYS A 1 373 ? -15.605 46.154 9.469 1.00 24.14 373 LYS A CA 1
ATOM 2940 C C . LYS A 1 373 ? -15.131 44.858 10.164 1.00 24.14 373 LYS A C 1
ATOM 2942 O O . LYS A 1 373 ? -15.623 44.563 11.251 1.00 24.14 373 LYS A O 1
ATOM 2947 N N . PRO A 1 374 ? -14.194 44.081 9.585 1.00 27.06 374 PRO A N 1
ATOM 2948 C CA . PRO A 1 374 ? -13.517 42.991 10.281 1.00 27.06 374 PRO A CA 1
ATOM 2949 C C . PRO A 1 374 ? -12.199 43.474 10.919 1.00 27.06 374 PRO A C 1
ATOM 2951 O O . PRO A 1 374 ? -11.601 44.430 10.440 1.00 27.06 374 PRO A O 1
ATOM 2954 N N . ALA A 1 375 ? -11.737 42.734 11.933 1.00 25.27 375 ALA A N 1
ATOM 2955 C CA . ALA A 1 375 ? -10.461 42.853 12.657 1.00 25.27 375 ALA A CA 1
ATOM 2956 C C . ALA A 1 375 ? -10.378 43.937 13.755 1.00 25.27 375 ALA A C 1
ATOM 2958 O O . ALA A 1 375 ? -10.566 45.126 13.521 1.00 25.27 375 ALA A O 1
ATOM 2959 N N . VAL A 1 376 ? -10.069 43.492 14.978 1.00 27.80 376 VAL A N 1
ATOM 2960 C CA . VAL A 1 376 ? -9.611 44.341 16.085 1.00 27.80 376 VAL A CA 1
ATOM 2961 C C . VAL A 1 376 ? -8.092 44.205 16.146 1.00 27.80 376 VAL A C 1
ATOM 2963 O O . VAL A 1 376 ? -7.584 43.123 16.444 1.00 27.80 376 VAL A O 1
ATOM 2966 N N . ASP A 1 377 ? -7.394 45.297 15.840 1.00 21.52 377 ASP A N 1
ATOM 2967 C CA . ASP A 1 377 ? -5.947 45.448 15.998 1.00 21.52 377 ASP A CA 1
ATOM 2968 C C . ASP A 1 377 ? -5.572 45.523 17.485 1.00 21.52 377 ASP A C 1
ATOM 2970 O O . ASP A 1 377 ? -6.055 46.379 18.231 1.00 21.52 377 ASP A O 1
ATOM 2974 N N . TYR A 1 378 ? -4.675 44.634 17.915 1.00 25.70 378 TYR A N 1
ATOM 2975 C CA . TYR A 1 378 ? -4.190 44.522 19.298 1.00 25.70 378 TYR A CA 1
ATOM 2976 C C . TYR A 1 378 ? -3.183 45.621 19.712 1.00 25.70 378 TYR A C 1
ATOM 2978 O O . TYR A 1 378 ? -2.716 45.617 20.849 1.00 25.70 378 TYR A O 1
ATOM 2986 N N . GLU A 1 379 ? -2.873 46.582 18.837 1.00 24.17 379 GLU A N 1
ATOM 2987 C CA . GLU A 1 379 ? -1.839 47.614 19.051 1.00 24.17 379 GLU A CA 1
ATOM 2988 C C . GLU A 1 379 ? -2.361 48.987 19.517 1.00 24.17 379 GLU A C 1
ATOM 2990 O O . GLU A 1 379 ? -1.575 49.902 19.732 1.00 24.17 379 GLU A O 1
ATOM 2995 N N . SER A 1 380 ? -3.669 49.147 19.748 1.00 25.86 380 SER A N 1
ATOM 2996 C CA . SER A 1 380 ? -4.260 50.430 20.190 1.00 25.86 380 SER A CA 1
ATOM 2997 C C . SER A 1 380 ? -4.491 50.558 21.706 1.00 25.86 380 SER A C 1
ATOM 2999 O O . SER A 1 380 ? -4.946 51.596 22.180 1.00 25.86 380 SER A O 1
ATOM 3001 N N . LEU A 1 381 ? -4.150 49.534 22.498 1.00 26.61 381 LEU A N 1
ATOM 3002 C CA . LEU A 1 381 ? -4.310 49.538 23.964 1.00 26.61 381 LEU A CA 1
ATOM 3003 C C . LEU A 1 381 ? -3.065 50.022 24.732 1.00 26.61 381 LEU A C 1
ATOM 3005 O O . LEU A 1 381 ? -3.069 50.043 25.961 1.00 26.61 381 LEU A O 1
ATOM 3009 N N . THR A 1 382 ? -2.004 50.428 24.032 1.00 25.08 382 THR A N 1
ATOM 3010 C CA . THR A 1 382 ? -0.717 50.845 24.617 1.00 25.08 382 THR A CA 1
ATOM 3011 C C . THR A 1 382 ? -0.562 52.355 24.821 1.00 25.08 382 THR A C 1
ATOM 3013 O O . THR A 1 382 ? 0.482 52.789 25.301 1.00 25.08 382 THR A O 1
ATOM 3016 N N . SER A 1 383 ? -1.584 53.172 24.548 1.00 25.59 383 SER A N 1
ATOM 3017 C CA . SER A 1 383 ? -1.501 54.631 24.721 1.00 25.59 383 SER A CA 1
ATOM 3018 C C . SER A 1 383 ? -2.762 55.232 25.354 1.00 25.59 383 SER A C 1
ATOM 3020 O O . SER A 1 383 ? -3.572 55.859 24.676 1.00 25.59 383 SER A O 1
ATOM 3022 N N . ALA A 1 384 ? -2.929 55.068 26.668 1.00 27.17 384 ALA A N 1
ATOM 3023 C CA . ALA A 1 384 ? -3.820 55.918 27.458 1.00 27.17 384 ALA A CA 1
ATOM 3024 C C . ALA A 1 384 ? -3.258 56.119 28.876 1.00 27.17 384 ALA A C 1
ATOM 3026 O O . ALA A 1 384 ? -2.935 55.167 29.584 1.00 27.17 384 ALA A O 1
ATOM 3027 N N . SER A 1 385 ? -3.108 57.390 29.241 1.00 25.06 385 SER A N 1
ATOM 3028 C CA . SER A 1 385 ? -2.588 57.950 30.493 1.00 25.06 385 SER A CA 1
ATOM 3029 C C . SER A 1 385 ? -3.406 57.517 31.731 1.00 25.06 385 SER A C 1
ATOM 3031 O O . SER A 1 385 ? -4.539 57.056 31.584 1.00 25.06 385 SER A O 1
ATOM 3033 N N . PRO A 1 386 ? -2.877 57.652 32.965 1.00 27.20 386 PRO A N 1
ATOM 3034 C CA . PRO A 1 386 ? -3.452 57.006 34.142 1.00 27.20 386 PRO A CA 1
ATOM 3035 C C . PRO A 1 386 ? -4.765 57.677 34.564 1.00 27.20 386 PRO A C 1
ATOM 3037 O O . PRO A 1 386 ? -4.771 58.817 35.021 1.00 27.20 386 PRO A O 1
ATOM 3040 N N . LEU A 1 387 ? -5.881 56.955 34.445 1.00 30.25 387 LEU A N 1
ATOM 3041 C CA . LEU A 1 387 ? -7.169 57.378 34.994 1.00 30.25 387 LEU A CA 1
ATOM 3042 C C . LEU A 1 387 ? -7.189 57.155 36.512 1.00 30.25 387 LEU A C 1
ATOM 3044 O O . LEU A 1 387 ? -7.115 56.036 37.023 1.00 30.25 387 LEU A O 1
ATOM 3048 N N . SER A 1 388 ? -7.257 58.274 37.223 1.00 29.19 388 SER A N 1
ATOM 3049 C CA . SER A 1 388 ? -7.382 58.414 38.664 1.00 29.19 388 SER A CA 1
ATOM 3050 C C . SER A 1 388 ? -8.827 58.178 39.112 1.00 29.19 388 SER A C 1
ATOM 3052 O O . SER A 1 388 ? -9.672 59.042 38.900 1.00 29.19 388 SER A O 1
ATOM 3054 N N . THR A 1 389 ? -9.093 57.024 39.733 1.00 31.02 389 THR A N 1
ATOM 3055 C CA . THR A 1 389 ? -10.060 56.740 40.828 1.00 31.02 389 THR A CA 1
ATOM 3056 C C . THR A 1 389 ? -10.716 55.348 40.686 1.00 31.02 389 THR A C 1
ATOM 3058 O O . THR A 1 389 ? -10.917 54.870 39.570 1.00 31.02 389 THR A O 1
ATOM 3061 N N . PRO A 1 390 ? -11.038 54.648 41.797 1.00 33.41 390 PRO A N 1
ATOM 3062 C CA . PRO A 1 390 ? -11.410 53.222 41.784 1.00 33.41 390 PRO A CA 1
ATOM 3063 C C . PRO A 1 390 ? -12.837 52.904 41.290 1.00 33.41 390 PRO A C 1
ATOM 3065 O O . PRO A 1 390 ? -13.193 51.730 41.168 1.00 33.41 390 PRO A O 1
ATOM 3068 N N . ASP A 1 391 ? -13.670 53.912 41.016 1.00 32.25 391 ASP A N 1
ATOM 3069 C CA . ASP A 1 391 ? -15.102 53.711 40.739 1.00 32.25 391 ASP A CA 1
ATOM 3070 C C . ASP A 1 391 ? -15.445 53.515 39.249 1.00 32.25 391 ASP A C 1
ATOM 3072 O O . ASP A 1 391 ? -16.442 52.862 38.926 1.00 32.25 391 ASP A O 1
ATOM 3076 N N . GLU A 1 392 ? -14.606 53.971 38.312 1.00 32.25 392 GLU A N 1
ATOM 3077 C CA . GLU A 1 392 ? -14.871 53.793 36.871 1.00 32.25 392 GLU A CA 1
ATOM 3078 C C . GLU A 1 392 ? -14.426 52.428 36.325 1.00 32.25 392 GLU A C 1
ATOM 3080 O O . GLU A 1 392 ? -15.070 51.867 35.432 1.00 32.25 392 GLU A O 1
ATOM 3085 N N . THR A 1 393 ? -13.410 51.805 36.927 1.00 33.12 393 THR A N 1
ATOM 3086 C CA . THR A 1 393 ? -12.978 50.439 36.574 1.00 33.12 393 THR A CA 1
ATOM 3087 C C . THR A 1 393 ? -14.076 49.412 36.876 1.00 33.12 393 THR A C 1
ATOM 3089 O O . THR A 1 393 ? -14.254 48.432 36.150 1.00 33.12 393 THR A O 1
ATOM 3092 N N . THR A 1 394 ? -14.893 49.670 37.899 1.00 33.84 394 THR A N 1
ATOM 3093 C CA . THR A 1 394 ? -15.981 48.782 38.329 1.00 33.84 394 THR A CA 1
ATOM 3094 C C . THR A 1 394 ? -17.182 48.807 37.371 1.00 33.84 394 THR A C 1
ATOM 3096 O O . THR A 1 394 ? -17.891 47.803 37.255 1.00 33.84 394 THR A O 1
ATOM 3099 N N . LYS A 1 395 ? -17.393 49.901 36.621 1.00 32.84 395 LYS A N 1
ATOM 3100 C CA . LYS A 1 395 ? -18.488 50.015 35.637 1.00 32.84 395 LYS A CA 1
ATOM 3101 C C . LYS A 1 395 ? -18.166 49.365 34.285 1.00 32.84 395 LYS A C 1
ATOM 3103 O O . LYS A 1 395 ? -19.076 48.804 33.679 1.00 32.84 395 LYS A O 1
ATOM 3108 N N . LEU A 1 396 ? -16.900 49.345 33.852 1.00 34.91 396 LEU A N 1
ATOM 3109 C CA . LEU A 1 396 ? -16.499 48.719 32.579 1.00 34.91 396 LEU A CA 1
ATOM 3110 C C . LEU A 1 396 ? -16.200 47.211 32.694 1.00 34.91 396 LEU A C 1
ATOM 3112 O O . LEU A 1 396 ? -16.444 46.452 31.759 1.00 34.91 396 LEU A O 1
ATOM 3116 N N . ILE A 1 397 ? -15.711 46.748 33.851 1.00 35.44 397 ILE A N 1
ATOM 3117 C CA . ILE A 1 397 ? -15.329 45.337 34.054 1.00 35.44 397 ILE A CA 1
ATOM 3118 C C . ILE A 1 397 ? -16.553 44.447 34.326 1.00 35.44 397 ILE A C 1
ATOM 3120 O O . ILE A 1 397 ? -16.539 43.256 34.007 1.00 35.44 397 ILE A O 1
ATOM 3124 N N . ARG A 1 398 ? -17.647 45.005 34.861 1.00 30.44 398 ARG A N 1
ATOM 3125 C CA . ARG A 1 398 ? -18.881 44.258 35.162 1.00 30.44 398 ARG A CA 1
ATOM 3126 C C . ARG A 1 398 ? -19.507 43.569 33.938 1.00 30.44 398 ARG A C 1
ATOM 3128 O O . ARG A 1 398 ? -19.779 42.375 34.053 1.00 30.44 398 ARG A O 1
ATOM 3135 N N . PRO A 1 399 ? -19.708 44.232 32.781 1.00 34.34 399 PRO A N 1
ATOM 3136 C CA . PRO A 1 399 ? -20.278 43.576 31.601 1.00 34.34 399 PRO A CA 1
ATOM 3137 C C . PRO A 1 399 ? -19.334 42.539 30.966 1.00 34.34 399 PRO A C 1
ATOM 3139 O O . PRO A 1 399 ? -19.801 41.477 30.554 1.00 34.34 399 PRO A O 1
ATOM 3142 N N . LEU A 1 400 ? -18.014 42.770 30.973 1.00 32.47 400 LEU A N 1
ATOM 3143 C CA . LEU A 1 400 ? -17.023 41.817 30.446 1.00 32.47 400 LEU A CA 1
ATOM 3144 C C . LEU A 1 400 ? -16.885 40.565 31.332 1.00 32.47 400 LEU A C 1
ATOM 3146 O O . LEU A 1 400 ? -16.814 39.442 30.834 1.00 32.47 400 LEU A O 1
ATOM 3150 N N . ALA A 1 401 ? -16.918 40.732 32.658 1.00 31.91 401 ALA A N 1
ATOM 3151 C CA . ALA A 1 401 ? -16.921 39.616 33.601 1.00 31.91 401 ALA A CA 1
ATOM 3152 C C . ALA A 1 401 ? -18.231 38.810 33.535 1.00 31.91 401 ALA A C 1
ATOM 3154 O O . ALA A 1 401 ? -18.199 37.587 33.673 1.00 31.91 401 ALA A O 1
ATOM 3155 N N . LEU A 1 402 ? -19.368 39.468 33.273 1.00 32.81 402 LEU A N 1
ATOM 3156 C CA . LEU A 1 402 ? -20.661 38.816 33.040 1.00 32.81 402 LEU A CA 1
ATOM 3157 C C . LEU A 1 402 ? -20.688 38.020 31.728 1.00 32.81 402 LEU A C 1
ATOM 3159 O O . LEU A 1 402 ? -21.224 36.916 31.726 1.00 32.81 402 LEU A O 1
ATOM 3163 N N . GLN A 1 403 ? -20.050 38.498 30.653 1.00 31.62 403 GLN A N 1
ATOM 3164 C CA . GLN A 1 403 ? -19.903 37.732 29.406 1.00 31.62 403 GLN A CA 1
ATOM 3165 C C . GLN A 1 403 ? -19.043 36.470 29.589 1.00 31.62 403 GLN A C 1
ATOM 3167 O O . GLN A 1 403 ? -19.408 35.398 29.105 1.00 31.62 403 GLN A O 1
ATOM 3172 N N . VAL A 1 404 ? -17.950 36.556 30.356 1.00 32.81 404 VAL A N 1
ATOM 3173 C CA . VAL A 1 404 ? -17.075 35.400 30.636 1.00 32.81 404 VAL A CA 1
ATOM 3174 C C . VAL A 1 404 ? -17.710 34.420 31.638 1.00 32.81 404 VAL A C 1
ATOM 3176 O O . VAL A 1 404 ? -17.499 33.209 31.544 1.00 32.81 404 VAL A O 1
ATOM 3179 N N . LEU A 1 405 ? -18.518 34.907 32.588 1.00 30.53 405 LEU A N 1
ATOM 3180 C CA . LEU A 1 405 ? -19.251 34.060 33.539 1.00 30.53 405 LEU A CA 1
ATOM 3181 C C . LEU A 1 405 ? -20.473 33.381 32.902 1.00 30.53 405 LEU A C 1
ATOM 3183 O O . LEU A 1 405 ? -20.724 32.211 33.200 1.00 30.53 405 LEU A O 1
ATOM 3187 N N . ALA A 1 406 ? -21.170 34.050 31.977 1.00 31.83 406 ALA A N 1
ATOM 3188 C CA . ALA A 1 406 ? -22.276 33.466 31.214 1.00 31.83 406 ALA A CA 1
ATOM 3189 C C . ALA A 1 406 ? -21.814 32.317 30.299 1.00 31.83 406 ALA A C 1
ATOM 3191 O O . ALA A 1 406 ? -22.545 31.347 30.117 1.00 31.83 406 ALA A O 1
ATOM 3192 N N . GLN A 1 407 ? -20.567 32.349 29.815 1.00 31.72 407 GLN A N 1
ATOM 3193 C CA . GLN A 1 407 ? -19.968 31.238 29.064 1.00 31.72 407 GLN A CA 1
ATOM 3194 C C . GLN A 1 407 ? -19.630 29.997 29.918 1.00 31.72 407 GLN A C 1
ATOM 3196 O O . GLN A 1 407 ? -19.295 28.955 29.357 1.00 31.72 407 GLN A O 1
ATOM 3201 N N . ARG A 1 408 ? -19.699 30.059 31.260 1.00 28.62 408 ARG A N 1
ATOM 3202 C CA . ARG A 1 408 ? -19.259 28.957 32.146 1.00 28.62 408 ARG A CA 1
ATOM 3203 C C . ARG A 1 408 ? -20.308 28.382 33.099 1.00 28.62 408 ARG A C 1
ATOM 3205 O O . ARG A 1 408 ? -19.973 27.456 33.837 1.00 28.62 408 ARG A O 1
ATOM 3212 N N . GLN A 1 409 ? -21.555 28.852 33.095 1.00 26.36 409 GLN A N 1
ATOM 3213 C CA . GLN A 1 409 ? -22.603 28.295 33.961 1.00 26.36 409 GLN A CA 1
ATOM 3214 C C . GLN A 1 409 ? -23.945 28.127 33.241 1.00 26.36 409 GLN A C 1
ATOM 3216 O O . GLN A 1 409 ? -24.846 28.947 33.369 1.00 26.36 409 GLN A O 1
ATOM 3221 N N . CYS A 1 410 ? -24.126 26.987 32.580 1.00 26.09 410 CYS A N 1
ATOM 3222 C CA . CYS A 1 410 ? -25.437 26.348 32.524 1.00 26.09 410 CYS A CA 1
ATOM 3223 C C . CYS A 1 410 ? -25.296 24.940 33.109 1.00 26.09 410 CYS A C 1
ATOM 3225 O O . CYS A 1 410 ? -24.413 24.187 32.713 1.00 26.09 410 CYS A O 1
ATOM 3227 N N . HIS A 1 411 ? -26.181 24.635 34.063 1.00 26.36 411 HIS A N 1
ATOM 3228 C CA . HIS A 1 411 ? -26.331 23.402 34.853 1.00 26.36 411 HIS A CA 1
ATOM 3229 C C . HIS A 1 411 ? -25.548 23.293 36.177 1.00 26.36 411 HIS A C 1
ATOM 3231 O O . HIS A 1 411 ? -24.561 22.575 36.277 1.00 26.36 411 HIS A O 1
ATOM 3237 N N . HIS A 1 412 ? -26.059 23.933 37.240 1.00 27.28 412 HIS A N 1
ATOM 3238 C CA . HIS A 1 412 ? -26.630 23.238 38.416 1.00 27.28 412 HIS A CA 1
ATOM 3239 C C . HIS A 1 412 ? -27.092 24.233 39.503 1.00 27.28 412 HIS A C 1
ATOM 3241 O O . HIS A 1 412 ? -26.388 25.186 39.826 1.00 27.28 412 HIS A O 1
ATOM 3247 N N . LYS A 1 413 ? -28.264 23.975 40.111 1.00 31.80 413 LYS A N 1
ATOM 3248 C CA . LYS A 1 413 ? -28.737 24.615 41.355 1.00 31.80 413 LYS A CA 1
ATOM 3249 C C . LYS A 1 413 ? -27.711 24.383 42.473 1.00 31.80 413 LYS A C 1
ATOM 3251 O O . LYS A 1 413 ? -27.530 23.243 42.893 1.00 31.80 413 LYS A O 1
ATOM 3256 N N . ILE A 1 414 ? -27.077 25.440 42.977 1.00 29.36 414 ILE A N 1
ATOM 3257 C CA . ILE A 1 414 ? -26.194 25.389 44.152 1.00 29.36 414 ILE A CA 1
ATOM 3258 C C . ILE A 1 414 ? -26.644 26.461 45.154 1.00 29.36 414 ILE A C 1
ATOM 3260 O O . ILE A 1 414 ? -26.917 27.598 44.784 1.00 29.36 414 ILE A O 1
ATOM 3264 N N . SER A 1 415 ? -26.745 26.067 46.427 1.00 30.00 415 SER A N 1
ATOM 3265 C CA . SER A 1 415 ? -27.205 26.891 47.554 1.00 30.00 415 SER A CA 1
ATOM 3266 C C . SER A 1 415 ? -26.344 28.153 47.777 1.00 30.00 415 SER A C 1
ATOM 3268 O O . SER A 1 415 ? -25.111 28.071 47.703 1.00 30.00 415 SER A O 1
ATOM 3270 N N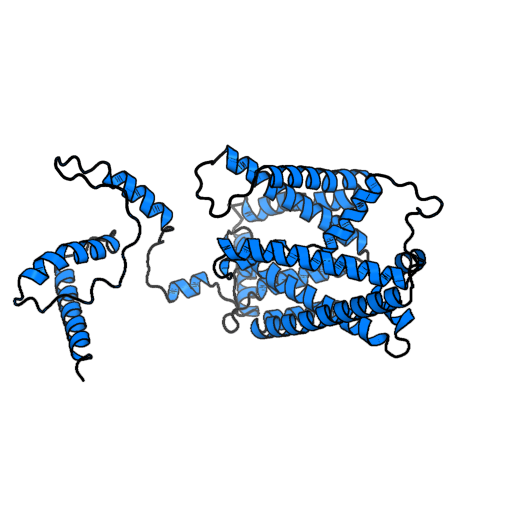 . PRO A 1 416 ? -26.955 29.305 48.135 1.00 34.66 416 PRO A N 1
ATOM 3271 C CA . PRO A 1 416 ? -26.275 30.599 48.283 1.00 34.66 416 PRO A CA 1
ATOM 3272 C C . PRO A 1 416 ? -25.123 30.612 49.307 1.00 34.66 416 PRO A C 1
ATOM 3274 O O . PRO A 1 416 ? -24.199 31.414 49.183 1.00 34.66 416 PRO A O 1
ATOM 3277 N N . LYS A 1 417 ? -25.087 29.678 50.271 1.00 32.91 417 LYS A N 1
ATOM 3278 C CA . LYS A 1 417 ? -23.987 29.577 51.255 1.00 32.91 417 LYS A CA 1
ATOM 3279 C C . LYS A 1 417 ? -22.664 29.055 50.662 1.00 32.91 417 LYS A C 1
ATOM 3281 O O . LYS A 1 417 ? -21.601 29.358 51.201 1.00 32.91 417 LYS A O 1
ATOM 3286 N N . ALA A 1 418 ? -22.697 28.316 49.548 1.00 34.00 418 ALA A N 1
ATOM 3287 C CA . ALA A 1 418 ? -21.487 27.828 48.871 1.00 34.00 418 ALA A CA 1
ATOM 3288 C C . ALA A 1 418 ? -20.855 28.889 47.947 1.00 34.00 418 ALA A C 1
ATOM 3290 O O . ALA A 1 418 ? -19.637 28.893 47.749 1.00 34.00 418 ALA A O 1
ATOM 3291 N N . LEU A 1 419 ? -21.664 29.827 47.438 1.00 31.83 419 LEU A N 1
ATOM 3292 C CA . LEU A 1 419 ? -21.221 30.912 46.559 1.00 31.83 419 LEU A CA 1
ATOM 3293 C C . LEU A 1 419 ? -20.300 31.902 47.300 1.00 31.83 419 LEU A C 1
ATOM 3295 O O . LEU A 1 419 ? -19.240 32.264 46.788 1.00 31.83 419 LEU A O 1
ATOM 3299 N N . ASN A 1 420 ? -20.636 32.239 48.552 1.00 32.78 420 ASN A N 1
ATOM 3300 C CA . ASN A 1 420 ? -19.853 33.176 49.368 1.00 32.78 420 ASN A CA 1
ATOM 3301 C C . ASN A 1 420 ? -18.475 32.622 49.779 1.00 32.78 420 ASN A C 1
ATOM 3303 O O . ASN A 1 420 ? -17.503 33.373 49.817 1.00 32.78 420 ASN A O 1
ATOM 3307 N N . ARG A 1 421 ? -18.337 31.302 49.997 1.00 31.12 421 ARG A N 1
ATOM 3308 C CA . ARG A 1 421 ? -17.022 30.678 50.270 1.00 31.12 421 ARG A CA 1
ATOM 3309 C C . ARG A 1 421 ? -16.121 30.629 49.032 1.00 31.12 421 ARG A C 1
ATOM 3311 O O . ARG A 1 421 ? -14.903 30.734 49.152 1.00 31.12 421 ARG A O 1
ATOM 3318 N N . CYS A 1 422 ? -16.702 30.484 47.841 1.00 31.36 422 CYS A N 1
ATOM 3319 C CA . CYS A 1 422 ? -15.941 30.422 46.592 1.00 31.36 422 CYS A CA 1
ATOM 3320 C C . CYS A 1 422 ? -15.467 31.813 46.128 1.00 31.36 422 CYS A C 1
ATOM 3322 O O . CYS A 1 422 ? -14.360 31.938 45.601 1.00 31.36 422 CYS A O 1
ATOM 3324 N N . ALA A 1 423 ? -16.266 32.858 46.374 1.00 33.16 423 ALA A N 1
ATOM 3325 C CA . ALA A 1 423 ? -15.899 34.248 46.098 1.00 33.16 423 ALA A CA 1
ATOM 3326 C C . ALA A 1 423 ? -14.735 34.729 46.988 1.00 33.16 423 ALA A C 1
ATOM 3328 O O . ALA A 1 423 ? -13.769 35.291 46.469 1.00 33.16 423 ALA A O 1
ATOM 3329 N N . ALA A 1 424 ? -14.763 34.406 48.288 1.00 33.91 424 ALA A N 1
ATOM 3330 C CA . ALA A 1 424 ? -13.690 34.751 49.226 1.00 33.91 424 ALA A CA 1
ATOM 3331 C C . ALA A 1 424 ? -12.342 34.094 48.855 1.00 33.91 424 ALA A C 1
ATOM 3333 O O . ALA A 1 424 ? -11.306 34.757 48.824 1.00 33.91 424 ALA A O 1
ATOM 3334 N N . ASN A 1 425 ? -12.352 32.814 48.459 1.00 32.47 425 ASN A N 1
ATOM 3335 C CA . ASN A 1 425 ? -11.130 32.100 48.060 1.00 32.47 425 ASN A CA 1
ATOM 3336 C C . ASN A 1 425 ? -10.566 32.539 46.695 1.00 32.47 425 ASN A C 1
ATOM 3338 O O . ASN A 1 425 ? -9.363 32.411 46.457 1.00 32.47 425 ASN A O 1
ATOM 3342 N N . LYS A 1 426 ? -11.398 33.064 45.782 1.00 34.59 426 LYS A N 1
ATOM 3343 C CA . LYS A 1 426 ? -10.930 33.589 44.486 1.00 34.59 426 LYS A CA 1
ATOM 3344 C C . LYS A 1 426 ? -10.386 35.015 44.573 1.00 34.59 426 LYS A C 1
ATOM 3346 O O . LYS A 1 426 ? -9.433 35.309 43.853 1.00 34.59 426 LYS A O 1
ATOM 3351 N N . GLN A 1 427 ? -10.903 35.861 45.471 1.00 31.66 427 GLN A N 1
ATOM 3352 C CA . GLN A 1 427 ? -10.288 37.166 45.748 1.00 31.66 427 GLN A CA 1
ATOM 3353 C C . GLN A 1 427 ? -8.887 37.019 46.362 1.00 31.66 427 GLN A C 1
ATOM 3355 O O . GLN A 1 427 ? -7.966 37.697 45.910 1.00 31.66 427 GLN A O 1
ATOM 3360 N N . LEU A 1 428 ? -8.681 36.063 47.280 1.00 29.84 428 LEU A N 1
ATOM 3361 C CA . LEU A 1 428 ? -7.348 35.769 47.831 1.00 29.84 428 LEU A CA 1
ATOM 3362 C C . LEU A 1 428 ? -6.346 35.294 46.762 1.00 29.84 428 LEU A C 1
ATOM 3364 O O . LEU A 1 428 ? -5.185 35.703 46.774 1.00 29.84 428 LEU A O 1
ATOM 3368 N N . LYS A 1 429 ? -6.786 34.478 45.794 1.00 30.58 429 LYS A N 1
ATOM 3369 C CA . LYS A 1 429 ? -5.911 34.002 44.707 1.00 30.58 429 LYS A CA 1
ATOM 3370 C C . LYS A 1 429 ? -5.541 35.100 43.706 1.00 30.58 429 LYS A C 1
ATOM 3372 O O . LYS A 1 429 ? -4.395 35.129 43.261 1.00 30.58 429 LYS A O 1
ATOM 3377 N N . MET A 1 430 ? -6.451 36.026 43.390 1.00 31.61 430 MET A N 1
ATOM 3378 C CA . MET A 1 430 ? -6.109 37.177 42.542 1.00 31.61 430 MET A CA 1
ATOM 3379 C C . MET A 1 430 ? -5.187 38.178 43.249 1.00 31.61 430 MET A C 1
ATOM 3381 O O . MET A 1 430 ? -4.248 38.657 42.619 1.00 31.61 430 MET A O 1
ATOM 3385 N N . LEU A 1 431 ? -5.358 38.418 44.554 1.00 30.56 431 LEU A N 1
ATOM 3386 C CA . LEU A 1 431 ? -4.430 39.257 45.327 1.00 30.56 431 LEU A CA 1
ATOM 3387 C C . LEU A 1 431 ? -3.016 38.646 45.407 1.00 30.56 431 LEU A C 1
ATOM 3389 O O . LEU A 1 431 ? -2.032 39.376 45.304 1.00 30.56 431 LEU A O 1
ATOM 3393 N N . SER A 1 432 ? -2.893 37.313 45.470 1.00 29.66 432 SER A N 1
ATOM 3394 C CA . SER A 1 432 ? -1.581 36.637 45.437 1.00 29.66 432 SER A CA 1
ATOM 3395 C C . SER A 1 432 ? -0.850 36.766 44.091 1.00 29.66 432 SER A C 1
ATOM 3397 O O . SER A 1 432 ? 0.373 36.885 44.058 1.00 29.66 432 SER A O 1
ATOM 3399 N N . LEU A 1 433 ? -1.589 36.815 42.975 1.00 32.69 433 LEU A N 1
ATOM 3400 C CA . LEU A 1 433 ? -1.014 36.957 41.632 1.00 32.69 433 LEU A CA 1
ATOM 3401 C C . LEU A 1 433 ? -0.621 38.405 41.307 1.00 32.69 433 LEU A C 1
ATOM 3403 O O . LEU A 1 433 ? 0.291 38.621 40.513 1.00 32.69 433 LEU A O 1
ATOM 3407 N N . VAL A 1 434 ? -1.240 39.392 41.961 1.00 33.62 434 VAL A N 1
ATOM 3408 C CA . VAL A 1 434 ? -0.849 40.807 41.839 1.00 33.62 434 VAL A CA 1
ATOM 3409 C C . VAL A 1 434 ? 0.397 41.125 42.684 1.00 33.62 434 VAL A C 1
ATOM 3411 O O . VAL A 1 434 ? 1.211 41.950 42.276 1.00 33.62 434 VAL A O 1
ATOM 3414 N N . SER A 1 435 ? 0.636 40.409 43.792 1.00 29.02 435 SER A N 1
ATOM 3415 C CA . SER A 1 435 ? 1.856 40.575 44.605 1.00 29.02 435 SER A CA 1
ATOM 3416 C C . SER A 1 435 ? 3.106 39.890 44.029 1.00 29.02 435 SER A C 1
ATOM 3418 O O . SER A 1 435 ? 4.211 40.187 44.474 1.00 29.02 435 SER A O 1
ATOM 3420 N N . CYS A 1 436 ? 2.969 38.992 43.048 1.00 30.23 436 CYS A N 1
ATOM 3421 C CA . CYS A 1 436 ? 4.094 38.252 42.456 1.00 30.23 436 CYS A CA 1
ATOM 3422 C C . CYS A 1 436 ? 4.679 38.931 41.196 1.00 30.23 436 CYS A C 1
ATOM 3424 O O . CYS A 1 436 ? 5.635 38.440 40.610 1.00 30.23 436 CYS A O 1
ATOM 3426 N N . ARG A 1 437 ? 4.125 40.084 40.787 1.00 29.67 437 ARG A N 1
ATOM 3427 C CA . ARG A 1 437 ? 4.618 40.903 39.660 1.00 29.67 437 ARG A CA 1
ATOM 3428 C C . ARG A 1 437 ? 5.258 42.232 40.095 1.00 29.67 437 ARG A C 1
ATOM 3430 O O . ARG A 1 437 ? 5.484 43.108 39.267 1.00 29.67 437 ARG A O 1
ATOM 3437 N N . ARG A 1 438 ? 5.546 42.372 41.394 1.00 35.50 438 ARG A N 1
ATOM 3438 C CA . ARG A 1 438 ? 6.389 43.420 41.990 1.00 35.50 438 ARG A CA 1
ATOM 3439 C C . ARG A 1 438 ? 7.419 42.771 42.925 1.00 35.50 438 ARG A C 1
ATOM 3441 O O . ARG A 1 438 ? 7.286 42.858 44.142 1.00 35.50 438 ARG A O 1
ATOM 3448 N N . ARG A 1 439 ? 8.403 42.086 42.346 1.00 32.28 439 ARG A N 1
ATOM 3449 C CA . ARG A 1 439 ? 9.768 41.904 42.861 1.00 32.28 439 ARG A CA 1
ATOM 3450 C C . ARG A 1 439 ? 10.678 41.558 41.699 1.00 32.28 439 ARG A C 1
ATOM 3452 O O . ARG A 1 439 ? 10.200 40.805 40.821 1.00 32.28 439 ARG A O 1
#

Organism: NCBI:txid39272

Sequence (439 aa):
MIYFAGFLTFVNCWNVKWATFVQDFFTYAKLLALIIIIITGVVQLSYGKTEYFTWDYPEGYEPSATKVALSFYSGLFAYNGWNYLNFIIEELKDPVKNLPRAIAISCILVMVVYVLTNIAFFTTLSPAEILASEAVAVTFANRLYGYMAWIIPVFVAMSTFGAVNGILLTSSRLFYAGAIEGQMPQILTMIQTEKSTPAPAVLFVALLSLLYLTSSNITLLINYVGFATWLSIGVAVFCIPWLRWKEPNLPRPIKVNLIFPIVYILATIVITVVPMFEDPVTTGLGALVICSGIPVYLLCIAWKNKPACVKKSIDRVTKIGQLLLVVSDPRLRNRKEKPRYAYVPPVAKVESEFQSSYKSSISIPGLAFNNNKPAVDYESLTSASPLSTPDETTKLIRPLALQVLAQRQCHHKISPKALNRCAANKQLKMLSLVSCRRR

InterPro domains:
  IPR002293 Amino acid/polyamine transporter I [PF13520] (3-277)
  IPR050598 Cellular Amino Acid Transporter [PTHR11785] (6-326)

Nearest PDB structures (foldseek):
  8wny-assembly1_B  TM=9.649E-01  e=3.680E-22  Homo sapiens
  8ida-assembly1_B  TM=9.123E-01  e=8.041E-20  Homo sapiens
  8wnt-assembly1_B  TM=9.458E-01  e=9.015E-18  Homo sapiens
  6li9-assembly1_B  TM=9.269E-01  e=1.091E-17  Homo sapiens
  7nf6-assembly1_B  TM=9.213E-01  e=8.886E-17  Ovis aries

Mean predicted aligned error: 15.32 Å